Protein AF-0000000078388451 (afdb_homodimer)

Secondary structure (DSSP, 8-state):
-EEEEPPPPPGGG-HHHHHHHHHHHHHHHHHHHHHHHHHHHHHHHHHH-GGGGG-HHHHHHHHHHHHHHHHTTTHHHHHHHHHHSS--SHHHHHHHHHHHHHHHHHHHHHHHHHHHHHHHHHHH-TT-GGGGSHHHHHHHHHHHHHHHHHHHHHHHHH-EEEEEEEEEEEETTTTEEEEEEEEEEE---HHHHHHHHHHHHHIIIIIHHHHHHHHHHHHHHHHHHHHHHHHHHHHTSS------GGGG--HHHHHHHHHHHHHHHHHHHHHHHHHHHHH--TT-PPPPHHHHHHHHHHHHHHHHHHHHHHHHHHHHHHHHH-/-EEEEPPPPPGGG-HHHHHHHHHHHHHHHHHHHHHHHHHHHHHHHHHH-HHHHT-HHHHHHHHHHHHHHHHTTTHHHHHHHHHHSS--SHHHHHHHHHHHHHHHHHHHHHHHHHHHHHHHHHHH-TT-GGGGSHHHHHHHHHHHHHHHHHHHHHHHHH-EEEEEEEEEEEETTTTEEEEEEEEEEE---HHHHHHHHHHHHHIIIIIHHHHHHHHHHHHHHHHHHHHHHHHHHHHTSS------GGGG--HHHHHHHHHHHHHHHHHHHHHHHHHHHHH--TT-PPPPHHHHHHHHHHHHHHHHHHHHHHHHHHHHHHHHH-

InterPro domains:
  IPR000276 G protein-coupled receptor, rhodopsin-like [PF00001] (50-313)
  IPR000276 G protein-coupled receptor, rhodopsin-like [PR00237] (19-43)
  IPR000276 G protein-coupled receptor, rhodopsin-like [PR00237] (57-78)
  IPR000276 G protein-coupled receptor, rhodopsin-like [PR00237] (101-123)
  IPR000276 G protein-coupled receptor, rhodopsin-like [PR00237] (198-221)
  IPR000276 G protein-coupled receptor, rhodopsin-like [PR00237] (295-321)
  IPR000276 G protein-coupled receptor, rhodopsin-like [PS00237] (107-123)
  IPR017452 GPCR, rhodopsin-like, 7TM [PS50262] (34-313)

Foldseek 3Di:
DAAAADFDDFCVVPPLLVVLLVVLVVLLVLLQVLLVVLLVVLVVCVVVDVVSVWQLLSVLSNVLSVLLNLLSVLSVQVSVCSRRVFRDPWFVVLLSSLLSNQSLQFLSLQSLLLVLVLLLCCQVPVPPVVCRGPVVSVVSSVVSVVVSCVLCVLQNVQWTWDWDFDDFDQDVVVSYTHTHIGIHTDSRSPLPSLLVSLVCCCVNRPVVSLVSSCVSVVSSVVSVVVVVVVVVVVCPPPDPPCPDPVVPPQLSVVLSVLSCVLVVLVSVVVVVVSVCSVVVDVPPDDDDPVVVSVNSVSSCSSSVSSSCCSVSSVVNVVVVVD/DAAAADFDDFCVVPPLLVVLLVVLVVLLVLLQVLLVVLLVVLVVCVVVDVVSVWQLLSVLSNVLSVLLNLLSVLSVQVSVCSRRVFRDPWFVVLLSSLLSNVSLQFLSLQSLLLVLVLLLCCQVPVPPVVCNGPVV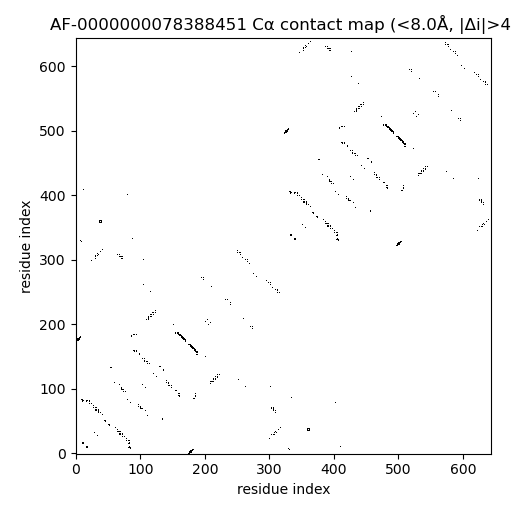SVVSSVVSVVVSCVLCVLQNVQWTWDKDFDDFDQDVVVSYTHTHIGIHTDSRSPLPSLLVSLVCCCVVRPVVSLVSSCVSVVSSVVSVVVVVVVVVVVCPPPDPPCPDPVVPPQLSVVLSVLSCVLVVLVSVVVVVVNVCSVVVDVPPPDDDPVVVSVNSVSSCSSSVSSSCCSVSSVVNVVVVVD

Radius of gyration: 29.86 Å; Cα contacts (8 Å, |Δi|>4): 762; chains: 2; bounding box: 73×93×64 Å

Nearest PDB structures (foldseek):
  7u2l-assembly1_D  TM=8.721E-01  e=6.294E-14  Mus musculus
  7ul5-assembly1_A  TM=8.470E-01  e=1.948E-13  Homo sapiens
  7xna-assembly1_A  TM=8.977E-01  e=6.134E-11  Homo sapiens
  9erx-assembly1_R  TM=7.087E-01  e=3.398E-08  Homo sapiens
  6kpc-assembly1_A  TM=6.295E-01  e=1.383E-05  Homo sapiens

pLDDT: mean 81.87, std 15.04, range [30.81, 96.62]

Structure (mmCIF, N/CA/C/O backbone):
data_AF-0000000078388451-model_v1
#
loop_
_entity.id
_entity.type
_entity.pdbx_description
1 polymer 'G_PROTEIN_RECEP_F1_2 domain-containing protein'
#
loop_
_atom_site.group_PDB
_atom_site.id
_atom_site.type_symbol
_atom_site.label_atom_id
_atom_site.label_alt_id
_atom_site.label_comp_id
_atom_site.label_asym_id
_atom_site.label_entity_id
_atom_site.label_seq_id
_atom_site.pdbx_PDB_ins_code
_atom_site.Cartn_x
_atom_site.Cartn_y
_atom_site.Cartn_z
_atom_site.occupancy
_atom_site.B_iso_or_equiv
_atom_site.auth_seq_id
_atom_site.auth_comp_id
_atom_site.auth_asym_id
_atom_site.auth_atom_id
_atom_site.pdbx_PDB_model_num
ATOM 1 N N . MET A 1 1 ? 3.057 -34.219 -32.938 1 30.81 1 MET A N 1
ATOM 2 C CA . MET A 1 1 ? 3.637 -34.25 -31.609 1 30.81 1 MET A CA 1
ATOM 3 C C . MET A 1 1 ? 2.918 -33.25 -30.688 1 30.81 1 MET A C 1
ATOM 5 O O . MET A 1 1 ? 2.783 -32.094 -31.016 1 30.81 1 MET A O 1
ATOM 9 N N . LYS A 1 2 ? 2.082 -33.781 -29.922 1 41.84 2 LYS A N 1
ATOM 10 C CA . LYS A 1 2 ? 1.29 -32.938 -29.047 1 41.84 2 LYS A CA 1
ATOM 11 C C . LYS A 1 2 ? 2.125 -32.406 -27.875 1 41.84 2 LYS A C 1
ATOM 13 O O . LYS A 1 2 ?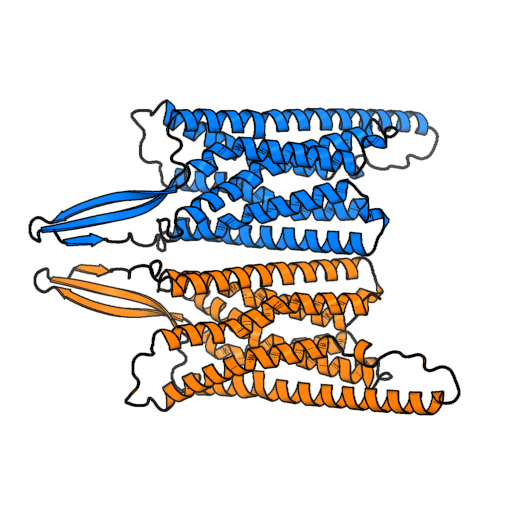 2.742 -33.188 -27.156 1 41.84 2 LYS A O 1
ATOM 18 N N . VAL A 1 3 ? 2.6 -31.266 -27.859 1 42.94 3 VAL A N 1
ATOM 19 C CA . VAL A 1 3 ? 3.393 -30.625 -26.828 1 42.94 3 VAL A CA 1
ATOM 20 C C . VAL A 1 3 ? 2.484 -30.203 -25.672 1 42.94 3 VAL A C 1
ATOM 22 O O . VAL A 1 3 ? 1.515 -29.469 -25.875 1 42.94 3 VAL A O 1
ATOM 25 N N . ASN A 1 4 ? 2.461 -31 -24.594 1 43.72 4 ASN A N 1
ATOM 26 C CA . ASN A 1 4 ? 1.721 -30.641 -23.391 1 43.72 4 ASN A CA 1
ATOM 27 C C . ASN A 1 4 ? 2.514 -29.688 -22.516 1 43.72 4 ASN A C 1
ATOM 29 O O . ASN A 1 4 ? 3.635 -30 -22.109 1 43.72 4 ASN A O 1
ATOM 33 N N . TYR A 1 5 ? 2.182 -28.484 -22.531 1 45.28 5 TYR A N 1
ATOM 34 C CA . TYR A 1 5 ? 2.807 -27.484 -21.672 1 45.28 5 TYR A CA 1
ATOM 35 C C . TYR A 1 5 ? 2.381 -27.688 -20.219 1 45.28 5 TYR A C 1
ATOM 37 O O . TYR A 1 5 ? 1.19 -27.812 -19.938 1 45.28 5 TYR A O 1
ATOM 45 N N . VAL A 1 6 ? 3.324 -28.281 -19.469 1 48.69 6 VAL A N 1
ATOM 46 C CA . VAL A 1 6 ? 3.008 -28.438 -18.062 1 48.69 6 VAL A CA 1
ATOM 47 C C . VAL A 1 6 ? 3.604 -27.281 -17.25 1 48.69 6 VAL A C 1
ATOM 49 O O . VAL A 1 6 ? 4.672 -26.766 -17.594 1 48.69 6 VAL A O 1
ATOM 52 N N . LEU A 1 7 ? 2.789 -26.516 -16.609 1 52.03 7 LEU A N 1
ATOM 53 C CA . LEU A 1 7 ? 3.275 -25.5 -15.695 1 52.03 7 LEU A CA 1
ATOM 54 C C . LEU A 1 7 ? 3.752 -26.109 -14.391 1 52.03 7 LEU A C 1
ATOM 56 O O . LEU A 1 7 ? 3.213 -27.125 -13.945 1 52.03 7 LEU A O 1
ATOM 60 N N . PRO A 1 8 ? 5.031 -25.641 -14.016 1 53.56 8 PRO A N 1
ATOM 61 C CA . PRO A 1 8 ? 5.531 -26.156 -12.734 1 53.56 8 PRO A CA 1
ATOM 62 C C . PRO A 1 8 ? 4.547 -25.953 -11.586 1 53.56 8 PRO A C 1
ATOM 64 O O . PRO A 1 8 ? 3.619 -25.141 -11.711 1 53.56 8 PRO A O 1
ATOM 67 N N . PHE A 1 9 ? 4.668 -26.812 -10.617 1 57.5 9 PHE A N 1
ATOM 68 C CA . PHE A 1 9 ? 3.932 -26.672 -9.367 1 57.5 9 PHE A CA 1
ATOM 69 C C . PHE A 1 9 ? 4.293 -25.359 -8.672 1 57.5 9 PHE A C 1
ATOM 71 O O . PHE A 1 9 ? 5.441 -24.906 -8.742 1 57.5 9 PHE A O 1
ATOM 78 N N . SER A 1 10 ? 3.262 -24.672 -8.305 1 61.62 10 SER A N 1
ATOM 79 C CA . SER A 1 10 ? 3.504 -23.469 -7.523 1 61.62 10 SER A CA 1
ATOM 80 C C . SER A 1 10 ? 4.355 -23.766 -6.297 1 61.62 10 SER A C 1
ATOM 82 O O . SER A 1 10 ? 4.383 -24.906 -5.812 1 61.62 10 SER A O 1
ATOM 84 N N . ASN A 1 11 ? 5.336 -22.953 -5.957 1 65.44 11 ASN A N 1
ATOM 85 C CA . ASN A 1 11 ? 6.219 -23.062 -4.805 1 65.44 11 ASN A CA 1
ATOM 86 C C . ASN A 1 11 ? 5.461 -22.859 -3.494 1 65.44 11 ASN A C 1
ATOM 88 O O . ASN A 1 11 ? 6.07 -22.594 -2.455 1 65.44 11 ASN A O 1
ATOM 92 N N . HIS A 1 12 ? 4.141 -23.062 -3.502 1 64.44 12 HIS A N 1
ATOM 93 C CA . HIS A 1 12 ? 3.344 -22.75 -2.322 1 64.44 12 HIS A CA 1
ATOM 94 C C . HIS A 1 12 ? 3.594 -23.75 -1.201 1 64.44 12 HIS A C 1
ATOM 96 O O . HIS A 1 12 ? 3.326 -23.469 -0.033 1 64.44 12 HIS A O 1
ATOM 102 N N . ASP A 1 13 ? 4.246 -24.781 -1.55 1 69.31 13 ASP A N 1
ATOM 103 C CA . ASP A 1 13 ? 4.488 -25.812 -0.54 1 69.31 13 ASP A CA 1
ATOM 104 C C . ASP A 1 13 ? 5.824 -25.578 0.163 1 69.31 13 ASP A C 1
ATOM 106 O O . ASP A 1 13 ? 6.125 -26.234 1.168 1 69.31 13 ASP A O 1
ATOM 110 N N . ASN A 1 14 ? 6.57 -24.672 -0.376 1 78.12 14 ASN A N 1
ATOM 111 C CA . ASN A 1 14 ? 7.844 -24.328 0.249 1 78.12 14 ASN A CA 1
ATOM 112 C C . ASN A 1 14 ? 7.668 -23.266 1.324 1 78.12 14 ASN A C 1
ATOM 114 O O . ASN A 1 14 ? 7.508 -22.078 1.012 1 78.12 14 ASN A O 1
ATOM 118 N N . GLY A 1 15 ? 7.719 -23.672 2.523 1 77.81 15 GLY A N 1
ATOM 119 C CA . GLY A 1 15 ? 7.504 -22.781 3.646 1 77.81 15 GLY A CA 1
ATOM 120 C C . GLY A 1 15 ? 8.492 -21.625 3.688 1 77.81 15 GLY A C 1
ATOM 121 O O . GLY A 1 15 ? 8.125 -20.5 4.047 1 77.81 15 GLY A O 1
ATOM 122 N N . GLY A 1 16 ? 9.734 -21.938 3.35 1 80.88 16 GLY A N 1
ATOM 123 C CA . GLY A 1 16 ? 10.75 -20.891 3.348 1 80.88 16 GLY A CA 1
ATOM 124 C C . GLY A 1 16 ? 10.477 -19.797 2.34 1 80.88 16 GLY A C 1
ATOM 125 O O . GLY A 1 16 ? 10.578 -18.609 2.664 1 80.88 16 GLY A O 1
ATOM 126 N N . LEU A 1 17 ? 10.055 -20.203 1.18 1 83.12 17 LEU A N 1
ATOM 127 C CA . LEU A 1 17 ? 9.766 -19.234 0.128 1 83.12 17 LEU A CA 1
ATOM 128 C C . LEU A 1 17 ? 8.531 -18.422 0.47 1 83.12 17 LEU A C 1
ATOM 130 O O . LEU A 1 17 ? 8.469 -17.219 0.179 1 83.12 17 LEU A O 1
ATOM 134 N N . MET A 1 18 ? 7.617 -19.016 1.158 1 84.5 18 MET A N 1
ATOM 135 C CA . MET A 1 18 ? 6.402 -18.297 1.549 1 84.5 18 MET A CA 1
ATOM 136 C C . MET A 1 18 ? 6.699 -17.281 2.652 1 84.5 18 MET A C 1
ATOM 138 O O . MET A 1 18 ? 6.09 -16.219 2.699 1 84.5 18 MET A O 1
ATOM 142 N N . ALA A 1 19 ? 7.613 -17.672 3.467 1 86.31 19 ALA A N 1
ATOM 143 C CA . ALA A 1 19 ? 8.008 -16.75 4.516 1 86.31 19 ALA A CA 1
ATOM 144 C C . ALA A 1 19 ? 8.68 -15.508 3.926 1 86.31 19 ALA A C 1
ATOM 146 O O . ALA A 1 19 ? 8.422 -14.383 4.359 1 86.31 19 ALA A O 1
ATOM 147 N N . ILE A 1 20 ? 9.492 -15.734 2.973 1 88.19 20 ILE A N 1
ATOM 148 C CA . ILE A 1 20 ? 10.172 -14.625 2.312 1 88.19 20 ILE A CA 1
ATOM 149 C C . ILE A 1 20 ? 9.156 -13.75 1.588 1 88.19 20 ILE A C 1
ATOM 151 O O . ILE A 1 20 ? 9.242 -12.523 1.633 1 88.19 20 ILE A O 1
ATOM 155 N N . ALA A 1 21 ? 8.203 -14.391 0.986 1 88.44 21 ALA A N 1
ATOM 156 C CA . ALA A 1 21 ? 7.137 -13.641 0.323 1 88.44 21 ALA A CA 1
ATOM 157 C C . ALA A 1 21 ? 6.367 -12.781 1.319 1 88.44 21 ALA A C 1
ATOM 159 O O . ALA A 1 21 ? 5.988 -11.648 1.008 1 88.44 21 ALA A O 1
ATOM 160 N N . GLY A 1 22 ? 6.188 -13.297 2.496 1 89.44 22 GLY A N 1
ATOM 161 C CA . GLY A 1 22 ? 5.531 -12.531 3.549 1 89.44 22 GLY A CA 1
ATOM 162 C C . GLY A 1 22 ? 6.32 -11.305 3.975 1 89.44 22 GLY A C 1
ATOM 163 O O . GLY A 1 22 ? 5.746 -10.242 4.191 1 89.44 22 GLY A O 1
ATOM 164 N N . ILE A 1 23 ? 7.59 -11.445 4.051 1 92.56 23 ILE A N 1
ATOM 165 C CA . ILE A 1 23 ? 8.453 -10.336 4.43 1 92.56 23 ILE A CA 1
ATOM 166 C C . ILE A 1 23 ? 8.422 -9.266 3.34 1 92.56 23 ILE A C 1
ATOM 168 O O . ILE A 1 23 ? 8.32 -8.07 3.635 1 92.56 23 ILE A O 1
ATOM 172 N N . TYR A 1 24 ? 8.445 -9.711 2.15 1 94.19 24 TYR A N 1
ATOM 173 C CA . TYR A 1 24 ? 8.383 -8.773 1.036 1 94.19 24 TYR A CA 1
ATOM 174 C C . TYR A 1 24 ? 7.043 -8.039 1.018 1 94.19 24 TYR A C 1
ATOM 176 O O . TYR A 1 24 ? 6.988 -6.848 0.713 1 94.19 24 TYR A O 1
ATOM 184 N N . ALA A 1 25 ? 6.027 -8.727 1.371 1 93.75 25 ALA A N 1
ATOM 185 C CA . ALA A 1 25 ? 4.711 -8.094 1.432 1 93.75 25 ALA A CA 1
ATOM 186 C C . ALA A 1 25 ? 4.656 -7.039 2.531 1 93.75 25 ALA A C 1
ATOM 188 O O . ALA A 1 25 ? 4.086 -5.961 2.338 1 93.75 25 ALA A O 1
ATOM 189 N N . MET A 1 26 ? 5.266 -7.344 3.592 1 94.56 26 MET A N 1
ATOM 190 C CA . MET A 1 26 ? 5.32 -6.391 4.695 1 94.56 26 MET A CA 1
ATOM 191 C C . MET A 1 26 ? 6.133 -5.156 4.312 1 94.56 26 MET A C 1
ATOM 193 O O . MET A 1 26 ? 5.738 -4.031 4.621 1 94.56 26 MET A O 1
ATOM 197 N N . LEU A 1 27 ? 7.215 -5.383 3.67 1 95.75 27 LEU A N 1
ATOM 198 C CA . LEU A 1 27 ? 8.039 -4.266 3.215 1 95.75 27 LEU A CA 1
ATOM 199 C C . LEU A 1 27 ? 7.277 -3.396 2.223 1 95.75 27 LEU A C 1
ATOM 201 O O . LEU A 1 27 ? 7.367 -2.168 2.271 1 95.75 27 LEU A O 1
ATOM 205 N N . PHE A 1 28 ? 6.57 -4.051 1.405 1 96.62 28 PHE A N 1
ATOM 206 C CA . PHE A 1 28 ? 5.766 -3.328 0.429 1 96.62 28 PHE A CA 1
ATOM 207 C C . PHE A 1 28 ? 4.75 -2.428 1.124 1 96.62 28 PHE A C 1
ATOM 209 O O . PHE A 1 28 ? 4.621 -1.251 0.783 1 96.62 28 PHE A O 1
ATOM 216 N N . MET A 1 29 ? 4.117 -2.938 2.086 1 95.62 29 MET A N 1
ATOM 217 C CA . MET A 1 29 ? 3.088 -2.203 2.814 1 95.62 29 MET A CA 1
ATOM 218 C C . MET A 1 29 ? 3.697 -1.049 3.604 1 95.62 29 MET A C 1
ATOM 220 O O . MET A 1 29 ? 3.234 0.089 3.504 1 95.62 29 MET A O 1
ATOM 224 N N . LEU A 1 30 ? 4.723 -1.356 4.281 1 95.12 30 LEU A N 1
ATOM 225 C CA . LEU A 1 30 ? 5.367 -0.34 5.105 1 95.12 30 LEU A CA 1
ATOM 226 C C . LEU A 1 30 ? 5.973 0.758 4.238 1 95.12 30 LEU A C 1
ATOM 228 O O . LEU A 1 30 ? 5.863 1.943 4.562 1 95.12 30 LEU A O 1
ATOM 232 N N . GLY A 1 31 ? 6.594 0.332 3.213 1 96.44 31 GLY A N 1
ATOM 233 C CA . GLY A 1 31 ? 7.266 1.288 2.348 1 96.44 31 GLY A CA 1
ATOM 234 C C . GLY A 1 31 ? 6.305 2.188 1.591 1 96.44 31 GLY A C 1
ATOM 235 O O . GLY A 1 31 ? 6.508 3.4 1.52 1 96.44 31 GLY A O 1
ATOM 236 N N . THR A 1 32 ? 5.293 1.643 1.004 1 96.38 32 THR A N 1
ATOM 237 C CA . THR A 1 32 ? 4.363 2.447 0.218 1 96.38 32 THR A CA 1
ATOM 238 C C . THR A 1 32 ? 3.516 3.332 1.126 1 96.38 32 THR A C 1
ATOM 240 O O . THR A 1 32 ? 3.408 4.539 0.9 1 96.38 32 THR A O 1
ATOM 243 N N . CYS A 1 33 ? 2.984 2.766 2.172 1 96 33 CYS A N 1
ATOM 244 C CA . CYS A 1 33 ? 2.139 3.535 3.078 1 96 33 CYS A CA 1
ATOM 245 C C . CYS A 1 33 ? 2.957 4.578 3.834 1 96 33 CYS A C 1
ATOM 247 O O . CYS A 1 33 ? 2.512 5.715 4.008 1 96 33 CYS A O 1
ATOM 249 N N . GLY A 1 34 ? 4.125 4.176 4.281 1 95.62 34 GLY A N 1
ATOM 250 C CA . GLY A 1 34 ? 4.977 5.109 5 1 95.62 34 GLY A CA 1
ATOM 251 C C . GLY A 1 34 ? 5.387 6.309 4.164 1 95.62 34 GLY A C 1
ATOM 252 O O . GLY A 1 34 ? 5.258 7.453 4.609 1 95.62 34 GLY A O 1
ATOM 253 N N . ASN A 1 35 ? 5.816 6.039 2.996 1 95.88 35 ASN A N 1
ATOM 254 C CA . ASN A 1 35 ? 6.242 7.129 2.129 1 95.88 35 ASN A CA 1
ATOM 255 C C . ASN A 1 35 ? 5.062 7.977 1.665 1 95.88 35 ASN A C 1
ATOM 257 O O . ASN A 1 35 ? 5.188 9.188 1.503 1 95.88 35 ASN A O 1
ATOM 261 N N . ALA A 1 36 ? 3.951 7.375 1.494 1 95.25 36 ALA A N 1
ATOM 262 C CA . ALA A 1 36 ? 2.748 8.141 1.174 1 95.25 36 ALA A CA 1
ATOM 263 C C . ALA A 1 36 ? 2.352 9.047 2.334 1 95.25 36 ALA A C 1
ATOM 265 O O . ALA A 1 36 ? 1.938 10.188 2.123 1 95.25 36 ALA A O 1
ATOM 266 N N . ALA A 1 37 ? 2.477 8.57 3.477 1 93.94 37 ALA A N 1
ATOM 267 C CA . ALA A 1 37 ? 2.129 9.328 4.672 1 93.94 37 ALA A CA 1
ATOM 268 C C . ALA A 1 37 ? 3.016 10.57 4.812 1 93.94 37 ALA A C 1
ATOM 270 O O . ALA A 1 37 ? 2.52 11.672 5.047 1 93.94 37 ALA A O 1
ATOM 271 N N . ILE A 1 38 ? 4.262 10.367 4.633 1 92.88 38 ILE A N 1
ATOM 272 C CA . ILE A 1 38 ? 5.18 11.492 4.789 1 92.88 38 ILE A CA 1
ATOM 273 C C . ILE A 1 38 ? 4.941 12.508 3.676 1 92.88 38 ILE A C 1
ATOM 275 O O . ILE A 1 38 ? 5.023 13.719 3.904 1 92.88 38 ILE A O 1
ATOM 279 N N . LEU A 1 39 ? 4.652 12.055 2.543 1 93.31 39 LEU A N 1
ATOM 280 C CA . LEU A 1 39 ? 4.355 12.953 1.434 1 93.31 39 LEU A CA 1
ATOM 281 C C . LEU A 1 39 ? 3.109 13.789 1.728 1 93.31 39 LEU A C 1
ATOM 283 O O . LEU A 1 39 ? 3.066 14.977 1.414 1 93.31 39 LEU A O 1
ATOM 287 N N . ALA A 1 40 ? 2.186 13.188 2.332 1 91.81 40 ALA A N 1
ATOM 288 C CA . ALA A 1 40 ? 0.959 13.898 2.682 1 91.81 40 ALA A CA 1
ATOM 289 C C . ALA A 1 40 ? 1.22 14.945 3.766 1 91.81 40 ALA A C 1
ATOM 291 O O . ALA A 1 40 ? 0.695 16.062 3.701 1 91.81 40 ALA A O 1
ATOM 292 N N . VAL A 1 41 ? 2.006 14.625 4.688 1 89.25 41 VAL A N 1
ATOM 293 C CA . VAL A 1 41 ? 2.33 15.547 5.773 1 89.25 41 VAL A CA 1
ATOM 294 C C . VAL A 1 41 ? 3.115 16.734 5.227 1 89.25 41 VAL A C 1
ATOM 296 O O . VAL A 1 41 ? 2.824 17.891 5.562 1 89.25 41 VAL A O 1
ATOM 299 N N . VAL A 1 42 ? 4.09 16.406 4.406 1 88.81 42 VAL A N 1
ATOM 300 C CA . VAL A 1 42 ? 4.895 17.484 3.818 1 88.81 42 VAL A CA 1
ATOM 301 C C . VAL A 1 42 ? 4.012 18.391 2.963 1 88.81 42 VAL A C 1
ATOM 303 O O . VAL A 1 42 ? 4.152 19.609 2.996 1 88.81 42 VAL A O 1
ATOM 306 N N . HIS A 1 43 ? 3.088 17.766 2.275 1 88.44 43 HIS A N 1
ATOM 307 C CA . HIS A 1 43 ? 2.16 18.547 1.465 1 88.44 43 HIS A CA 1
ATOM 308 C C . HIS A 1 43 ? 1.273 19.438 2.336 1 88.44 43 HIS A C 1
ATOM 310 O O . HIS A 1 43 ? 1.019 20.594 1.998 1 88.44 43 HIS A O 1
ATOM 316 N N . HIS A 1 44 ? 0.894 18.922 3.41 1 86.75 44 HIS A N 1
ATOM 317 C CA . HIS A 1 44 ? 0.066 19.688 4.336 1 86.75 44 HIS A CA 1
ATOM 318 C C . HIS A 1 44 ? 0.847 20.844 4.945 1 86.75 44 HIS A C 1
ATOM 320 O O . HIS A 1 44 ? 0.348 21.969 5.008 1 86.75 44 HIS A O 1
ATOM 326 N N . VAL A 1 45 ? 1.996 20.594 5.305 1 84.81 45 VAL A N 1
ATOM 327 C CA . VAL A 1 45 ? 2.836 21.609 5.93 1 84.81 45 VAL A CA 1
ATOM 328 C C . VAL A 1 45 ? 3.162 22.703 4.922 1 84.81 45 VAL A C 1
ATOM 330 O O . VAL A 1 45 ? 3.115 23.891 5.25 1 84.81 45 VAL A O 1
ATOM 333 N N . ARG A 1 46 ? 3.41 22.328 3.754 1 85.5 46 ARG A N 1
ATOM 334 C CA . ARG A 1 46 ? 3.727 23.297 2.709 1 85.5 46 ARG A CA 1
ATOM 335 C C . ARG A 1 46 ? 2.506 24.125 2.35 1 85.5 46 ARG A C 1
ATOM 337 O O . ARG A 1 46 ? 2.637 25.297 1.951 1 85.5 46 ARG A O 1
ATOM 344 N N . SER A 1 47 ? 1.351 23.562 2.508 1 84.69 47 SER A N 1
ATOM 345 C CA . SER A 1 47 ? 0.117 24.266 2.182 1 84.69 47 SER A CA 1
ATOM 346 C C . SER A 1 47 ? -0.277 25.234 3.295 1 84.69 47 SER A C 1
ATOM 348 O O . SER A 1 47 ? -0.932 26.25 3.043 1 84.69 47 SER A O 1
ATOM 350 N N . THR A 1 48 ? 0.14 25 4.484 1 81.88 48 THR A N 1
ATOM 351 C CA . THR A 1 48 ? -0.283 25.812 5.625 1 81.88 48 THR A CA 1
ATOM 352 C C . THR A 1 48 ? 0.779 26.844 5.98 1 81.88 48 THR A C 1
ATOM 354 O O . THR A 1 48 ? 0.46 27.906 6.504 1 81.88 48 THR A O 1
ATOM 357 N N . ASP A 1 49 ? 2.006 26.422 5.703 1 82.19 49 ASP A N 1
ATOM 358 C CA . ASP A 1 49 ? 3.104 27.312 6.062 1 82.19 49 ASP A CA 1
ATOM 359 C C . ASP A 1 49 ? 3.854 27.797 4.82 1 82.19 49 ASP A C 1
ATOM 361 O O . ASP A 1 49 ? 4.547 27 4.164 1 82.19 49 ASP A O 1
ATOM 365 N N . ALA A 1 50 ? 3.836 29.047 4.516 1 81 50 ALA A N 1
ATOM 366 C CA . ALA A 1 50 ? 4.477 29.656 3.352 1 81 50 ALA A CA 1
ATOM 367 C C . ALA A 1 50 ? 5.996 29.484 3.416 1 81 50 ALA A C 1
ATOM 369 O O . ALA A 1 50 ? 6.656 29.359 2.385 1 81 50 ALA A O 1
ATOM 370 N N . ARG A 1 51 ? 6.566 29.516 4.574 1 77.75 51 ARG A N 1
ATOM 371 C CA . ARG A 1 51 ? 8.008 29.375 4.75 1 77.75 51 ARG A CA 1
ATOM 372 C C . ARG A 1 51 ? 8.477 27.984 4.34 1 77.75 51 ARG A C 1
ATOM 374 O O . ARG A 1 51 ? 9.586 27.828 3.832 1 77.75 51 ARG A O 1
ATOM 381 N N . ALA A 1 52 ? 7.641 26.984 4.551 1 80 52 ALA A N 1
ATOM 382 C CA . ALA A 1 52 ? 7.965 25.594 4.25 1 80 52 ALA A CA 1
ATOM 383 C C . ALA A 1 52 ? 7.992 25.344 2.744 1 80 52 ALA A C 1
ATOM 385 O O . ALA A 1 52 ? 8.625 24.406 2.275 1 80 52 ALA A O 1
ATOM 386 N N . ARG A 1 53 ? 7.414 26.219 2.01 1 79.75 53 ARG A N 1
ATOM 387 C CA . ARG A 1 53 ? 7.324 26.047 0.563 1 79.75 53 ARG A CA 1
ATOM 388 C C . ARG A 1 53 ? 8.68 26.25 -0.098 1 79.75 53 ARG A C 1
ATOM 390 O O . ARG A 1 53 ? 8.977 25.656 -1.132 1 79.75 53 ARG A O 1
ATOM 397 N N . HIS A 1 54 ? 9.531 27.031 0.578 1 78 54 HIS A N 1
ATOM 398 C CA . HIS A 1 54 ? 10.812 27.359 -0.042 1 78 54 HIS A CA 1
ATOM 399 C C . HIS A 1 54 ? 11.969 26.672 0.674 1 78 54 HIS A C 1
ATOM 401 O O . HIS A 1 54 ? 13.133 26.984 0.417 1 78 54 HIS A O 1
ATOM 407 N N . ASN A 1 55 ? 11.602 25.719 1.49 1 82.5 55 ASN A N 1
ATOM 408 C 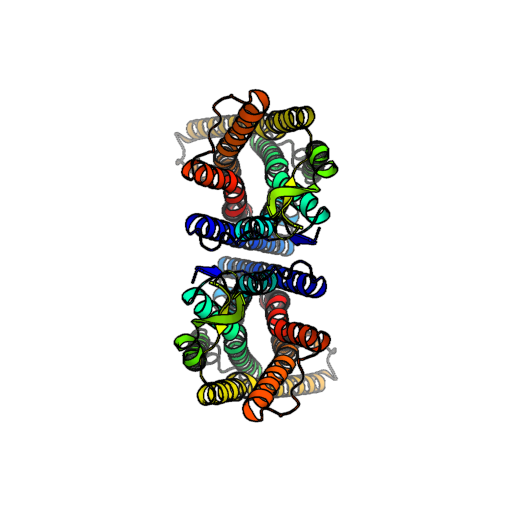CA . ASN A 1 55 ? 12.641 24.969 2.191 1 82.5 55 ASN A CA 1
ATOM 409 C C . ASN A 1 55 ? 13.219 23.875 1.316 1 82.5 55 ASN A C 1
ATOM 411 O O . ASN A 1 55 ? 12.516 22.938 0.939 1 82.5 55 ASN A O 1
ATOM 415 N N . THR A 1 56 ? 14.5 23.969 0.997 1 83.19 56 THR A N 1
ATOM 416 C CA . THR A 1 56 ? 15.18 23.031 0.115 1 83.19 56 THR A CA 1
ATOM 417 C C . THR A 1 56 ? 15.227 21.641 0.747 1 83.19 56 THR A C 1
ATOM 419 O O . THR A 1 56 ? 15.141 20.625 0.045 1 83.19 56 THR A O 1
ATOM 422 N N . THR A 1 57 ? 15.375 21.547 2.041 1 82.56 57 THR A N 1
ATOM 423 C CA . THR A 1 57 ? 15.406 20.266 2.74 1 82.56 57 THR A CA 1
ATOM 424 C C . THR A 1 57 ? 14.117 19.484 2.506 1 82.56 57 THR A C 1
ATOM 426 O O . THR A 1 57 ? 14.148 18.281 2.234 1 82.56 57 THR A O 1
ATOM 429 N N . LEU A 1 58 ? 13.023 20.188 2.555 1 85.62 58 LEU A N 1
ATOM 430 C CA . LEU A 1 58 ? 11.727 19.547 2.35 1 85.62 58 LEU A CA 1
ATOM 431 C C . LEU A 1 58 ? 11.578 19.078 0.903 1 85.62 58 LEU A C 1
ATOM 433 O O . LEU A 1 58 ? 10.938 18.062 0.638 1 85.62 58 LEU A O 1
ATOM 437 N N . SER A 1 59 ? 12.18 19.812 0.073 1 87.25 59 SER A N 1
ATOM 438 C CA . SER A 1 59 ? 12.133 19.391 -1.326 1 87.25 59 SER A CA 1
ATOM 439 C C . SER A 1 59 ? 12.906 18.094 -1.544 1 87.25 59 SER A C 1
ATOM 441 O O . SER A 1 59 ? 12.438 17.203 -2.268 1 87.25 59 SER A O 1
ATOM 443 N N . TYR A 1 60 ? 14.047 17.984 -0.958 1 88.56 60 TYR A N 1
ATOM 444 C CA . TYR A 1 60 ? 14.82 16.75 -1.058 1 88.56 60 TYR A CA 1
ATOM 445 C C . TYR A 1 60 ? 14.062 15.578 -0.445 1 88.56 60 TYR A C 1
ATOM 447 O O . TYR A 1 60 ? 14.031 14.484 -1.015 1 88.56 60 TYR A O 1
ATOM 455 N N . ILE A 1 61 ? 13.461 15.828 0.641 1 87.25 61 ILE A N 1
ATOM 456 C CA . ILE A 1 61 ? 12.703 14.789 1.329 1 87.25 61 ILE A CA 1
ATOM 457 C C . ILE A 1 61 ? 11.531 14.344 0.456 1 87.25 61 ILE A C 1
ATOM 459 O O . ILE A 1 61 ? 11.234 13.148 0.373 1 87.25 61 ILE A O 1
ATOM 463 N N . CYS A 1 62 ? 10.922 15.273 -0.145 1 91.19 62 CYS A N 1
ATOM 464 C CA . CYS A 1 62 ? 9.781 14.969 -1.012 1 91.19 62 CYS A CA 1
ATOM 465 C C . CYS A 1 62 ? 10.211 14.078 -2.174 1 91.19 62 CYS A C 1
ATOM 467 O O . CYS A 1 62 ? 9.586 13.047 -2.43 1 91.19 62 CYS A O 1
ATOM 469 N N . ILE A 1 63 ? 11.258 14.414 -2.781 1 93.12 63 ILE A N 1
ATOM 470 C CA . ILE A 1 63 ? 11.711 13.656 -3.943 1 93.12 63 ILE A CA 1
ATOM 471 C C . ILE A 1 63 ? 12.219 12.281 -3.5 1 93.12 63 ILE A C 1
ATOM 473 O O . ILE A 1 63 ? 11.977 11.281 -4.172 1 93.12 63 ILE A O 1
ATOM 477 N N . LEU A 1 64 ? 12.891 12.258 -2.412 1 92.5 64 LEU A N 1
ATOM 478 C CA . LEU A 1 64 ? 13.375 10.992 -1.878 1 92.5 64 LEU A CA 1
ATOM 479 C C . LEU A 1 64 ? 12.219 10.062 -1.537 1 92.5 64 LEU A C 1
ATOM 481 O O . LEU A 1 64 ? 12.273 8.859 -1.82 1 92.5 64 LEU A O 1
ATOM 485 N N . SER A 1 65 ? 11.219 10.625 -0.95 1 94.44 65 SER A N 1
ATOM 486 C CA . SER A 1 65 ? 10.047 9.836 -0.589 1 94.44 65 SER A CA 1
ATOM 487 C C . SER A 1 65 ? 9.344 9.289 -1.829 1 94.44 65 SER A C 1
ATOM 489 O O . SER A 1 65 ? 8.859 8.156 -1.83 1 94.44 65 SER A O 1
ATOM 491 N N . ILE A 1 66 ? 9.305 10.047 -2.84 1 95.94 66 ILE A N 1
ATOM 492 C CA . ILE A 1 66 ? 8.703 9.609 -4.094 1 95.94 66 ILE A CA 1
ATOM 493 C C . ILE A 1 66 ? 9.516 8.461 -4.684 1 95.94 66 ILE A C 1
ATOM 495 O O . ILE A 1 66 ? 8.953 7.449 -5.113 1 95.94 66 ILE A O 1
ATOM 499 N N . VAL A 1 67 ? 10.742 8.617 -4.684 1 95.94 67 VAL A N 1
ATOM 500 C CA . VAL A 1 67 ? 11.625 7.586 -5.234 1 95.94 67 VAL A CA 1
ATOM 501 C C . VAL A 1 67 ? 11.508 6.309 -4.406 1 95.94 67 VAL A C 1
ATOM 503 O O . VAL A 1 67 ? 11.43 5.211 -4.957 1 95.94 67 VAL A O 1
ATOM 506 N N . ASP A 1 68 ? 11.516 6.473 -3.113 1 96.06 68 ASP A N 1
ATOM 507 C CA . ASP A 1 68 ? 11.352 5.32 -2.234 1 96.06 68 ASP A CA 1
ATOM 508 C C . ASP A 1 68 ? 10.016 4.625 -2.479 1 96.06 68 ASP A C 1
ATOM 510 O O . ASP A 1 68 ? 9.938 3.395 -2.475 1 96.06 68 ASP A O 1
ATOM 514 N N . PHE A 1 69 ? 9 5.375 -2.709 1 96.56 69 PHE A N 1
ATOM 515 C CA . PHE A 1 69 ? 7.68 4.832 -3 1 96.56 69 PHE A CA 1
ATOM 516 C C . PHE A 1 69 ? 7.703 4.02 -4.289 1 96.56 69 PHE A C 1
ATOM 518 O O . PHE A 1 69 ? 7.25 2.871 -4.309 1 96.56 69 PHE A O 1
ATOM 525 N N . VAL A 1 70 ? 8.258 4.57 -5.285 1 96.12 70 VAL A N 1
ATOM 526 C CA . VAL A 1 70 ? 8.305 3.934 -6.598 1 96.12 70 VAL A CA 1
ATOM 527 C C . VAL A 1 70 ? 9.164 2.676 -6.531 1 96.12 70 VAL A C 1
ATOM 529 O O . VAL A 1 70 ? 8.867 1.673 -7.18 1 96.12 70 VAL A O 1
ATOM 532 N N . SER A 1 71 ? 10.148 2.723 -5.723 1 96.25 71 SER A N 1
ATOM 533 C CA . SER A 1 71 ? 11.07 1.599 -5.602 1 96.25 71 SER A CA 1
ATOM 534 C C . SER A 1 71 ? 10.398 0.398 -4.945 1 96.25 71 SER A C 1
ATOM 536 O O . SER A 1 71 ? 10.906 -0.721 -5.012 1 96.25 71 SER A O 1
ATOM 538 N N . MET A 1 72 ? 9.234 0.576 -4.328 1 96.62 72 MET A N 1
ATOM 539 C CA . MET A 1 72 ? 8.523 -0.511 -3.666 1 96.62 72 MET A CA 1
ATOM 540 C C . MET A 1 72 ? 7.559 -1.196 -4.629 1 96.62 72 MET A C 1
ATOM 542 O O . MET A 1 72 ? 7.09 -2.303 -4.363 1 96.62 72 MET A O 1
ATOM 546 N N . LEU A 1 73 ? 7.309 -0.692 -5.766 1 95.06 73 LEU A N 1
ATOM 547 C CA . LEU A 1 73 ? 6.234 -1.113 -6.66 1 95.06 73 LEU A CA 1
ATOM 548 C C . LEU A 1 73 ? 6.566 -2.451 -7.312 1 95.06 73 LEU A C 1
ATOM 550 O O . LEU A 1 73 ? 5.664 -3.207 -7.68 1 95.06 73 LEU A O 1
ATOM 554 N N . PRO A 1 74 ? 7.82 -2.787 -7.438 1 95.56 74 PRO A N 1
ATOM 555 C CA . PRO A 1 74 ? 8.125 -4.09 -8.039 1 95.56 74 PRO A CA 1
ATOM 556 C C . PRO A 1 74 ? 7.879 -5.254 -7.074 1 95.56 74 PRO A C 1
ATOM 558 O O . PRO A 1 74 ? 7.836 -6.41 -7.5 1 95.56 74 PRO A O 1
ATOM 561 N N . LEU A 1 75 ? 7.691 -5.023 -5.859 1 95.38 75 LEU A N 1
ATOM 562 C CA . LEU A 1 75 ? 7.664 -6.078 -4.852 1 95.38 75 LEU A CA 1
ATOM 563 C C . LEU A 1 75 ? 6.484 -7.02 -5.086 1 95.38 75 LEU A C 1
ATOM 565 O O . LEU A 1 75 ? 6.629 -8.234 -4.977 1 95.38 75 LEU A O 1
ATOM 569 N N . PRO A 1 76 ? 5.324 -6.512 -5.484 1 93.12 76 PRO A N 1
ATOM 570 C CA . PRO A 1 76 ? 4.23 -7.445 -5.758 1 93.12 76 PRO A CA 1
ATOM 571 C C . PRO A 1 76 ? 4.543 -8.406 -6.906 1 93.12 76 PRO A C 1
ATOM 573 O O . PRO A 1 76 ? 4.203 -9.586 -6.836 1 93.12 76 PRO A O 1
ATOM 576 N N . MET A 1 77 ? 5.176 -7.922 -7.879 1 91.75 77 MET A N 1
ATOM 577 C CA . MET A 1 77 ? 5.551 -8.781 -9 1 91.75 77 MET A CA 1
ATOM 578 C C . MET A 1 77 ? 6.621 -9.781 -8.578 1 91.75 77 MET A C 1
ATOM 580 O O . MET A 1 77 ? 6.621 -10.93 -9.039 1 91.75 77 MET A O 1
ATOM 584 N N . THR A 1 78 ? 7.488 -9.336 -7.734 1 92.19 78 THR A N 1
ATOM 585 C CA . THR A 1 78 ? 8.5 -10.234 -7.195 1 92.19 78 THR A CA 1
ATOM 586 C C . THR A 1 78 ? 7.855 -11.367 -6.398 1 92.19 78 THR A C 1
ATOM 588 O O . THR A 1 78 ? 8.234 -12.531 -6.535 1 92.19 78 THR A O 1
ATOM 591 N N . ILE A 1 79 ? 6.891 -11.039 -5.648 1 90.38 79 ILE A N 1
ATOM 592 C CA . ILE A 1 79 ? 6.199 -12.016 -4.812 1 90.38 79 ILE A CA 1
ATOM 593 C C . ILE A 1 79 ? 5.477 -13.031 -5.695 1 90.38 79 ILE A C 1
ATOM 595 O O . ILE A 1 79 ? 5.602 -14.242 -5.492 1 90.38 79 ILE A O 1
ATOM 599 N N . ILE A 1 80 ? 4.793 -12.57 -6.715 1 87.12 80 ILE A N 1
ATOM 600 C CA . ILE A 1 80 ? 4.035 -13.453 -7.594 1 87.12 80 ILE A CA 1
ATOM 601 C C . ILE A 1 80 ? 4.996 -14.352 -8.375 1 87.12 80 ILE A C 1
ATOM 603 O O . ILE A 1 80 ? 4.746 -15.547 -8.531 1 87.12 80 ILE A O 1
ATOM 607 N N . ASP A 1 81 ? 6.035 -13.758 -8.82 1 85.88 81 ASP A N 1
ATOM 608 C CA . ASP A 1 81 ? 7.047 -14.523 -9.531 1 85.88 81 ASP A CA 1
ATOM 609 C C . ASP A 1 81 ? 7.621 -15.633 -8.648 1 85.88 81 ASP A C 1
ATOM 611 O O . ASP A 1 81 ? 7.844 -16.75 -9.109 1 85.88 81 ASP A O 1
ATOM 615 N N . GLN A 1 82 ? 7.816 -15.344 -7.453 1 83.81 82 GLN A N 1
ATOM 616 C CA . GLN A 1 82 ? 8.375 -16.297 -6.508 1 83.81 82 GLN A CA 1
ATOM 617 C C . GLN A 1 82 ? 7.359 -17.391 -6.18 1 83.81 82 GLN A C 1
ATOM 619 O O . GLN A 1 82 ? 7.723 -18.578 -6.062 1 83.81 82 GLN A O 1
ATOM 624 N N . VAL A 1 83 ? 6.152 -17.078 -6.066 1 81.25 83 VAL A N 1
ATOM 625 C CA . VAL A 1 83 ? 5.113 -18.031 -5.688 1 81.25 83 VAL A CA 1
ATOM 626 C C . VAL A 1 83 ? 4.777 -18.922 -6.871 1 81.25 83 VAL A C 1
ATOM 628 O O . VAL A 1 83 ? 4.633 -20.141 -6.715 1 81.25 83 VAL A O 1
ATOM 631 N N . LEU A 1 84 ? 4.684 -18.359 -8.062 1 80.12 84 LEU A N 1
ATOM 632 C CA . LEU A 1 84 ? 4.348 -19.141 -9.25 1 80.12 84 LEU A CA 1
ATOM 633 C C . LEU A 1 84 ? 5.566 -19.891 -9.773 1 80.12 84 LEU A C 1
ATOM 635 O O . LEU A 1 84 ? 5.441 -21 -10.289 1 80.12 84 LEU A O 1
ATOM 639 N N . GLY A 1 85 ? 6.727 -19.25 -9.625 1 78.94 85 GLY A N 1
ATOM 640 C CA . GLY A 1 85 ? 7.957 -19.828 -10.141 1 78.94 85 GLY A CA 1
ATOM 641 C C . GLY A 1 85 ? 8.258 -19.406 -11.57 1 78.94 85 GLY A C 1
ATOM 642 O O . GLY A 1 85 ? 9.211 -19.891 -12.18 1 78.94 85 GLY A O 1
ATOM 643 N N . PHE A 1 86 ? 7.332 -18.656 -12.148 1 82.25 86 PHE A N 1
ATOM 644 C CA . PHE A 1 86 ? 7.559 -18.141 -13.492 1 82.25 86 PHE A CA 1
ATOM 645 C C . PHE A 1 86 ? 6.996 -16.734 -13.633 1 82.25 86 PHE A C 1
ATOM 647 O O . PHE A 1 86 ? 6.172 -16.297 -12.828 1 82.25 86 PHE A O 1
ATOM 654 N N . TRP A 1 87 ? 7.484 -16.094 -14.672 1 85.62 87 TRP A N 1
ATOM 655 C CA . TRP A 1 87 ? 7.078 -14.719 -14.961 1 85.62 87 TRP A CA 1
ATOM 656 C C . TRP A 1 87 ? 5.836 -14.695 -15.844 1 85.62 87 TRP A C 1
ATOM 658 O O . TRP A 1 87 ? 5.875 -15.156 -16.984 1 85.62 87 TRP A O 1
ATOM 668 N N . MET A 1 88 ? 4.777 -14.102 -15.344 1 82.19 88 MET A N 1
ATOM 669 C CA . MET A 1 88 ? 3.523 -14.141 -16.094 1 82.19 88 MET A CA 1
ATOM 670 C C . MET A 1 88 ? 3.191 -12.773 -16.672 1 82.19 88 MET A C 1
ATOM 672 O O . MET A 1 88 ? 2.174 -12.617 -17.359 1 82.19 88 MET A O 1
ATOM 676 N N . PHE A 1 89 ? 3.967 -11.641 -16.5 1 85.5 89 PHE A N 1
ATOM 677 C CA . PHE A 1 89 ? 3.555 -10.273 -16.766 1 85.5 89 PHE A CA 1
ATOM 678 C C . PHE A 1 89 ? 3.998 -9.828 -18.156 1 85.5 89 PHE A C 1
ATOM 680 O O . PHE A 1 89 ? 3.543 -8.805 -18.656 1 85.5 89 PHE A O 1
ATOM 687 N N . GLY A 1 90 ? 4.855 -10.461 -18.781 1 86.81 90 GLY A N 1
ATOM 688 C CA . GLY A 1 90 ? 5.266 -10.086 -20.125 1 86.81 90 GLY A CA 1
ATOM 689 C C . GLY A 1 90 ? 6.496 -9.188 -20.141 1 86.81 90 GLY A C 1
ATOM 690 O O . GLY A 1 90 ? 7.129 -8.977 -19.109 1 86.81 90 GLY A O 1
ATOM 691 N N . THR A 1 91 ? 6.777 -8.617 -21.297 1 90.44 91 THR A N 1
ATOM 692 C CA . THR A 1 91 ? 8.023 -7.895 -21.516 1 90.44 91 THR A CA 1
ATOM 693 C C . THR A 1 91 ? 7.906 -6.457 -21.016 1 90.44 91 THR A C 1
ATOM 695 O O . THR A 1 91 ? 8.836 -5.926 -20.406 1 90.44 91 THR A O 1
ATOM 698 N N . PHE A 1 92 ? 6.824 -5.836 -21.297 1 90.19 92 PHE A N 1
ATOM 699 C CA . PHE A 1 92 ? 6.652 -4.457 -20.844 1 90.19 92 PHE A CA 1
ATOM 700 C C . PHE A 1 92 ? 6.762 -4.355 -19.328 1 90.19 92 PHE A C 1
ATOM 702 O O . PHE A 1 92 ? 7.461 -3.488 -18.812 1 90.19 92 PHE A O 1
ATOM 709 N N . ALA A 1 93 ? 6.09 -5.27 -18.641 1 91.19 93 ALA A N 1
ATOM 710 C CA . ALA A 1 93 ? 6.133 -5.277 -17.172 1 91.19 93 ALA A CA 1
ATOM 711 C C . ALA A 1 93 ? 7.531 -5.621 -16.672 1 91.19 93 ALA A C 1
ATOM 713 O O . ALA A 1 93 ? 7.957 -5.133 -15.625 1 91.19 93 ALA A O 1
ATOM 714 N N . CYS A 1 94 ? 8.203 -6.41 -17.469 1 93.31 94 CYS A N 1
ATOM 715 C CA . CYS A 1 94 ? 9.562 -6.762 -17.094 1 93.31 94 CYS A CA 1
ATOM 716 C C . CYS A 1 94 ? 10.477 -5.539 -17.125 1 93.31 94 CYS A C 1
ATOM 718 O O . CYS A 1 94 ? 11.273 -5.332 -16.219 1 93.31 94 CYS A O 1
ATOM 720 N N . LYS A 1 95 ? 10.32 -4.711 -18.125 1 94.12 95 LYS A N 1
ATOM 721 C CA . LYS A 1 95 ? 11.117 -3.496 -18.25 1 94.12 95 LYS A CA 1
ATOM 722 C C . LYS A 1 95 ? 10.797 -2.512 -17.125 1 94.12 95 LYS A C 1
ATOM 724 O O . LYS A 1 95 ? 11.695 -1.902 -16.547 1 94.12 95 LYS A O 1
ATOM 729 N N . LEU A 1 96 ? 9.562 -2.377 -16.812 1 93 96 LEU A N 1
ATOM 730 C CA . LEU A 1 96 ? 9.141 -1.498 -15.719 1 93 96 LEU A CA 1
ATOM 731 C C . LEU A 1 96 ? 9.641 -2.02 -14.375 1 93 96 LEU A C 1
ATOM 733 O O . LEU A 1 96 ? 10.07 -1.238 -13.523 1 93 96 LEU A O 1
ATOM 737 N N . PHE A 1 97 ? 9.578 -3.293 -14.312 1 94.69 97 PHE A N 1
ATOM 738 C CA . PHE A 1 97 ? 10.055 -3.977 -13.117 1 94.69 97 PHE A CA 1
ATOM 739 C C . PHE A 1 97 ? 11.523 -3.656 -12.852 1 94.69 97 PHE A C 1
ATOM 741 O O . PHE A 1 97 ? 11.883 -3.24 -11.75 1 94.69 97 PHE A O 1
ATOM 748 N N . ARG A 1 98 ? 12.289 -3.719 -13.797 1 94.5 98 ARG A N 1
ATOM 749 C CA . ARG A 1 98 ? 13.719 -3.455 -13.68 1 94.5 98 ARG A CA 1
ATOM 750 C C . ARG A 1 98 ? 13.984 -1.971 -13.445 1 94.5 98 ARG A C 1
ATOM 752 O O . ARG A 1 98 ? 14.859 -1.605 -12.664 1 94.5 98 ARG A O 1
ATOM 759 N N . LEU A 1 99 ? 13.266 -1.195 -14.078 1 94.5 99 LEU A N 1
ATOM 760 C CA . LEU A 1 99 ? 13.414 0.248 -13.93 1 94.5 99 LEU A CA 1
ATOM 761 C C . LEU A 1 99 ? 13.164 0.675 -12.484 1 94.5 99 LEU A C 1
ATOM 763 O O . LEU A 1 99 ? 14.008 1.343 -11.883 1 94.5 99 LEU A O 1
ATOM 767 N N . PHE A 1 100 ? 12.062 0.229 -11.953 1 95.19 100 PHE A N 1
ATOM 768 C CA . PHE A 1 100 ? 11.68 0.642 -10.609 1 95.19 100 PHE A CA 1
ATOM 769 C C . PHE A 1 100 ? 12.617 0.036 -9.57 1 95.19 100 PHE A C 1
ATOM 771 O O . PHE A 1 100 ? 12.914 0.665 -8.547 1 95.19 100 PHE A O 1
ATOM 778 N N . GLU A 1 101 ? 13.047 -1.064 -9.844 1 93.69 101 GLU A N 1
ATOM 779 C CA . GLU A 1 101 ? 13.961 -1.72 -8.922 1 93.69 101 GLU A CA 1
ATOM 780 C C . GLU A 1 101 ? 15.297 -0.976 -8.852 1 93.69 101 GLU A C 1
ATOM 782 O O . GLU A 1 101 ? 15.836 -0.768 -7.762 1 93.69 101 GLU A O 1
ATOM 787 N N . HIS A 1 102 ? 15.766 -0.505 -9.953 1 94 102 HIS A N 1
ATOM 788 C CA . HIS A 1 102 ? 17.094 0.092 -10 1 94 102 HIS A CA 1
ATOM 789 C C . HIS A 1 102 ? 17.047 1.574 -9.648 1 94 102 HIS A C 1
ATOM 791 O O . HIS A 1 102 ? 17.984 2.109 -9.062 1 94 102 HIS A O 1
ATOM 797 N N . ILE A 1 103 ? 16.016 2.18 -10 1 93.06 103 ILE A N 1
ATOM 798 C CA . ILE A 1 103 ? 15.945 3.613 -9.75 1 93.06 103 ILE A CA 1
ATOM 799 C C . ILE A 1 103 ? 16.031 3.883 -8.25 1 93.06 103 ILE A C 1
ATOM 801 O O . ILE A 1 103 ? 16.625 4.871 -7.82 1 93.06 103 ILE A O 1
ATOM 805 N N . GLY A 1 104 ? 15.453 3.055 -7.457 1 91.5 104 GLY A N 1
ATOM 806 C CA . GLY A 1 104 ? 15.5 3.205 -6.012 1 91.5 104 GLY A CA 1
ATOM 807 C C . GLY A 1 104 ? 16.906 3.143 -5.449 1 91.5 104 GLY A C 1
ATOM 808 O O . GLY A 1 104 ? 17.234 3.871 -4.516 1 91.5 104 GLY A O 1
ATOM 809 N N . LYS A 1 105 ? 17.703 2.424 -6.027 1 92.12 105 LYS A N 1
ATOM 810 C CA . LYS A 1 105 ? 19.062 2.215 -5.539 1 92.12 105 LYS A CA 1
ATOM 811 C C . LYS A 1 105 ? 20.016 3.287 -6.074 1 92.12 105 LYS A C 1
ATOM 813 O O . LYS A 1 105 ? 20.891 3.758 -5.355 1 92.12 105 LYS A O 1
ATOM 818 N N . ILE A 1 106 ? 19.766 3.729 -7.273 1 94.81 106 ILE A N 1
ATOM 819 C CA . ILE A 1 106 ? 20.703 4.621 -7.949 1 94.81 106 ILE A CA 1
ATOM 820 C C . ILE A 1 106 ? 20.328 6.074 -7.688 1 94.81 106 ILE A C 1
ATOM 822 O O . ILE A 1 106 ? 21.094 6.824 -7.078 1 94.81 106 ILE A O 1
ATOM 826 N N . PHE A 1 107 ? 19.125 6.395 -8.047 1 95.88 107 PHE A N 1
ATOM 827 C CA . PHE A 1 107 ? 18.703 7.785 -7.934 1 95.88 107 PHE A CA 1
ATOM 828 C C . PHE A 1 107 ? 18.656 8.219 -6.477 1 95.88 107 PHE A C 1
ATOM 830 O O . PHE A 1 107 ? 19.016 9.344 -6.145 1 95.88 107 PHE A O 1
ATOM 837 N N . SER A 1 108 ? 18.188 7.363 -5.586 1 93.31 108 SER A N 1
ATOM 838 C CA . SER A 1 108 ? 18.156 7.703 -4.168 1 93.31 108 SER A CA 1
ATOM 839 C C . SER A 1 108 ? 19.547 8.039 -3.648 1 93.31 108 SER A C 1
ATOM 841 O O . SER A 1 108 ? 19.719 8.984 -2.875 1 93.31 108 SER A O 1
ATOM 843 N N . THR A 1 109 ? 20.531 7.352 -4.059 1 94.19 109 THR A N 1
ATOM 844 C CA . THR A 1 109 ? 21.906 7.602 -3.648 1 94.19 109 THR A CA 1
ATOM 845 C C . THR A 1 109 ? 22.375 8.961 -4.152 1 94.19 109 THR A C 1
ATOM 847 O O . THR A 1 109 ? 23 9.719 -3.41 1 94.19 109 THR A O 1
ATOM 850 N N . PHE A 1 110 ? 22.016 9.281 -5.32 1 96 110 PHE A N 1
ATOM 851 C CA . PHE A 1 110 ? 22.391 10.57 -5.895 1 96 110 PHE A CA 1
ATOM 852 C C . PHE A 1 110 ? 21.703 11.711 -5.16 1 96 110 PHE A C 1
ATOM 854 O O . PHE A 1 110 ? 22.312 12.766 -4.934 1 96 110 PHE A O 1
ATOM 861 N N . ILE A 1 111 ? 20.5 11.516 -4.809 1 93.62 111 ILE A N 1
ATOM 862 C CA . ILE A 1 111 ? 19.781 12.547 -4.074 1 93.62 111 ILE A CA 1
ATOM 863 C C . ILE A 1 111 ? 20.438 12.781 -2.717 1 93.62 111 ILE A C 1
ATOM 865 O O . ILE A 1 111 ? 20.578 13.922 -2.27 1 93.62 111 ILE A O 1
ATOM 869 N N . LEU A 1 112 ? 20.875 11.727 -2.117 1 91.38 112 LEU A N 1
ATOM 870 C CA . LEU A 1 112 ? 21.531 11.852 -0.817 1 91.38 112 LEU A CA 1
ATOM 871 C C . LEU A 1 112 ? 22.859 12.594 -0.943 1 91.38 112 LEU A C 1
ATOM 873 O O . LEU A 1 112 ? 23.25 13.328 -0.033 1 91.38 112 LEU A O 1
ATOM 877 N N . VAL A 1 113 ? 23.484 12.398 -2.027 1 93.44 113 VAL A N 1
ATOM 878 C CA . VAL A 1 113 ? 24.703 13.164 -2.285 1 93.44 113 VAL A CA 1
ATOM 879 C C . VAL A 1 113 ? 24.359 14.648 -2.393 1 93.44 113 VAL A C 1
ATOM 881 O O . VAL A 1 113 ? 25.016 15.492 -1.768 1 93.44 113 VAL A O 1
ATOM 884 N N . CYS A 1 114 ? 23.375 14.961 -3.168 1 91.69 114 CYS A N 1
ATOM 885 C CA . CYS A 1 114 ? 22.938 16.344 -3.301 1 91.69 114 CYS A CA 1
ATOM 886 C C . CYS A 1 114 ? 22.562 16.938 -1.946 1 91.69 114 CYS A C 1
ATOM 888 O O . CYS A 1 114 ? 22.891 18.078 -1.646 1 91.69 114 CYS A O 1
ATOM 890 N N . PHE A 1 115 ? 21.938 16.125 -1.232 1 88.25 115 PHE A N 1
ATOM 891 C CA . PHE A 1 115 ? 21.531 16.531 0.103 1 88.25 115 PHE A CA 1
ATOM 892 C C . PHE A 1 115 ? 22.734 16.812 0.983 1 88.25 115 PHE A C 1
ATOM 894 O O . PHE A 1 115 ? 22.75 17.797 1.731 1 88.25 115 PHE A O 1
ATOM 901 N N . SER A 1 116 ? 23.719 16.047 0.924 1 88.75 116 SER A N 1
ATOM 902 C CA . SER A 1 116 ? 24.922 16.234 1.715 1 88.75 116 SER A CA 1
ATOM 903 C C . SER A 1 116 ? 25.672 17.5 1.299 1 88.75 116 SER A C 1
ATOM 905 O O . SER A 1 116 ? 26.219 18.219 2.143 1 88.75 116 SER A O 1
ATOM 907 N N . ILE A 1 117 ? 25.656 17.766 0.03 1 88.81 117 ILE A N 1
ATOM 908 C CA . ILE A 1 117 ? 26.281 18.984 -0.464 1 88.81 117 ILE A CA 1
ATOM 909 C C . ILE A 1 117 ? 25.516 20.203 0.073 1 88.81 117 ILE A C 1
ATOM 911 O O . ILE A 1 117 ? 26.141 21.172 0.548 1 88.81 117 ILE A O 1
ATOM 915 N N . ASP A 1 118 ? 24.281 20.125 0.021 1 84.5 118 ASP A N 1
ATOM 916 C CA . ASP A 1 118 ? 23.438 21.203 0.5 1 84.5 118 ASP A CA 1
ATOM 917 C C . ASP A 1 118 ? 23.672 21.469 1.984 1 84.5 118 ASP A C 1
ATOM 919 O O . ASP A 1 118 ? 23.797 22.625 2.4 1 84.5 118 ASP A O 1
ATOM 923 N N . ARG A 1 119 ? 23.75 20.484 2.738 1 82.25 119 ARG A N 1
ATOM 924 C CA . ARG A 1 119 ? 23.969 20.641 4.172 1 82.25 119 ARG A CA 1
ATOM 925 C C . ARG A 1 119 ? 25.375 21.172 4.461 1 82.25 119 ARG A C 1
ATOM 927 O O . ARG A 1 119 ? 25.547 22 5.359 1 82.25 119 ARG A O 1
ATOM 934 N N . TYR A 1 120 ? 26.219 20.672 3.73 1 85.06 120 TYR A N 1
ATOM 935 C CA . TYR A 1 120 ? 27.594 21.156 3.881 1 85.06 120 TYR A CA 1
ATOM 936 C C . TYR A 1 120 ? 27.688 22.641 3.598 1 85.06 120 TYR A C 1
ATOM 938 O O . TYR A 1 120 ? 28.328 23.391 4.355 1 85.06 120 TYR A O 1
ATOM 946 N N . CYS A 1 121 ? 27.062 23.047 2.568 1 83.81 121 CYS A N 1
ATOM 947 C CA . CYS A 1 121 ? 27.078 24.469 2.207 1 83.81 121 CYS A CA 1
ATOM 948 C C . CYS A 1 121 ? 26.312 25.297 3.232 1 83.81 121 CYS A C 1
ATOM 950 O O . CYS A 1 121 ? 26.703 26.438 3.521 1 83.81 121 CYS A O 1
ATOM 952 N N . ALA A 1 122 ? 25.297 24.797 3.76 1 79.44 122 ALA A N 1
ATOM 953 C CA . ALA A 1 122 ? 24.516 25.5 4.766 1 79.44 122 ALA A CA 1
ATOM 954 C C . ALA A 1 122 ? 25.312 25.688 6.055 1 79.44 122 ALA A C 1
ATOM 956 O O . ALA A 1 122 ? 25.188 26.719 6.719 1 79.44 122 ALA A O 1
ATOM 957 N N . VAL A 1 123 ? 26.141 24.797 6.367 1 79.62 123 VAL A N 1
ATOM 958 C CA . VAL A 1 123 ? 26.891 24.844 7.621 1 79.62 123 VAL A CA 1
ATOM 959 C C . VAL A 1 123 ? 28.203 25.578 7.418 1 79.62 123 VAL A C 1
ATOM 961 O O . VAL A 1 123 ? 28.578 26.422 8.242 1 79.62 123 VAL A O 1
ATOM 964 N N . CYS A 1 124 ? 28.828 25.312 6.355 1 81.19 124 CYS A N 1
ATOM 965 C CA . CYS A 1 124 ? 30.172 25.828 6.156 1 81.19 124 CYS A CA 1
ATOM 966 C C . CYS A 1 124 ? 30.141 27.172 5.414 1 81.19 124 CYS A C 1
ATOM 968 O O . CYS A 1 124 ? 31.047 27.984 5.559 1 81.19 124 CYS A O 1
ATOM 970 N N . HIS A 1 125 ? 29.219 27.297 4.633 1 80.31 125 HIS A N 1
ATOM 971 C CA . HIS A 1 125 ? 29.141 28.531 3.869 1 80.31 125 HIS A CA 1
ATOM 972 C C . HIS A 1 125 ? 27.781 29.188 4.02 1 80.31 125 HIS A C 1
ATOM 974 O O . HIS A 1 125 ? 27.062 29.391 3.031 1 80.31 125 HIS A O 1
ATOM 980 N N . PRO A 1 126 ? 27.5 29.641 5.203 1 71.31 126 PRO A N 1
ATOM 981 C CA . PRO A 1 126 ? 26.172 30.203 5.469 1 71.31 126 PRO A CA 1
ATOM 982 C C . PRO A 1 126 ? 25.906 31.484 4.676 1 71.31 126 PRO A C 1
ATOM 984 O O . PRO A 1 126 ? 24.734 31.828 4.422 1 71.31 126 PRO A O 1
ATOM 987 N N . LEU A 1 127 ? 26.828 32.125 4.289 1 68.5 127 LEU A N 1
ATOM 988 C CA . LEU A 1 127 ? 26.672 33.406 3.609 1 68.5 127 LEU A CA 1
ATOM 989 C C . LEU A 1 127 ? 26.391 33.188 2.125 1 68.5 127 LEU A C 1
ATOM 991 O O . LEU A 1 127 ? 25.938 34.125 1.443 1 68.5 127 LEU A O 1
ATOM 995 N N . GLN A 1 128 ? 26.625 32.156 1.637 1 65.5 128 GLN A N 1
ATOM 996 C CA . GLN A 1 128 ? 26.391 31.891 0.225 1 65.5 128 GLN A CA 1
ATOM 997 C C . GLN A 1 128 ? 24.969 31.344 0.006 1 65.5 128 GLN A C 1
ATOM 999 O O . GLN A 1 128 ? 24.797 30.172 -0.292 1 65.5 128 GLN A O 1
ATOM 1004 N N . VAL A 1 129 ? 24 32.219 0.199 1 61.72 129 VAL A N 1
ATOM 1005 C CA . VAL A 1 129 ? 22.562 31.922 0.146 1 61.72 129 VAL A CA 1
ATOM 1006 C C . VAL A 1 129 ? 22.203 31.359 -1.229 1 61.72 129 VAL A C 1
ATOM 1008 O O . VAL A 1 129 ? 21.297 30.547 -1.354 1 61.72 129 VAL A O 1
ATOM 1011 N N . ARG A 1 130 ? 23.016 31.766 -2.172 1 60.19 130 ARG A N 1
ATOM 1012 C CA . ARG A 1 130 ? 22.719 31.375 -3.545 1 60.19 130 ARG A CA 1
ATOM 1013 C C . ARG A 1 130 ? 22.906 29.859 -3.738 1 60.19 130 ARG A C 1
ATOM 1015 O O . ARG A 1 130 ? 22.281 29.266 -4.621 1 60.19 130 ARG A O 1
ATOM 1022 N N . LEU A 1 131 ? 23.641 29.359 -2.926 1 59.75 131 LEU A N 1
ATOM 1023 C CA . LEU A 1 131 ? 23.906 27.938 -3.064 1 59.75 131 LEU A CA 1
ATOM 1024 C C . LEU A 1 131 ? 22.766 27.109 -2.471 1 59.75 131 LEU A C 1
ATOM 1026 O O . LEU A 1 131 ? 22.594 25.938 -2.822 1 59.75 131 LEU A O 1
ATOM 1030 N N . ARG A 1 132 ? 22.016 27.875 -1.74 1 61.91 132 ARG A N 1
ATOM 1031 C CA . ARG A 1 132 ? 20.922 27.188 -1.066 1 61.91 132 ARG A CA 1
ATOM 1032 C C . ARG A 1 132 ? 19.562 27.641 -1.605 1 61.91 132 ARG A C 1
ATOM 1034 O O . ARG A 1 132 ? 18.656 27.969 -0.833 1 61.91 132 ARG A O 1
ATOM 1041 N N . ASN A 1 133 ? 19.641 27.828 -2.893 1 76.94 133 ASN A N 1
ATOM 1042 C CA . ASN A 1 133 ? 18.391 28.25 -3.518 1 76.94 133 ASN A CA 1
ATOM 1043 C C . ASN A 1 133 ? 17.656 27.078 -4.164 1 76.94 133 ASN A C 1
ATOM 1045 O O . ASN A 1 133 ? 18.266 26.078 -4.504 1 76.94 133 ASN A O 1
ATOM 1049 N N . SER A 1 134 ? 16.422 27.156 -4.18 1 82 134 SER A N 1
ATOM 1050 C CA . SER A 1 134 ? 15.539 26.156 -4.766 1 82 134 SER A CA 1
ATOM 1051 C C . SER A 1 134 ? 15.93 25.859 -6.211 1 82 134 SER A C 1
ATOM 1053 O O . SER A 1 134 ? 15.773 24.719 -6.68 1 82 134 SER A O 1
ATOM 1055 N N . THR A 1 135 ? 16.531 26.781 -6.828 1 85.62 135 THR A N 1
ATOM 1056 C CA . THR A 1 135 ? 16.938 26.609 -8.219 1 85.62 135 THR A CA 1
ATOM 1057 C C . THR A 1 135 ? 18.141 25.688 -8.32 1 85.62 135 THR A C 1
ATOM 1059 O O . THR A 1 135 ? 18.188 24.797 -9.18 1 85.62 135 THR A O 1
ATOM 1062 N N . THR A 1 136 ? 19.094 25.922 -7.465 1 86.12 136 THR A N 1
ATOM 1063 C CA . THR A 1 136 ? 20.281 25.078 -7.453 1 86.12 136 THR A CA 1
ATOM 1064 C C . THR A 1 136 ? 19.906 23.641 -7.094 1 86.12 136 THR A C 1
ATOM 1066 O O . THR A 1 136 ? 20.422 22.688 -7.691 1 86.12 136 THR A O 1
ATOM 1069 N N . ALA A 1 137 ? 19.109 23.5 -6.133 1 87.5 137 ALA A N 1
ATOM 1070 C CA . ALA A 1 137 ? 18.641 22.172 -5.75 1 87.5 137 ALA A CA 1
ATOM 1071 C C . ALA A 1 137 ? 17.953 21.484 -6.922 1 87.5 137 ALA A C 1
ATOM 1073 O O . ALA A 1 137 ? 18.188 20.297 -7.172 1 87.5 137 ALA A O 1
ATOM 1074 N N . CYS A 1 138 ? 17.141 22.156 -7.68 1 90.38 138 CYS A N 1
ATOM 1075 C CA . CYS A 1 138 ? 16.422 21.625 -8.828 1 90.38 138 CYS A CA 1
ATOM 1076 C C . CYS A 1 138 ? 17.406 21.203 -9.922 1 90.38 138 CYS A C 1
ATOM 1078 O O . CYS A 1 138 ? 17.234 20.141 -10.539 1 90.38 138 CYS A O 1
ATOM 1080 N N . VAL A 1 139 ? 18.344 22.016 -10.078 1 91.31 139 VAL A N 1
ATOM 1081 C CA . VAL A 1 139 ? 19.328 21.703 -11.117 1 91.31 139 VAL A CA 1
ATOM 1082 C C . VAL A 1 139 ? 20.109 20.453 -10.734 1 91.31 139 VAL A C 1
ATOM 1084 O O . VAL A 1 139 ? 20.328 19.578 -11.57 1 91.31 139 VAL A O 1
ATOM 1087 N N . MET A 1 140 ? 20.547 20.359 -9.492 1 92 140 MET A N 1
ATOM 1088 C CA . MET A 1 140 ? 21.281 19.188 -9.031 1 92 140 MET A CA 1
ATOM 1089 C C . MET A 1 140 ? 20.422 17.922 -9.156 1 92 140 MET A C 1
ATOM 1091 O O . MET A 1 140 ? 20.906 16.891 -9.633 1 92 140 MET A O 1
ATOM 1095 N N . LEU A 1 141 ? 19.234 18.047 -8.82 1 93.56 141 LEU A N 1
ATOM 1096 C CA . LEU A 1 141 ? 18.328 16.891 -8.883 1 93.56 141 LEU A CA 1
ATOM 1097 C C . LEU A 1 141 ? 18.062 16.484 -10.328 1 93.56 141 LEU A C 1
ATOM 1099 O O . LEU A 1 141 ? 18.062 15.289 -10.641 1 93.56 141 LEU A O 1
ATOM 1103 N N . CYS A 1 142 ? 17.922 17.438 -11.18 1 94.69 142 CYS A N 1
ATOM 1104 C CA . CYS A 1 142 ? 17.672 17.141 -12.594 1 94.69 142 CYS A CA 1
ATOM 1105 C C . CYS A 1 142 ? 18.891 16.516 -13.25 1 94.69 142 CYS A C 1
ATOM 1107 O O . CYS A 1 142 ? 18.75 15.578 -14.039 1 94.69 142 CYS A O 1
ATOM 1109 N N . THR A 1 143 ? 19.953 16.984 -12.875 1 94.81 143 THR A N 1
ATOM 1110 C CA . THR A 1 143 ? 21.188 16.453 -13.43 1 94.81 143 THR A CA 1
ATOM 1111 C C . THR A 1 143 ? 21.406 15.008 -12.977 1 94.81 143 THR A C 1
ATOM 1113 O O . THR A 1 143 ? 21.75 14.141 -13.781 1 94.81 143 THR A O 1
ATOM 1116 N N . THR A 1 144 ? 21.234 14.797 -11.734 1 94.88 144 THR A N 1
ATOM 1117 C CA . THR A 1 144 ? 21.438 13.445 -11.211 1 94.88 144 THR A CA 1
ATOM 1118 C C . THR A 1 144 ? 20.375 12.5 -11.758 1 94.88 144 THR A C 1
ATOM 1120 O O . THR A 1 144 ? 20.641 11.312 -11.961 1 94.88 144 THR A O 1
ATOM 1123 N N . PHE A 1 145 ? 19.172 13.008 -12.016 1 95.56 145 PHE A N 1
ATOM 1124 C CA . PHE A 1 145 ? 18.125 12.195 -12.648 1 95.56 145 PHE A CA 1
ATOM 1125 C C . PHE A 1 145 ? 18.531 11.805 -14.062 1 95.56 145 PHE A C 1
ATOM 1127 O O . PHE A 1 145 ? 18.375 10.648 -14.461 1 95.56 145 PHE A O 1
ATOM 1134 N N . ALA A 1 146 ? 19.078 12.742 -14.734 1 96.06 146 ALA A N 1
ATOM 1135 C CA . ALA A 1 146 ? 19.547 12.469 -16.094 1 96.06 146 ALA A CA 1
ATOM 1136 C C . ALA A 1 146 ? 20.672 11.422 -16.078 1 96.06 146 ALA A C 1
ATOM 1138 O O . ALA A 1 146 ? 20.672 10.508 -16.906 1 96.06 146 ALA A O 1
ATOM 1139 N N . LEU A 1 147 ? 21.531 11.562 -15.18 1 95.56 147 LEU A N 1
ATOM 1140 C CA . LEU A 1 147 ? 22.625 10.594 -15.039 1 95.56 147 LEU A CA 1
ATOM 1141 C C . LEU A 1 147 ? 22.062 9.211 -14.734 1 95.56 147 LEU A C 1
ATOM 1143 O O . LEU A 1 147 ? 22.547 8.211 -15.281 1 95.56 147 LEU A O 1
ATOM 1147 N N . THR A 1 148 ? 21.094 9.117 -13.891 1 96.25 148 THR A N 1
ATOM 1148 C CA . THR A 1 148 ? 20.453 7.852 -13.547 1 96.25 148 THR A CA 1
ATOM 1149 C C . THR A 1 148 ? 19.828 7.215 -14.789 1 96.25 148 THR A C 1
ATOM 1151 O O . THR A 1 148 ? 19.969 6.008 -15.008 1 96.25 148 THR A O 1
ATOM 1154 N N . CYS A 1 149 ? 19.25 8.023 -15.633 1 95 149 CYS A N 1
ATOM 1155 C CA . CYS A 1 149 ? 18.625 7.527 -16.844 1 95 149 CYS A CA 1
ATOM 1156 C C . CYS A 1 149 ? 19.656 6.961 -17.812 1 95 149 CYS A C 1
ATOM 1158 O O . CYS A 1 149 ? 19.438 5.922 -18.438 1 95 149 CYS A O 1
ATOM 1160 N N . VAL A 1 150 ? 20.688 7.578 -17.875 1 94.88 150 VAL A N 1
ATOM 1161 C CA . VAL A 1 150 ? 21.766 7.125 -18.75 1 94.88 150 VAL A CA 1
ATOM 1162 C C . VAL A 1 150 ? 22.312 5.789 -18.25 1 94.88 150 VAL A C 1
ATOM 1164 O O . VAL A 1 150 ? 22.516 4.859 -19.031 1 94.88 150 VAL A O 1
ATOM 1167 N N . LEU A 1 151 ? 22.5 5.676 -17.016 1 94.62 151 LEU A N 1
ATOM 1168 C CA . LEU A 1 151 ? 23.047 4.461 -16.422 1 94.62 151 LEU A CA 1
ATOM 1169 C C . LEU A 1 151 ? 22.078 3.293 -16.594 1 94.62 151 LEU A C 1
ATOM 1171 O O . LEU A 1 151 ? 22.5 2.145 -16.734 1 94.62 151 LEU A O 1
ATOM 1175 N N . LEU A 1 152 ? 20.797 3.588 -16.578 1 95 152 LEU A N 1
ATOM 1176 C CA . LEU A 1 152 ? 19.797 2.535 -16.609 1 95 152 LEU A CA 1
ATOM 1177 C C . LEU A 1 152 ? 19.406 2.18 -18.031 1 95 152 LEU A C 1
ATOM 1179 O O . LEU A 1 152 ? 18.719 1.18 -18.266 1 95 152 LEU A O 1
ATOM 1183 N N . CYS A 1 153 ? 19.859 2.801 -19.016 1 93.44 153 CYS A N 1
ATOM 1184 C CA . CYS A 1 153 ? 19.469 2.654 -20.406 1 93.44 153 CYS A CA 1
ATOM 1185 C C . CYS A 1 153 ? 19.734 1.236 -20.906 1 93.44 153 CYS A C 1
ATOM 1187 O O . CYS A 1 153 ? 18.859 0.613 -21.516 1 93.44 153 CYS A O 1
ATOM 1189 N N . PRO A 1 154 ? 20.844 0.637 -20.656 1 92.38 154 PRO A N 1
ATOM 1190 C CA . PRO A 1 154 ? 21.109 -0.707 -21.188 1 92.38 154 PRO A CA 1
ATOM 1191 C C . PRO A 1 154 ? 20.109 -1.74 -20.672 1 92.38 154 PRO A C 1
ATOM 1193 O O . PRO A 1 154 ? 19.641 -2.588 -21.438 1 92.38 154 PRO A O 1
ATOM 1196 N N . ILE A 1 155 ? 19.797 -1.673 -19.453 1 90.94 155 ILE A N 1
ATOM 1197 C CA . ILE A 1 155 ? 18.891 -2.666 -18.875 1 90.94 155 ILE A CA 1
ATOM 1198 C C . ILE A 1 155 ? 17.484 -2.449 -19.406 1 90.94 155 ILE A C 1
ATOM 1200 O O . ILE A 1 155 ? 16.75 -3.41 -19.625 1 90.94 155 ILE A O 1
ATOM 1204 N N . LEU A 1 156 ? 17.109 -1.195 -19.688 1 91.88 156 LEU A N 1
ATOM 1205 C CA . LEU A 1 156 ? 15.766 -0.888 -20.188 1 91.88 156 LEU A CA 1
ATOM 1206 C C . LEU A 1 156 ? 15.609 -1.345 -21.641 1 91.88 156 LEU A C 1
ATOM 1208 O O . LEU A 1 156 ? 14.523 -1.732 -22.047 1 91.88 156 LEU A O 1
ATOM 1212 N N . ILE A 1 157 ? 16.641 -1.396 -22.312 1 92.25 157 ILE A N 1
ATOM 1213 C CA . ILE A 1 157 ? 16.578 -1.76 -23.734 1 92.25 157 ILE A CA 1
ATOM 1214 C C . ILE A 1 157 ? 16.578 -3.281 -23.875 1 92.25 157 ILE A C 1
ATOM 1216 O O . ILE A 1 157 ? 15.82 -3.832 -24.672 1 92.25 157 ILE A O 1
ATOM 1220 N N . PHE A 1 158 ? 17.234 -3.996 -23.031 1 92.69 158 PHE A N 1
ATOM 1221 C CA . PHE A 1 158 ? 17.5 -5.398 -23.312 1 92.69 158 PHE A CA 1
ATOM 1222 C C . PHE A 1 158 ? 16.656 -6.305 -22.422 1 92.69 158 PHE A C 1
ATOM 1224 O O . PHE A 1 158 ? 16.469 -7.488 -22.734 1 92.69 158 PHE A O 1
ATOM 1231 N N . ALA A 1 159 ? 16.156 -5.789 -21.344 1 92.62 159 ALA A N 1
ATOM 1232 C CA . ALA A 1 159 ? 15.352 -6.625 -20.469 1 92.62 159 ALA A CA 1
ATOM 1233 C C . ALA A 1 159 ? 14.102 -7.137 -21.188 1 92.62 159 ALA A C 1
ATOM 1235 O O . ALA A 1 159 ? 13.461 -6.391 -21.922 1 92.62 159 ALA A O 1
ATOM 1236 N N . GLN A 1 160 ? 13.797 -8.422 -21.062 1 92.38 160 GLN A N 1
ATOM 1237 C CA . GLN A 1 160 ? 12.633 -9.023 -21.703 1 92.38 160 GLN A CA 1
ATOM 1238 C C . GLN A 1 160 ? 12.219 -10.32 -21.016 1 92.38 160 GLN A C 1
ATOM 1240 O O . GLN A 1 160 ? 13.008 -10.898 -20.266 1 92.38 160 GLN A O 1
ATOM 1245 N N . SER A 1 161 ? 11.008 -10.625 -21.281 1 89.69 161 SER A N 1
ATOM 1246 C CA . SER A 1 161 ? 10.516 -11.93 -20.844 1 89.69 161 SER A CA 1
ATOM 1247 C C . SER A 1 161 ? 10.922 -13.031 -21.812 1 89.69 161 SER A C 1
ATOM 1249 O O . SER A 1 161 ? 10.562 -12.992 -22.984 1 89.69 161 SER A O 1
ATOM 1251 N N . LYS A 1 162 ? 11.758 -13.875 -21.312 1 85.81 162 LYS A N 1
ATOM 1252 C CA . LYS A 1 162 ? 12.258 -14.953 -22.156 1 85.81 162 LYS A CA 1
ATOM 1253 C C . LYS A 1 162 ? 11.727 -16.312 -21.703 1 85.81 162 LYS A C 1
ATOM 1255 O O . LYS A 1 162 ? 11.586 -16.547 -20.5 1 85.81 162 LYS A O 1
ATOM 1260 N N . GLU A 1 163 ? 11.461 -17.078 -22.688 1 81.38 163 GLU A N 1
ATOM 1261 C CA . GLU A 1 163 ? 10.992 -18.438 -22.438 1 81.38 163 GLU A CA 1
ATOM 1262 C C . GLU A 1 163 ? 12.164 -19.375 -22.172 1 81.38 163 GLU A C 1
ATOM 1264 O O . GLU A 1 163 ? 13.117 -19.422 -22.953 1 81.38 163 GLU A O 1
ATOM 1269 N N . ILE A 1 164 ? 12.172 -19.875 -20.969 1 75.06 164 ILE A N 1
ATOM 1270 C CA . ILE A 1 164 ? 13.203 -20.844 -20.641 1 75.06 164 ILE A CA 1
ATOM 1271 C C . ILE A 1 164 ? 12.602 -22.25 -20.609 1 75.06 164 ILE A C 1
ATOM 1273 O O . ILE A 1 164 ? 11.555 -22.469 -20 1 75.06 164 ILE A O 1
ATOM 1277 N N . VAL A 1 165 ? 13.148 -23.125 -21.344 1 63.75 165 VAL A N 1
ATOM 1278 C CA . VAL A 1 165 ? 12.695 -24.516 -21.406 1 63.75 165 VAL A CA 1
ATOM 1279 C C . VAL A 1 165 ? 13.336 -25.328 -20.281 1 63.75 165 VAL A C 1
ATOM 1281 O O . VAL A 1 165 ? 14.562 -25.438 -20.219 1 63.75 165 VAL A O 1
ATOM 1284 N N . VAL A 1 166 ? 12.648 -25.625 -19.234 1 61.53 166 VAL A N 1
ATOM 1285 C CA . VAL A 1 166 ? 13.219 -26.328 -18.094 1 61.53 166 VAL A CA 1
ATOM 1286 C C . VAL A 1 166 ? 13.258 -27.828 -18.359 1 61.53 166 VAL A C 1
ATOM 1288 O O . VAL A 1 166 ? 14.258 -28.484 -18.062 1 61.53 166 VAL A O 1
ATOM 1291 N N . HIS A 1 167 ? 12.125 -28.531 -18.578 1 57.5 167 HIS A N 1
ATOM 1292 C CA . HIS A 1 167 ? 12.117 -29.969 -18.797 1 57.5 167 HIS A CA 1
ATOM 1293 C C . HIS A 1 167 ? 11.383 -30.344 -20.078 1 57.5 167 HIS A C 1
ATOM 1295 O O . HIS A 1 167 ? 10.312 -29.797 -20.359 1 57.5 167 HIS A O 1
ATOM 1301 N N . GLU A 1 168 ? 12.156 -30.891 -21.062 1 55.59 168 GLU A N 1
ATOM 1302 C CA . GLU A 1 168 ? 11.555 -31.469 -22.266 1 55.59 168 GLU A CA 1
ATOM 1303 C C . GLU A 1 168 ? 11.5 -33 -22.172 1 55.59 168 GLU A C 1
ATOM 1305 O O . GLU A 1 168 ? 12.516 -33.656 -21.922 1 55.59 168 GLU A O 1
ATOM 1310 N N . ARG A 1 169 ? 10.328 -33.5 -21.703 1 53.53 169 ARG A N 1
ATOM 1311 C CA . ARG A 1 169 ? 10.227 -34.969 -21.719 1 53.53 169 ARG A CA 1
ATOM 1312 C C . ARG A 1 169 ? 9.484 -35.469 -22.953 1 53.53 169 ARG A C 1
ATOM 1314 O O . ARG A 1 169 ? 8.352 -35.031 -23.203 1 53.53 169 ARG A O 1
ATOM 1321 N N . TYR A 1 170 ? 10.211 -36.094 -23.859 1 54.34 170 TYR A N 1
ATOM 1322 C CA . TYR A 1 170 ? 9.641 -36.75 -25.031 1 54.34 170 TYR A CA 1
ATOM 1323 C C . TYR A 1 170 ? 9.156 -38.156 -24.703 1 54.34 170 TYR A C 1
ATOM 1325 O O . TYR A 1 170 ? 9.93 -38.969 -24.219 1 54.34 170 TYR A O 1
ATOM 1333 N N . ASN A 1 171 ? 7.82 -38.281 -24.438 1 48.91 171 ASN A N 1
ATOM 1334 C CA . ASN A 1 171 ? 7.277 -39.625 -24.297 1 48.91 171 ASN A CA 1
ATOM 1335 C C . ASN A 1 171 ? 7.098 -40.281 -25.656 1 48.91 171 ASN A C 1
ATOM 1337 O O . ASN A 1 171 ? 6.25 -39.875 -26.453 1 48.91 171 ASN A O 1
ATOM 1341 N N . ARG A 1 172 ? 7.961 -41.156 -26.125 1 56.72 172 ARG A N 1
ATOM 1342 C CA . ARG A 1 172 ? 7.965 -41.906 -27.391 1 56.72 172 ARG A CA 1
ATOM 1343 C C . ARG A 1 172 ? 6.676 -42.688 -27.562 1 56.72 172 ARG A C 1
ATOM 1345 O O . ARG A 1 172 ? 6.191 -42.875 -28.688 1 56.72 172 ARG A O 1
ATOM 1352 N N . ALA A 1 173 ? 6.242 -43.125 -26.516 1 52.03 173 ALA A N 1
ATOM 1353 C CA . ALA A 1 173 ? 5.082 -44.031 -26.625 1 52.03 173 ALA A CA 1
ATOM 1354 C C . ALA A 1 173 ? 3.84 -43.25 -27.047 1 52.03 173 ALA A C 1
ATOM 1356 O O . ALA A 1 173 ? 3.043 -43.75 -27.859 1 52.03 173 ALA A O 1
ATOM 1357 N N . THR A 1 174 ? 3.797 -42.094 -26.547 1 53.56 174 THR A N 1
ATOM 1358 C CA . THR A 1 174 ? 2.604 -41.312 -26.875 1 53.56 174 THR A CA 1
ATOM 1359 C C . THR A 1 174 ? 2.941 -40.188 -27.859 1 53.56 174 THR A C 1
ATOM 1361 O O . THR A 1 174 ? 2.047 -39.469 -28.328 1 53.56 174 THR A O 1
ATOM 1364 N N . ASN A 1 175 ? 4.125 -40.156 -28.344 1 53.16 175 ASN A N 1
ATOM 1365 C CA . ASN A 1 175 ? 4.59 -39.125 -29.25 1 53.16 175 ASN A CA 1
ATOM 1366 C C . ASN A 1 175 ? 4.273 -37.719 -28.734 1 53.16 175 ASN A C 1
ATOM 1368 O O . ASN A 1 175 ? 3.803 -36.875 -29.484 1 53.16 175 ASN A O 1
ATOM 1372 N N . GLU A 1 176 ? 4.176 -37.688 -27.359 1 55.22 176 GLU A N 1
ATOM 1373 C CA . GLU A 1 176 ? 3.852 -36.406 -26.75 1 55.22 176 GLU A CA 1
ATOM 1374 C C . GLU A 1 176 ? 5.086 -35.75 -26.109 1 55.22 176 GLU A C 1
ATOM 1376 O O . GLU A 1 176 ? 5.895 -36.438 -25.484 1 55.22 176 GLU A O 1
ATOM 1381 N N . LEU A 1 177 ? 5.559 -34.625 -26.609 1 53.53 177 LEU A N 1
ATOM 1382 C CA . LEU A 1 177 ? 6.633 -33.844 -26.031 1 53.53 177 LEU A CA 1
ATOM 1383 C C . LEU A 1 177 ? 6.109 -32.969 -24.906 1 53.53 177 LEU A C 1
ATOM 1385 O O . LEU A 1 177 ? 5.227 -32.125 -25.125 1 53.53 177 LEU A O 1
ATOM 1389 N N . THR A 1 178 ? 6.312 -33.406 -23.656 1 53.88 178 THR A N 1
ATOM 1390 C CA . THR A 1 178 ? 5.938 -32.562 -22.531 1 53.88 178 THR A CA 1
ATOM 1391 C C . THR A 1 178 ? 7.039 -31.562 -22.219 1 53.88 178 THR A C 1
ATOM 1393 O O . THR A 1 178 ? 8.164 -31.938 -21.891 1 53.88 178 THR A O 1
ATOM 1396 N N . ARG A 1 179 ? 6.938 -30.312 -22.812 1 54.84 179 ARG A N 1
ATOM 1397 C CA . ARG A 1 179 ? 7.895 -29.234 -22.578 1 54.84 179 ARG A CA 1
ATOM 1398 C C . ARG A 1 179 ? 7.418 -28.328 -21.453 1 54.84 179 ARG A C 1
ATOM 1400 O O . ARG A 1 179 ? 6.277 -27.859 -21.469 1 54.84 179 ARG A O 1
ATOM 1407 N N . LEU A 1 180 ? 8.156 -28.328 -20.375 1 61.69 180 LEU A N 1
ATOM 1408 C CA . LEU A 1 180 ? 7.898 -27.375 -19.297 1 61.69 180 LEU A CA 1
ATOM 1409 C C . LEU A 1 180 ? 8.586 -26.031 -19.594 1 61.69 180 LEU A C 1
ATOM 1411 O O . LEU A 1 180 ? 9.82 -25.969 -19.609 1 61.69 180 LEU A O 1
ATOM 1415 N N . HIS A 1 181 ? 7.828 -25.062 -20.297 1 62.84 181 HIS A N 1
ATOM 1416 C CA . HIS A 1 181 ? 8.328 -23.719 -20.609 1 62.84 181 HIS A CA 1
ATOM 1417 C C . HIS A 1 181 ? 7.898 -22.719 -19.547 1 62.84 181 HIS A C 1
ATOM 1419 O O . HIS A 1 181 ? 6.75 -22.734 -19.094 1 62.84 181 HIS A O 1
ATOM 1425 N N . LEU A 1 182 ? 8.938 -22.156 -19.016 1 75 182 LEU A N 1
ATOM 1426 C CA . LEU A 1 182 ? 8.648 -21.094 -18.047 1 75 182 LEU A CA 1
ATOM 1427 C C . LEU A 1 182 ? 9.203 -19.766 -18.516 1 75 182 LEU A C 1
ATOM 1429 O O . LEU A 1 182 ? 10.25 -19.703 -19.172 1 75 182 LEU A O 1
ATOM 1433 N N . TYR A 1 183 ? 8.383 -18.75 -18.453 1 80.81 183 TYR A N 1
ATOM 1434 C CA . TYR A 1 183 ? 8.852 -17.406 -18.75 1 80.81 183 TYR A CA 1
ATOM 1435 C C . TYR A 1 183 ? 9.562 -16.797 -17.547 1 80.81 183 TYR A C 1
ATOM 1437 O O . TYR A 1 183 ? 9.148 -17.016 -16.391 1 80.81 183 TYR A O 1
ATOM 1445 N N . LYS A 1 184 ? 10.703 -16.203 -17.844 1 85.62 184 LYS A N 1
ATOM 1446 C CA . LYS A 1 184 ? 11.438 -15.469 -16.812 1 85.62 184 LYS A CA 1
ATOM 1447 C C . LYS A 1 184 ? 11.828 -14.078 -17.297 1 85.62 184 LYS A C 1
ATOM 1449 O O . LYS A 1 184 ? 12.055 -13.867 -18.484 1 85.62 184 LYS A O 1
ATOM 1454 N N . CYS A 1 185 ? 11.742 -13.172 -16.391 1 89.5 185 CYS A N 1
ATOM 1455 C CA . CYS A 1 185 ? 12.25 -11.836 -16.688 1 89.5 185 CYS A CA 1
ATOM 1456 C C . CYS A 1 185 ? 13.773 -11.797 -16.594 1 89.5 185 CYS A C 1
ATOM 1458 O O . CYS A 1 185 ? 14.336 -11.93 -15.5 1 89.5 185 CYS A O 1
ATOM 1460 N N . VAL A 1 186 ? 14.43 -11.648 -17.734 1 88.12 186 VAL A N 1
ATOM 1461 C CA . VAL A 1 186 ? 15.891 -11.695 -17.781 1 88.12 186 VAL A CA 1
ATOM 1462 C C . VAL A 1 186 ? 16.422 -10.383 -18.344 1 88.12 186 VAL A C 1
ATOM 1464 O O . VAL A 1 186 ? 15.758 -9.719 -19.141 1 88.12 186 VAL A O 1
ATOM 1467 N N . ASP A 1 187 ? 17.547 -10 -17.922 1 87.12 187 ASP A N 1
ATOM 1468 C CA . ASP A 1 187 ? 18.188 -8.781 -18.391 1 87.12 187 ASP A CA 1
ATOM 1469 C C . ASP A 1 187 ? 18.672 -8.922 -19.828 1 87.12 187 ASP A C 1
ATOM 1471 O O . ASP A 1 187 ? 18.641 -7.965 -20.609 1 87.12 187 ASP A O 1
ATOM 1475 N N . ASP A 1 188 ? 18.969 -10.016 -20.297 1 84.56 188 ASP A N 1
ATOM 1476 C CA . ASP A 1 188 ? 19.375 -10.375 -21.656 1 84.56 188 ASP A CA 1
ATOM 1477 C C . ASP A 1 188 ? 20.469 -9.445 -22.156 1 84.56 188 ASP A C 1
ATOM 1479 O O . ASP A 1 188 ? 20.453 -9.039 -23.328 1 84.56 188 ASP A O 1
ATOM 1483 N N . LEU A 1 189 ? 21.344 -8.758 -21.375 1 85.81 189 LEU A N 1
ATOM 1484 C CA . LEU A 1 189 ? 22.422 -7.84 -21.734 1 85.81 189 LEU A CA 1
ATOM 1485 C C . LEU A 1 189 ? 23.594 -8.602 -22.359 1 85.81 189 LEU A C 1
ATOM 1487 O O . LEU A 1 189 ? 24.391 -8.023 -23.109 1 85.81 189 LEU A O 1
ATOM 1491 N N . GLY A 1 190 ? 23.641 -9.867 -22.359 1 81.75 190 GLY A N 1
ATOM 1492 C CA . GLY A 1 190 ? 24.828 -10.609 -22.734 1 81.75 190 GLY A CA 1
ATOM 1493 C C . GLY A 1 190 ? 25.953 -10.5 -21.703 1 81.75 190 GLY A C 1
ATOM 1494 O O . GLY A 1 190 ? 25.859 -9.703 -20.766 1 81.75 190 GLY A O 1
ATOM 1495 N N . ASN A 1 191 ? 27.047 -11.094 -21.906 1 83.19 191 ASN A N 1
ATOM 1496 C CA . ASN A 1 191 ? 28.094 -11.18 -20.906 1 83.19 191 ASN A CA 1
ATOM 1497 C C . ASN A 1 191 ? 28.891 -9.891 -20.828 1 83.19 191 ASN A C 1
ATOM 1499 O O . ASN A 1 191 ? 29.078 -9.328 -19.734 1 83.19 191 ASN A O 1
ATOM 1503 N N . GLU A 1 192 ? 29.266 -9.375 -21.922 1 87.12 192 GLU A N 1
ATOM 1504 C CA . GLU A 1 192 ? 30.109 -8.188 -21.922 1 87.12 192 GLU A CA 1
ATOM 1505 C C . GLU A 1 192 ? 29.344 -6.969 -21.406 1 87.12 192 GLU A C 1
ATOM 1507 O O . GLU A 1 192 ? 29.859 -6.219 -20.578 1 87.12 192 GLU A O 1
ATOM 1512 N N . LEU A 1 193 ? 28.25 -6.797 -21.922 1 88.94 193 LEU A N 1
ATOM 1513 C CA . LEU A 1 193 ? 27.453 -5.637 -21.531 1 88.94 193 LEU A CA 1
ATOM 1514 C C . LEU A 1 193 ? 27.031 -5.75 -20.062 1 88.94 193 LEU A C 1
ATOM 1516 O O . LEU A 1 193 ? 26.891 -4.738 -19.375 1 88.94 193 LEU A O 1
ATOM 1520 N N . PHE A 1 194 ? 26.828 -6.957 -19.656 1 89.19 194 PHE A N 1
ATOM 1521 C CA . PHE A 1 194 ? 26.469 -7.188 -18.266 1 89.19 194 PHE A CA 1
ATOM 1522 C C . PHE A 1 194 ? 27.594 -6.762 -17.328 1 89.19 194 PHE A C 1
ATOM 1524 O O . PHE A 1 194 ? 27.344 -6.102 -16.312 1 89.19 194 PHE A O 1
ATOM 1531 N N . ILE A 1 195 ? 28.781 -7.074 -17.703 1 90.88 195 ILE A N 1
ATOM 1532 C CA . ILE A 1 195 ? 29.953 -6.727 -16.891 1 90.88 195 ILE A CA 1
ATOM 1533 C C . ILE A 1 195 ? 30.125 -5.207 -16.875 1 90.88 195 ILE A C 1
ATOM 1535 O O . ILE A 1 195 ? 30.297 -4.613 -15.805 1 90.88 195 ILE A O 1
ATOM 1539 N N . LEU A 1 196 ? 30.047 -4.652 -17.984 1 91.06 196 LEU A N 1
ATOM 1540 C CA . LEU A 1 196 ? 30.203 -3.207 -18.094 1 91.06 196 LEU A CA 1
ATOM 1541 C C . LEU A 1 196 ? 29.125 -2.477 -17.312 1 91.06 196 LEU A C 1
ATOM 1543 O O . LEU A 1 196 ? 29.422 -1.527 -16.578 1 91.06 196 LEU A O 1
ATOM 1547 N N . PHE A 1 197 ? 27.984 -2.932 -17.484 1 92.56 197 PHE A N 1
ATOM 1548 C CA . PHE A 1 197 ? 26.844 -2.322 -16.797 1 92.56 197 PHE A CA 1
ATOM 1549 C C . PHE A 1 197 ? 27 -2.432 -15.289 1 92.56 197 PHE A C 1
ATOM 1551 O O . PHE A 1 197 ? 26.859 -1.44 -14.57 1 92.56 197 PHE A O 1
ATOM 1558 N N . THR A 1 198 ? 27.312 -3.553 -14.781 1 92.81 198 THR A N 1
ATOM 1559 C CA . THR A 1 198 ? 27.422 -3.797 -13.344 1 92.81 198 THR A CA 1
ATOM 1560 C C . THR A 1 198 ? 28.578 -2.996 -12.75 1 92.81 198 THR A C 1
ATOM 1562 O O . THR A 1 198 ? 28.422 -2.354 -11.711 1 92.81 198 THR A O 1
ATOM 1565 N N . LEU A 1 199 ? 29.656 -2.941 -13.422 1 93.88 199 LEU A N 1
ATOM 1566 C CA . LEU A 1 199 ? 30.828 -2.236 -12.906 1 93.88 199 LEU A CA 1
ATOM 1567 C C . LEU A 1 199 ? 30.609 -0.728 -12.93 1 93.88 199 LEU A C 1
ATOM 1569 O O . LEU A 1 199 ? 30.984 -0.025 -11.992 1 93.88 199 LEU A O 1
ATOM 1573 N N . THR A 1 200 ? 30.047 -0.296 -13.992 1 94.19 200 THR A N 1
ATOM 1574 C CA . THR A 1 200 ? 29.781 1.135 -14.078 1 94.19 200 THR A CA 1
ATOM 1575 C C . THR A 1 200 ? 28.781 1.566 -13.016 1 94.19 200 THR A C 1
ATOM 1577 O O . THR A 1 200 ? 28.953 2.607 -12.375 1 94.19 200 THR A O 1
ATOM 1580 N N . CYS A 1 201 ? 27.766 0.79 -12.789 1 93.88 201 CYS A N 1
ATOM 1581 C CA . CYS A 1 201 ? 26.812 1.102 -11.742 1 93.88 201 CYS A CA 1
ATOM 1582 C C . CYS A 1 201 ? 27.453 1.029 -10.367 1 93.88 201 CYS A C 1
ATOM 1584 O O . CYS A 1 201 ? 27.188 1.875 -9.508 1 93.88 201 CYS A O 1
ATOM 1586 N N . PHE A 1 202 ? 28.266 0.072 -10.195 1 95.69 202 PHE A N 1
ATOM 1587 C CA . PHE A 1 202 ? 28.938 -0.07 -8.914 1 95.69 202 PHE A CA 1
ATOM 1588 C C . PHE A 1 202 ? 29.828 1.135 -8.625 1 95.69 202 PHE A C 1
ATOM 1590 O O . PHE A 1 202 ? 29.797 1.699 -7.535 1 95.69 202 PHE A O 1
ATOM 1597 N N . ILE A 1 203 ? 30.516 1.578 -9.57 1 95.62 203 ILE A N 1
ATOM 1598 C CA . ILE A 1 203 ? 31.484 2.648 -9.383 1 95.62 203 ILE A CA 1
ATOM 1599 C C . ILE A 1 203 ? 30.766 3.994 -9.312 1 95.62 203 ILE A C 1
ATOM 1601 O O . ILE A 1 203 ? 30.984 4.773 -8.383 1 95.62 203 ILE A O 1
ATOM 1605 N N . PHE A 1 204 ? 29.844 4.23 -10.172 1 94.94 204 PHE A N 1
ATOM 1606 C CA . PHE A 1 204 ? 29.281 5.57 -10.312 1 94.94 204 PHE A CA 1
ATOM 1607 C C . PHE A 1 204 ? 28.016 5.723 -9.484 1 94.94 204 PHE A C 1
ATOM 1609 O O . PHE A 1 204 ? 27.641 6.84 -9.117 1 94.94 204 PHE A O 1
ATOM 1616 N N . ALA A 1 205 ? 27.391 4.629 -9.227 1 93.69 205 ALA A N 1
ATOM 1617 C CA . ALA A 1 205 ? 26.109 4.754 -8.531 1 93.69 205 ALA A CA 1
ATOM 1618 C C . ALA A 1 205 ? 26.25 4.344 -7.062 1 93.69 205 ALA A C 1
ATOM 1620 O O . ALA A 1 205 ? 25.328 4.551 -6.27 1 93.69 205 ALA A O 1
ATOM 1621 N N . TYR A 1 206 ? 27.359 3.838 -6.672 1 95.38 206 TYR A N 1
ATOM 1622 C CA . TYR A 1 206 ? 27.5 3.434 -5.277 1 95.38 206 TYR A CA 1
ATOM 1623 C C . TYR A 1 206 ? 28.828 3.938 -4.695 1 95.38 206 TYR A C 1
ATOM 1625 O O . TYR A 1 206 ? 28.828 4.781 -3.795 1 95.38 206 TYR A O 1
ATOM 1633 N N . LEU A 1 207 ? 29.938 3.568 -5.262 1 95.62 207 LEU A N 1
ATOM 1634 C CA . LEU A 1 207 ? 31.234 3.865 -4.676 1 95.62 207 LEU A CA 1
ATOM 1635 C C . LEU A 1 207 ? 31.516 5.367 -4.691 1 95.62 207 LEU A C 1
ATOM 1637 O O . LEU A 1 207 ? 31.844 5.953 -3.656 1 95.62 207 LEU A O 1
ATOM 1641 N N . ALA A 1 208 ? 31.391 5.957 -5.805 1 96.25 208 ALA A N 1
ATOM 1642 C CA . ALA A 1 208 ? 31.656 7.387 -5.922 1 96.25 208 ALA A CA 1
ATOM 1643 C C . ALA A 1 208 ? 30.719 8.203 -5.047 1 96.25 208 ALA A C 1
ATOM 1645 O O . ALA A 1 208 ? 31.156 9.031 -4.25 1 96.25 208 ALA A O 1
ATOM 1646 N N . PRO A 1 209 ? 29.469 7.957 -5.098 1 95.31 209 PRO A N 1
ATOM 1647 C CA . PRO A 1 209 ? 28.562 8.695 -4.227 1 95.31 209 PRO A CA 1
ATOM 1648 C C . PRO A 1 209 ? 28.859 8.492 -2.744 1 95.31 209 PRO A C 1
ATOM 1650 O O . PRO A 1 209 ? 28.781 9.438 -1.958 1 95.31 209 PRO A O 1
ATOM 1653 N N . LEU A 1 210 ? 29.172 7.324 -2.404 1 94.25 210 LEU A N 1
ATOM 1654 C CA . LEU A 1 210 ? 29.484 7.035 -1.009 1 94.25 210 LEU A CA 1
ATOM 1655 C C . LEU A 1 210 ? 30.703 7.828 -0.55 1 94.25 210 LEU A C 1
ATOM 1657 O O . LEU A 1 210 ? 30.688 8.414 0.534 1 94.25 210 LEU A O 1
ATOM 1661 N N . LEU A 1 211 ? 31.656 7.883 -1.342 1 95.19 211 LEU A N 1
ATOM 1662 C CA . LEU A 1 211 ? 32.875 8.633 -1.02 1 95.19 211 LEU A CA 1
ATOM 1663 C C . LEU A 1 211 ? 32.594 10.125 -0.934 1 95.19 211 LEU A C 1
ATOM 1665 O O . LEU A 1 211 ? 33.094 10.812 -0.054 1 95.19 211 LEU A O 1
ATOM 1669 N N . LEU A 1 212 ? 31.781 10.594 -1.8 1 94.88 212 LEU A N 1
ATOM 1670 C CA . LEU A 1 212 ? 31.391 12 -1.768 1 94.88 212 LEU A CA 1
ATOM 1671 C C . LEU A 1 212 ? 30.625 12.328 -0.492 1 94.88 212 LEU A C 1
ATOM 1673 O O . LEU A 1 212 ? 30.891 13.344 0.154 1 94.88 212 LEU A O 1
ATOM 1677 N N . MET A 1 213 ? 29.719 11.484 -0.149 1 93.69 213 MET A N 1
ATOM 1678 C CA . MET A 1 213 ? 28.953 11.703 1.076 1 93.69 213 MET A CA 1
ATOM 1679 C C . MET A 1 213 ? 29.875 11.711 2.295 1 93.69 213 MET A C 1
ATOM 1681 O O . MET A 1 213 ? 29.734 12.562 3.174 1 93.69 213 MET A O 1
ATOM 1685 N N . ILE A 1 214 ? 30.781 10.805 2.285 1 90.88 214 ILE A N 1
ATOM 1686 C CA . ILE A 1 214 ? 31.734 10.742 3.389 1 90.88 214 ILE A CA 1
ATOM 1687 C C . ILE A 1 214 ? 32.531 12.039 3.441 1 90.88 214 ILE A C 1
ATOM 1689 O O . ILE A 1 214 ? 32.75 12.602 4.516 1 90.88 214 ILE A O 1
ATOM 1693 N N . TYR A 1 215 ? 32.938 12.484 2.338 1 93.06 215 TYR A N 1
ATOM 1694 C CA . TYR A 1 215 ? 33.719 13.703 2.246 1 93.06 215 TYR A CA 1
ATOM 1695 C C . TYR A 1 215 ? 32.938 14.906 2.764 1 93.06 215 TYR A C 1
ATOM 1697 O O . TYR A 1 215 ? 33.438 15.656 3.611 1 93.06 215 TYR A O 1
ATOM 1705 N N . PHE A 1 216 ? 31.797 15.164 2.355 1 90.62 216 PHE A N 1
ATOM 1706 C CA . PHE A 1 216 ? 31.016 16.344 2.732 1 90.62 216 PHE A CA 1
ATOM 1707 C C . PHE A 1 216 ? 30.578 16.25 4.191 1 90.62 216 PHE A C 1
ATOM 1709 O O . PHE A 1 216 ? 30.609 17.25 4.914 1 90.62 216 PHE A O 1
ATOM 1716 N N . TYR A 1 217 ? 30.219 15.109 4.602 1 87.19 217 TYR A N 1
ATOM 1717 C CA . TYR A 1 217 ? 29.781 14.969 5.984 1 87.19 217 TYR A CA 1
ATOM 1718 C C . TYR A 1 217 ? 30.969 15.109 6.941 1 87.19 217 TYR A C 1
ATOM 1720 O O . TYR A 1 217 ? 30.812 15.625 8.047 1 87.19 217 TYR A O 1
ATOM 1728 N N . TYR A 1 218 ? 32.031 14.578 6.496 1 87.81 218 TYR A N 1
ATOM 1729 C CA . TYR A 1 218 ? 33.219 14.766 7.297 1 87.81 218 TYR A CA 1
ATOM 1730 C C . TYR A 1 218 ? 33.562 16.25 7.43 1 87.81 218 TYR A C 1
ATOM 1732 O O . TYR A 1 218 ? 33.875 16.719 8.523 1 87.81 218 TYR A O 1
ATOM 1740 N N . GLY A 1 219 ? 33.562 16.938 6.402 1 87.38 219 GLY A N 1
ATOM 1741 C CA . GLY A 1 219 ? 33.812 18.375 6.441 1 87.38 219 GLY A CA 1
ATOM 1742 C C . GLY A 1 219 ? 32.812 19.109 7.32 1 87.38 219 GLY A C 1
ATOM 1743 O O . GLY A 1 219 ? 33.219 20.016 8.07 1 87.38 219 GLY A O 1
ATOM 1744 N N . MET A 1 220 ? 31.672 18.766 7.16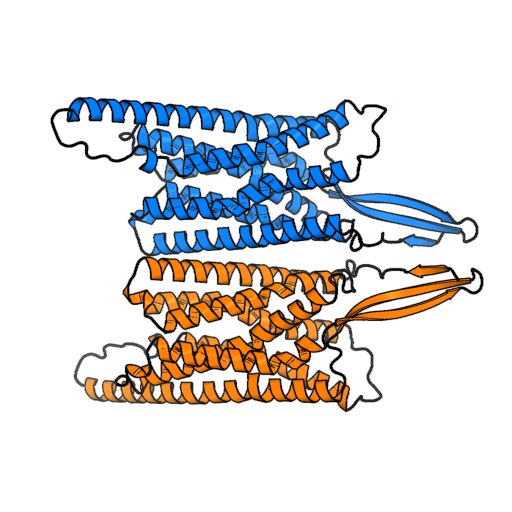8 1 85.62 220 MET A N 1
ATOM 1745 C CA . MET A 1 220 ? 30.625 19.391 7.98 1 85.62 220 MET A CA 1
ATOM 1746 C C . MET A 1 220 ? 30.875 19.141 9.469 1 85.62 220 MET A C 1
ATOM 1748 O O . MET A 1 220 ? 30.75 20.047 10.281 1 85.62 220 MET A O 1
ATOM 1752 N N . LEU A 1 221 ? 31.188 17.938 9.789 1 82.94 221 LEU A N 1
ATOM 1753 C CA . LEU A 1 221 ? 31.422 17.547 11.18 1 82.94 221 LEU A CA 1
ATOM 1754 C C . LEU A 1 221 ? 32.625 18.281 11.75 1 82.94 221 LEU A C 1
ATOM 1756 O O . LEU A 1 221 ? 32.594 18.734 12.898 1 82.94 221 LEU A O 1
ATOM 1760 N N . MET A 1 222 ? 33.594 18.484 11 1 87.12 222 MET A N 1
ATOM 1761 C CA . MET A 1 222 ? 34.812 19.188 11.445 1 87.12 222 MET A CA 1
ATOM 1762 C C . MET A 1 222 ? 34.5 20.656 11.711 1 87.12 222 MET A C 1
ATOM 1764 O O . MET A 1 222 ? 35 21.234 12.68 1 87.12 222 MET A O 1
ATOM 1768 N N . ARG A 1 223 ? 33.719 21.203 10.891 1 85.81 223 ARG A N 1
ATOM 1769 C CA . ARG A 1 223 ? 33.344 22.594 11.078 1 85.81 223 ARG A CA 1
ATOM 1770 C C . ARG A 1 223 ? 32.5 22.766 12.344 1 85.81 223 ARG A C 1
ATOM 1772 O O . ARG A 1 223 ? 32.688 23.734 13.094 1 85.81 223 ARG A O 1
ATOM 1779 N N . LEU A 1 224 ? 31.594 21.891 12.57 1 81.44 224 LEU A N 1
ATOM 1780 C CA . LEU A 1 224 ? 30.75 21.953 13.758 1 81.44 224 LEU A CA 1
ATOM 1781 C C . LEU A 1 224 ? 31.578 21.781 15.023 1 81.44 224 LEU A C 1
ATOM 1783 O O . LEU A 1 224 ? 31.328 22.453 16.031 1 81.44 224 LEU A O 1
ATOM 1787 N N . LEU A 1 225 ? 32.531 20.906 14.953 1 83.44 225 LEU A N 1
ATOM 1788 C CA . LEU A 1 225 ? 33.406 20.688 16.109 1 83.44 225 LEU A CA 1
ATOM 1789 C C . LEU A 1 225 ? 34.281 21.906 16.375 1 83.44 225 LEU A C 1
ATOM 1791 O O . LEU A 1 225 ? 34.5 22.281 17.531 1 83.44 225 LEU A O 1
ATOM 1795 N N . LYS A 1 226 ? 34.719 22.516 15.352 1 84.25 226 LYS A N 1
ATOM 1796 C CA . LYS A 1 226 ? 35.531 23.734 15.492 1 84.25 226 LYS A CA 1
ATOM 1797 C C . LYS A 1 226 ? 34.688 24.859 16.109 1 84.25 226 LYS A C 1
ATOM 1799 O O . LYS A 1 226 ? 35.188 25.594 16.953 1 84.25 226 LYS A O 1
ATOM 1804 N N . GLN A 1 227 ? 33.531 24.984 15.648 1 81.12 227 GLN A N 1
ATOM 1805 C CA . GLN A 1 227 ? 32.625 26.016 16.188 1 81.12 227 GLN A CA 1
ATOM 1806 C C . GLN A 1 227 ? 32.312 25.766 17.656 1 81.12 227 GLN A C 1
ATOM 1808 O O . GLN A 1 227 ? 32.281 26.703 18.453 1 81.12 227 GLN A O 1
ATOM 1813 N N . SER A 1 228 ? 32.031 24.531 17.984 1 77.62 228 SER A N 1
ATOM 1814 C CA . SER A 1 228 ? 31.734 24.188 19.375 1 77.62 228 SER A CA 1
ATOM 1815 C C . SER A 1 228 ? 32.938 24.453 20.281 1 77.62 228 SER A C 1
ATOM 1817 O O . SER A 1 228 ? 32.781 24.938 21.406 1 77.62 228 SER A O 1
ATOM 1819 N N . ARG A 1 229 ? 34.062 24.156 19.844 1 77.44 229 ARG A N 1
ATOM 1820 C CA . ARG A 1 229 ? 35.281 24.406 20.609 1 77.44 229 ARG A CA 1
ATOM 1821 C C . ARG A 1 229 ? 35.531 25.906 20.781 1 77.44 229 ARG A C 1
ATOM 1823 O O . ARG A 1 229 ? 35.938 26.359 21.859 1 77.44 229 ARG A O 1
ATOM 1830 N N . ALA A 1 230 ? 35.188 26.625 19.812 1 76.94 230 ALA A N 1
ATOM 1831 C CA . ALA A 1 230 ? 35.375 28.078 19.875 1 76.94 230 ALA A CA 1
ATOM 1832 C C . ALA A 1 230 ? 34.406 28.703 20.875 1 76.94 230 ALA A C 1
ATOM 1834 O O . ALA A 1 230 ? 34.781 29.594 21.641 1 76.94 230 ALA A O 1
ATOM 1835 N N . THR A 1 231 ? 33.188 28.188 20.797 1 72.75 231 THR A N 1
ATOM 1836 C CA . THR A 1 231 ? 32.188 28.688 21.734 1 72.75 231 THR A CA 1
ATOM 1837 C C . THR A 1 231 ? 32.531 28.312 23.156 1 72.75 231 THR A C 1
ATOM 1839 O O . THR A 1 231 ? 32.375 29.109 24.094 1 72.75 231 THR A O 1
ATOM 1842 N N . ARG A 1 232 ? 32.906 27.094 23.359 1 65.25 232 ARG A N 1
ATOM 1843 C CA . ARG A 1 232 ? 33.312 26.641 24.688 1 65.25 232 ARG A CA 1
ATOM 1844 C C . ARG A 1 232 ? 34.5 27.453 25.203 1 65.25 232 ARG A C 1
ATOM 1846 O O . ARG A 1 232 ? 34.562 27.766 26.391 1 65.25 232 ARG A O 1
ATOM 1853 N N . ARG A 1 233 ? 35.312 27.844 24.484 1 64.94 233 ARG A N 1
ATOM 1854 C CA . ARG A 1 233 ? 36.5 28.641 24.875 1 64.94 233 ARG A CA 1
ATOM 1855 C C . ARG A 1 233 ? 36.094 30.062 25.25 1 64.94 233 ARG A C 1
ATOM 1857 O O . ARG A 1 233 ? 36.656 30.656 26.156 1 64.94 233 ARG A O 1
ATOM 1864 N N . SER A 1 234 ? 35.062 30.438 24.5 1 61.31 234 SER A N 1
ATOM 1865 C CA . SER A 1 234 ? 34.594 31.781 24.812 1 61.31 234 SER A CA 1
ATOM 1866 C C . SER A 1 234 ? 33.719 31.781 26.078 1 61.31 234 SER A C 1
ATOM 1868 O O . SER A 1 234 ? 33.781 32.75 26.859 1 61.31 234 SER A O 1
ATOM 1870 N N . LEU A 1 235 ? 32.875 30.75 26.297 1 55.41 235 LEU A N 1
ATOM 1871 C CA . LEU A 1 235 ? 31.984 30.656 27.438 1 55.41 235 LEU A CA 1
ATOM 1872 C C . LEU A 1 235 ? 32.719 30.203 28.688 1 55.41 235 LEU A C 1
ATOM 1874 O O . LEU A 1 235 ? 32.156 30.109 29.766 1 55.41 235 LEU A O 1
ATOM 1878 N N . VAL A 1 236 ? 33.812 29.719 28.891 1 51.66 236 VAL A N 1
ATOM 1879 C CA . VAL A 1 236 ? 34.438 29.484 30.188 1 51.66 236 VAL A CA 1
ATOM 1880 C C . VAL A 1 236 ? 34.094 30.625 31.141 1 51.66 236 VAL A C 1
ATOM 1882 O O . VAL A 1 236 ? 34.094 30.438 32.375 1 51.66 236 VAL A O 1
ATOM 1885 N N . GLY A 1 237 ? 33.906 31.906 30.953 1 44.56 237 GLY A N 1
ATOM 1886 C CA . GLY A 1 237 ? 33.25 32.688 32 1 44.56 237 GLY A CA 1
ATOM 1887 C C . GLY A 1 237 ? 31.766 32.5 32.062 1 44.56 237 GLY A C 1
ATOM 1888 O O . GLY A 1 237 ? 31.141 32.719 33.125 1 44.56 237 GLY A O 1
ATOM 1889 N N . ALA A 1 238 ? 30.922 32.781 31.016 1 44.88 238 ALA A N 1
ATOM 1890 C CA . ALA A 1 238 ? 29.469 32.812 31.109 1 44.88 238 ALA A CA 1
ATOM 1891 C C . ALA A 1 238 ? 28.891 31.391 31.031 1 44.88 238 ALA A C 1
ATOM 1893 O O . ALA A 1 238 ? 29.547 30.484 30.5 1 44.88 238 ALA A O 1
ATOM 1894 N N . ARG A 1 239 ? 27.703 31.031 31.578 1 44.19 239 ARG A N 1
ATOM 1895 C CA . ARG A 1 239 ? 26.891 29.844 31.828 1 44.19 239 ARG A CA 1
ATOM 1896 C C . ARG A 1 239 ? 26.781 28.984 30.562 1 44.19 239 ARG A C 1
ATOM 1898 O O . ARG A 1 239 ? 26.562 29.5 29.469 1 44.19 239 ARG A O 1
ATOM 1905 N N . ARG A 1 240 ? 27.344 27.797 30.422 1 43.59 240 ARG A N 1
ATOM 1906 C CA . ARG A 1 240 ? 27.359 26.672 29.484 1 43.59 240 ARG A CA 1
ATOM 1907 C C . ARG A 1 240 ? 26 26.5 28.828 1 43.59 240 ARG A C 1
ATOM 1909 O O . ARG A 1 240 ? 25.047 26.047 29.453 1 43.59 240 ARG A O 1
ATOM 1916 N N . SER A 1 241 ? 25.422 27.344 28.125 1 41.84 241 SER A N 1
ATOM 1917 C CA . SER A 1 241 ? 24.234 26.875 27.422 1 41.84 241 SER A CA 1
ATOM 1918 C C . SER A 1 241 ? 24.5 25.578 26.672 1 41.84 241 SER A C 1
ATOM 1920 O O . SER A 1 241 ? 25.422 25.5 25.844 1 41.84 241 SER A O 1
ATOM 1922 N N . LYS A 1 242 ? 24.516 24.406 27.234 1 41.16 242 LYS A N 1
ATOM 1923 C CA . LYS A 1 242 ? 24.578 23 26.828 1 41.16 242 LYS A CA 1
ATOM 1924 C C . LYS A 1 242 ? 23.875 22.781 25.484 1 41.16 242 LYS A C 1
ATOM 1926 O O . LYS A 1 242 ? 22.734 22.344 25.453 1 41.16 242 LYS A O 1
ATOM 1931 N N . GLY A 1 243 ? 23.781 23.531 24.531 1 44.38 243 GLY A N 1
ATOM 1932 C CA . GLY A 1 243 ? 23.172 22.953 23.344 1 44.38 243 GLY A CA 1
ATOM 1933 C C . GLY A 1 243 ? 23.922 21.75 22.797 1 44.38 243 GLY A C 1
ATOM 1934 O O . GLY A 1 243 ? 25.078 21.875 22.406 1 44.38 243 GLY A O 1
ATOM 1935 N N . THR A 1 244 ? 23.781 20.5 23.281 1 42.84 244 THR A N 1
ATOM 1936 C CA . THR A 1 244 ? 24.391 19.203 23.031 1 42.84 244 THR A CA 1
ATOM 1937 C C . THR A 1 244 ? 24.578 18.953 21.547 1 42.84 244 THR A C 1
ATOM 1939 O O . THR A 1 244 ? 23.703 19.297 20.734 1 42.84 244 THR A O 1
ATOM 1942 N N . ILE A 1 245 ? 25.766 18.812 21.031 1 47.84 245 ILE A N 1
ATOM 1943 C CA . ILE A 1 245 ? 26.156 18.328 19.719 1 47.84 245 ILE A CA 1
ATOM 1944 C C . ILE A 1 245 ? 25.125 17.312 19.203 1 47.84 245 ILE A C 1
ATOM 1946 O O . ILE A 1 245 ? 24.906 17.203 18 1 47.84 245 ILE A O 1
ATOM 1950 N N . ASP A 1 246 ? 24.656 16.516 20.094 1 50.47 246 ASP A N 1
ATOM 1951 C CA . ASP A 1 246 ? 23.719 15.438 19.781 1 50.47 246 ASP A CA 1
ATOM 1952 C C . ASP A 1 246 ? 22.469 15.977 19.094 1 50.47 246 ASP A C 1
ATOM 1954 O O . ASP A 1 246 ? 21.875 15.297 18.25 1 50.47 246 ASP A O 1
ATOM 1958 N N . ASP A 1 247 ? 22.141 17.172 19.484 1 51.41 247 ASP A N 1
ATOM 1959 C CA . ASP A 1 247 ? 20.891 17.734 18.984 1 51.41 247 ASP A CA 1
ATOM 1960 C C . ASP A 1 247 ? 21 18.141 17.516 1 51.41 247 ASP A C 1
ATOM 1962 O O . ASP A 1 247 ? 20 18.453 16.875 1 51.41 247 ASP A O 1
ATOM 1966 N N . LYS A 1 248 ? 22.406 18.031 17.047 1 51.62 248 LYS A N 1
ATOM 1967 C CA . LYS A 1 248 ? 22.625 18.594 15.727 1 51.62 248 LYS A CA 1
ATOM 1968 C C . LYS A 1 248 ? 23 17.516 14.719 1 51.62 248 LYS A C 1
ATOM 1970 O O . LYS A 1 248 ? 23.422 17.828 13.602 1 51.62 248 LYS A O 1
ATOM 1975 N N . ILE A 1 249 ? 23.016 16.312 15.258 1 56.59 249 ILE A N 1
ATOM 1976 C CA . ILE A 1 249 ? 23.359 15.367 14.203 1 56.59 249 ILE A CA 1
ATOM 1977 C C . ILE A 1 249 ? 22.266 15.328 13.148 1 56.59 249 ILE A C 1
ATOM 1979 O O . ILE A 1 249 ? 21.125 14.961 13.445 1 56.59 249 ILE A O 1
ATOM 1983 N N . PRO A 1 250 ? 22.625 15.875 11.969 1 63.53 250 PRO A N 1
ATOM 1984 C CA . PRO A 1 250 ? 21.578 16.031 10.945 1 63.53 250 PRO A CA 1
ATOM 1985 C C . PRO A 1 250 ? 21 14.695 10.484 1 63.53 250 PRO A C 1
ATOM 1987 O O . PRO A 1 250 ? 21.734 13.719 10.32 1 63.53 250 PRO A O 1
ATOM 1990 N N . ILE A 1 251 ? 19.734 14.398 10.703 1 71 251 ILE A N 1
ATOM 1991 C CA . ILE A 1 251 ? 18.922 13.289 10.18 1 71 251 ILE A CA 1
ATOM 1992 C C . ILE A 1 251 ? 19.469 12.859 8.82 1 71 251 ILE A C 1
ATOM 1994 O O . ILE A 1 251 ? 19.453 11.68 8.484 1 71 251 ILE A O 1
ATOM 1998 N N . ALA A 1 252 ? 20.141 13.734 8.164 1 72 252 ALA A N 1
ATOM 1999 C CA . ALA A 1 252 ? 20.703 13.422 6.859 1 72 252 ALA A CA 1
ATOM 2000 C C . ALA A 1 252 ? 21.891 12.469 6.984 1 72 252 ALA A C 1
ATOM 2002 O O . ALA A 1 252 ? 22.094 11.609 6.125 1 72 252 ALA A O 1
ATOM 2003 N N . HIS A 1 253 ? 22.5 12.547 8.109 1 78.62 253 HIS A N 1
ATOM 2004 C CA . HIS A 1 253 ? 23.609 11.648 8.375 1 78.62 253 HIS A CA 1
ATOM 2005 C C . HIS A 1 253 ? 23.125 10.227 8.633 1 78.62 253 HIS A C 1
ATOM 2007 O O . HIS A 1 253 ? 23.75 9.266 8.172 1 78.62 253 HIS A O 1
ATOM 2013 N N . ILE A 1 254 ? 22.125 10.18 9.273 1 82.06 254 ILE A N 1
ATOM 2014 C CA . ILE A 1 254 ? 21.578 8.867 9.602 1 82.06 254 ILE A CA 1
ATOM 2015 C C . ILE A 1 254 ? 21.078 8.188 8.328 1 82.06 254 ILE A C 1
ATOM 2017 O O . ILE A 1 254 ? 21.281 6.98 8.141 1 82.06 254 ILE A O 1
ATOM 2021 N N . ALA A 1 255 ? 20.531 8.945 7.492 1 84 255 ALA A N 1
ATOM 2022 C CA . ALA A 1 255 ? 20.031 8.398 6.234 1 84 255 ALA A CA 1
ATOM 2023 C C . ALA A 1 255 ? 21.172 7.859 5.375 1 84 255 ALA A C 1
ATOM 2025 O O . ALA A 1 255 ? 21.047 6.797 4.766 1 84 255 ALA A O 1
ATOM 2026 N N . ALA A 1 256 ? 22.266 8.555 5.371 1 86 256 ALA A N 1
ATOM 2027 C CA . ALA A 1 256 ? 23.438 8.117 4.613 1 86 256 ALA A CA 1
ATOM 2028 C C . ALA A 1 256 ? 24.031 6.844 5.215 1 86 256 ALA A C 1
ATOM 2030 O O . ALA A 1 256 ? 24.453 5.945 4.48 1 86 256 ALA A O 1
ATOM 2031 N N . TYR A 1 257 ? 23.969 6.809 6.457 1 88.06 257 TYR A N 1
ATOM 2032 C CA . TYR A 1 257 ? 24.5 5.641 7.145 1 88.06 257 TYR A CA 1
ATOM 2033 C C . TYR A 1 257 ? 23.641 4.414 6.891 1 88.06 257 TYR A C 1
ATOM 2035 O O . TYR A 1 257 ? 24.156 3.326 6.625 1 88.06 257 TYR A O 1
ATOM 2043 N N . THR A 1 258 ? 22.422 4.586 6.996 1 89.81 258 THR A N 1
ATOM 2044 C CA . THR A 1 258 ? 21.516 3.467 6.758 1 89.81 258 THR A CA 1
ATOM 2045 C C . THR A 1 258 ? 21.625 2.98 5.316 1 89.81 258 THR A C 1
ATOM 2047 O O . THR A 1 258 ? 21.594 1.774 5.059 1 89.81 258 THR A O 1
ATOM 2050 N N . LEU A 1 259 ? 21.781 3.879 4.453 1 90.81 259 LEU A N 1
ATOM 2051 C CA . LEU A 1 259 ? 21.953 3.521 3.049 1 90.81 259 LEU A CA 1
ATOM 2052 C C . LEU A 1 259 ? 23.219 2.689 2.85 1 90.81 259 LEU A C 1
ATOM 2054 O O . LEU A 1 259 ? 23.188 1.661 2.17 1 90.81 259 LEU A O 1
ATOM 2058 N N . ALA A 1 260 ? 24.281 3.094 3.471 1 91.75 260 ALA A N 1
ATOM 2059 C CA . ALA A 1 260 ? 25.547 2.387 3.334 1 91.75 260 ALA A CA 1
ATOM 2060 C C . ALA A 1 260 ? 25.453 0.975 3.906 1 91.75 260 ALA A C 1
ATOM 2062 O O . ALA A 1 260 ? 25.938 0.02 3.301 1 91.75 260 ALA A O 1
ATOM 2063 N N . ILE A 1 261 ? 24.781 0.875 4.941 1 93.75 261 ILE A N 1
ATOM 2064 C CA . ILE A 1 261 ? 24.656 -0.41 5.625 1 93.75 261 ILE A CA 1
ATOM 2065 C C . ILE A 1 261 ? 23.812 -1.361 4.793 1 93.75 261 ILE A C 1
ATOM 2067 O O . ILE A 1 261 ? 24.094 -2.559 4.719 1 93.75 261 ILE A O 1
ATOM 2071 N N . CYS A 1 262 ? 22.844 -0.879 4.152 1 94 262 CYS A N 1
ATOM 2072 C CA . CYS A 1 262 ? 21.922 -1.71 3.398 1 94 262 CYS A CA 1
ATOM 2073 C C . CYS A 1 262 ? 22.438 -1.976 1.991 1 94 262 CYS A C 1
ATOM 2075 O O . CYS A 1 262 ? 22.281 -3.082 1.469 1 94 262 CYS A O 1
ATOM 2077 N N . LEU A 1 263 ? 23.109 -1.08 1.387 1 94.62 263 LEU A N 1
ATOM 2078 C CA . LEU A 1 263 ? 23.484 -1.208 -0.015 1 94.62 263 LEU A CA 1
ATOM 2079 C C . LEU A 1 263 ? 24.812 -1.935 -0.151 1 94.62 263 LEU A C 1
ATOM 2081 O O . LEU A 1 263 ? 25.109 -2.527 -1.193 1 94.62 263 LEU A O 1
ATOM 2085 N N . THR A 1 264 ? 25.625 -1.938 0.869 1 95.44 264 THR A N 1
ATOM 2086 C CA . THR A 1 264 ? 26.953 -2.564 0.76 1 95.44 264 THR A CA 1
ATOM 2087 C C . THR A 1 264 ? 26.812 -4.074 0.571 1 95.44 264 THR A C 1
ATOM 2089 O O . THR A 1 264 ? 27.344 -4.633 -0.384 1 95.44 264 THR A O 1
ATOM 2092 N N . PRO A 1 265 ? 26.125 -4.684 1.482 1 95.31 265 PRO A N 1
ATOM 2093 C CA . PRO A 1 265 ? 25.969 -6.121 1.252 1 95.31 265 PRO A CA 1
ATOM 2094 C C . PRO A 1 265 ? 25.312 -6.438 -0.089 1 95.31 265 PRO A C 1
ATOM 2096 O O . PRO A 1 265 ? 25.625 -7.453 -0.715 1 95.31 265 PRO A O 1
ATOM 2099 N N . TYR A 1 266 ? 24.438 -5.703 -0.487 1 95 266 TYR A N 1
ATOM 2100 C CA . TYR A 1 266 ? 23.781 -5.898 -1.778 1 95 266 TYR A CA 1
ATOM 2101 C C . TYR A 1 266 ? 24.797 -5.824 -2.916 1 95 266 TYR A C 1
ATOM 2103 O O . TYR A 1 266 ? 24.859 -6.715 -3.766 1 95 266 TYR A O 1
ATOM 2111 N N . TRP A 1 267 ? 25.641 -4.824 -2.943 1 94.88 267 TRP A N 1
ATOM 2112 C CA . TRP A 1 267 ? 26.609 -4.656 -4.02 1 94.88 267 TRP A CA 1
ATOM 2113 C C . TRP A 1 267 ? 27.672 -5.746 -3.969 1 94.88 267 TRP A C 1
ATOM 2115 O O . TRP A 1 267 ? 28.172 -6.184 -5.008 1 94.88 267 TRP A O 1
ATOM 2125 N N . VAL A 1 268 ? 27.969 -6.148 -2.779 1 94.56 268 VAL A N 1
ATOM 2126 C CA . VAL A 1 268 ? 28.906 -7.258 -2.65 1 94.56 268 VAL A CA 1
ATOM 2127 C C . VAL A 1 268 ? 28.328 -8.508 -3.303 1 94.56 268 VAL A C 1
ATOM 2129 O O . VAL A 1 268 ? 29.031 -9.242 -3.994 1 94.56 268 VAL A O 1
ATOM 2132 N N . SER A 1 269 ? 27.094 -8.711 -3.092 1 93.19 269 SER A N 1
ATOM 2133 C CA . SER A 1 269 ? 26.438 -9.867 -3.691 1 93.19 269 SER A CA 1
ATOM 2134 C C . SER A 1 269 ? 26.406 -9.75 -5.211 1 93.19 269 SER A C 1
ATOM 2136 O O . SER A 1 269 ? 26.562 -10.75 -5.922 1 93.19 269 SER A O 1
ATOM 2138 N N . VAL A 1 270 ? 26.188 -8.633 -5.691 1 92.31 270 VAL A N 1
ATOM 2139 C CA . VAL A 1 270 ? 26.141 -8.414 -7.133 1 92.31 270 VAL A CA 1
ATOM 2140 C C . VAL A 1 270 ? 27.516 -8.633 -7.738 1 92.31 270 VAL A C 1
ATOM 2142 O O . VAL A 1 270 ? 27.656 -9.266 -8.789 1 92.31 270 VAL A O 1
ATOM 2145 N N . LEU A 1 271 ? 28.516 -8.164 -7.062 1 92.75 271 LEU A N 1
ATOM 2146 C CA . LEU A 1 271 ? 29.875 -8.359 -7.527 1 92.75 271 LEU A CA 1
ATOM 2147 C C . LEU A 1 271 ? 30.266 -9.836 -7.48 1 92.75 271 LEU A C 1
ATOM 2149 O O . LEU A 1 271 ? 31.016 -10.312 -8.336 1 92.75 271 LEU A O 1
ATOM 2153 N N . TYR A 1 272 ? 29.734 -10.469 -6.484 1 90.06 272 TYR A N 1
ATOM 2154 C CA . TYR A 1 272 ? 29.969 -11.906 -6.402 1 90.06 272 TYR A CA 1
ATOM 2155 C C . TYR A 1 272 ? 29.344 -12.633 -7.582 1 90.06 272 TYR A C 1
ATOM 2157 O O . TYR A 1 272 ? 29.953 -13.523 -8.172 1 90.06 272 TYR A O 1
ATOM 2165 N N . SER A 1 273 ? 28.172 -12.281 -7.922 1 85.94 273 SER A N 1
ATOM 2166 C CA . SER A 1 273 ? 27.5 -12.867 -9.086 1 85.94 273 SER A CA 1
ATOM 2167 C C . SER A 1 273 ? 28.281 -12.578 -10.367 1 85.94 273 SER A C 1
ATOM 2169 O O . SER A 1 273 ? 28.344 -13.43 -11.25 1 85.94 273 SER A O 1
ATOM 2171 N N . LEU A 1 274 ? 28.812 -11.406 -10.398 1 87.94 274 LEU A N 1
ATOM 2172 C CA . LEU A 1 274 ? 29.656 -11.055 -11.539 1 87.94 274 LEU A CA 1
ATOM 2173 C C . LEU A 1 274 ? 30.906 -11.922 -11.578 1 87.94 274 LEU A C 1
ATOM 2175 O O . LEU A 1 274 ? 31.297 -12.398 -12.648 1 87.94 274 LEU A O 1
ATOM 2179 N N . TYR A 1 275 ? 31.406 -12.133 -10.461 1 87.81 275 TYR A N 1
ATOM 2180 C CA . TYR A 1 275 ? 32.594 -12.984 -10.352 1 87.81 275 TYR A CA 1
ATOM 2181 C C . TYR A 1 275 ? 32.281 -14.398 -10.836 1 87.81 275 TYR A C 1
ATOM 2183 O O . TYR A 1 275 ? 33.062 -14.992 -11.578 1 87.81 275 TYR A O 1
ATOM 2191 N N . LEU A 1 276 ? 31.141 -14.906 -10.477 1 83.31 276 LEU A N 1
ATOM 2192 C CA . LEU A 1 276 ? 30.75 -16.266 -10.875 1 83.31 276 LEU A CA 1
ATOM 2193 C C . LEU A 1 276 ? 30.484 -16.328 -12.375 1 83.31 276 LEU A C 1
ATOM 2195 O O . LEU A 1 276 ? 30.766 -17.344 -13.008 1 83.31 276 LEU A O 1
ATOM 2199 N N . GLU A 1 277 ? 29.984 -15.297 -12.852 1 80.25 277 GLU A N 1
ATOM 2200 C CA . GLU A 1 277 ? 29.672 -15.266 -14.273 1 80.25 277 GLU A CA 1
ATOM 2201 C C . GLU A 1 277 ? 30.938 -15.156 -15.117 1 80.25 277 GLU A C 1
ATOM 2203 O O . GLU A 1 277 ? 31.047 -15.789 -16.172 1 80.25 277 GLU A O 1
ATOM 2208 N N . VAL A 1 278 ? 31.859 -14.422 -14.68 1 83.75 278 VAL A N 1
ATOM 2209 C CA . VAL A 1 278 ? 33.094 -14.148 -15.445 1 83.75 278 VAL A CA 1
ATOM 2210 C C . VAL A 1 278 ? 34.031 -15.328 -15.312 1 83.75 278 VAL A C 1
ATOM 2212 O O . VAL A 1 278 ? 34.594 -15.789 -16.312 1 83.75 278 VAL A O 1
ATOM 2215 N N . PHE A 1 279 ? 34.156 -15.867 -14.164 1 82.44 279 PHE A N 1
ATOM 2216 C CA . PHE A 1 279 ? 35.219 -16.859 -13.945 1 82.44 279 PHE A CA 1
ATOM 2217 C C . PHE A 1 279 ? 34.656 -18.266 -14.031 1 82.44 279 PHE A C 1
ATOM 2219 O O . PHE A 1 279 ? 35.375 -19.234 -14.242 1 82.44 279 PHE A O 1
ATOM 2226 N N . GLN A 1 280 ? 33.25 -18.406 -14.055 1 77.62 280 GLN A N 1
ATOM 2227 C CA . GLN A 1 280 ? 32.562 -19.703 -14.172 1 77.62 280 GLN A CA 1
ATOM 2228 C C . GLN A 1 280 ? 33.406 -20.812 -13.555 1 77.62 280 GLN A C 1
ATOM 2230 O O . GLN A 1 280 ? 33.906 -21.703 -14.266 1 77.62 280 GLN A O 1
ATOM 2235 N N . PRO A 1 281 ? 33.5 -20.766 -12.305 1 74 281 PRO A N 1
ATOM 2236 C CA . PRO A 1 281 ? 34.312 -21.844 -11.711 1 74 281 PRO A CA 1
ATOM 2237 C C . PRO A 1 281 ? 33.719 -23.234 -11.992 1 74 281 PRO A C 1
ATOM 2239 O O . PRO A 1 281 ? 32.5 -23.391 -12.039 1 74 281 PRO A O 1
ATOM 2242 N N . PRO A 1 282 ? 34.469 -24.141 -12.508 1 66.38 282 PRO A N 1
ATOM 2243 C CA . PRO A 1 282 ? 34 -25.484 -12.922 1 66.38 282 PRO A CA 1
ATOM 2244 C C . PRO A 1 282 ? 33.188 -26.188 -11.844 1 66.38 282 PRO A C 1
ATOM 2246 O O . PRO A 1 282 ? 32.281 -26.969 -12.164 1 66.38 282 PRO A O 1
ATOM 2249 N N . ASP A 1 283 ? 33.438 -26.016 -10.531 1 61.06 283 ASP A N 1
ATOM 2250 C CA . ASP A 1 283 ? 32.75 -26.75 -9.469 1 61.06 283 ASP A CA 1
ATOM 2251 C C . ASP A 1 283 ? 31.531 -26 -8.969 1 61.06 283 ASP A C 1
ATOM 2253 O O . ASP A 1 283 ? 31.188 -26.078 -7.789 1 61.06 283 ASP A O 1
ATOM 2257 N N . LEU A 1 284 ? 31 -25.328 -9.891 1 62.5 284 LEU A N 1
ATOM 2258 C CA . LEU A 1 284 ? 29.859 -24.578 -9.406 1 62.5 284 LEU A CA 1
ATOM 2259 C C . LEU A 1 284 ? 28.703 -25.516 -9.07 1 62.5 284 LEU A C 1
ATOM 2261 O O . LEU A 1 284 ? 28.188 -26.219 -9.938 1 62.5 284 LEU A O 1
ATOM 2265 N N . GLN A 1 285 ? 28.656 -25.969 -7.844 1 61.53 285 GLN A N 1
ATOM 2266 C CA . GLN A 1 285 ? 27.531 -26.766 -7.344 1 61.53 285 GLN A CA 1
ATOM 2267 C C . GLN A 1 285 ? 26.297 -25.891 -7.152 1 61.53 285 GLN A C 1
ATOM 2269 O O . GLN A 1 285 ? 26.406 -24.672 -6.984 1 61.53 285 GLN A O 1
ATOM 2274 N N . MET A 1 286 ? 25.172 -26.516 -7.465 1 65.62 286 MET A N 1
ATOM 2275 C CA . MET A 1 286 ? 23.906 -25.875 -7.191 1 65.62 286 MET A CA 1
ATOM 2276 C C . MET A 1 286 ? 23.875 -25.281 -5.785 1 65.62 286 MET A C 1
ATOM 2278 O O . MET A 1 286 ? 24.297 -25.922 -4.828 1 65.62 286 MET A O 1
ATOM 2282 N N . PRO A 1 287 ? 23.734 -24.031 -5.832 1 70.38 287 PRO A N 1
ATOM 2283 C CA . PRO A 1 287 ? 23.719 -23.391 -4.512 1 70.38 287 PRO A CA 1
ATOM 2284 C C . PRO A 1 287 ? 22.766 -24.078 -3.535 1 70.38 287 PRO A C 1
ATOM 2286 O O . PRO A 1 287 ? 21.719 -24.578 -3.943 1 70.38 287 PRO A O 1
ATOM 2289 N N . ASP A 1 288 ? 23.266 -24.312 -2.359 1 78.81 288 ASP A N 1
ATOM 2290 C CA . ASP A 1 288 ? 22.469 -24.828 -1.259 1 78.81 288 ASP A CA 1
ATOM 2291 C C . ASP A 1 288 ? 21.25 -23.922 -0.994 1 78.81 288 ASP A C 1
ATOM 2293 O O . ASP A 1 288 ? 21.25 -22.75 -1.377 1 78.81 288 ASP A O 1
ATOM 2297 N N . SER A 1 289 ? 20.188 -24.562 -0.576 1 79.69 289 SER A N 1
ATOM 2298 C CA . SER A 1 289 ? 18.969 -23.844 -0.249 1 79.69 289 SER A CA 1
ATOM 2299 C C . SER A 1 289 ? 19.234 -22.703 0.723 1 79.69 289 SER A C 1
ATOM 2301 O O . SER A 1 289 ? 18.625 -21.641 0.615 1 79.69 289 SER A O 1
ATOM 2303 N N . SER A 1 290 ? 20.219 -22.891 1.556 1 82 290 SER A N 1
ATOM 2304 C CA . SER A 1 290 ? 20.547 -21.859 2.531 1 82 290 SER A CA 1
ATOM 2305 C C . SER A 1 290 ? 21.141 -20.641 1.854 1 82 290 SER A C 1
ATOM 2307 O O . SER A 1 290 ? 20.875 -19.5 2.26 1 82 290 SER A O 1
ATOM 2309 N N . PHE A 1 291 ? 21.938 -20.891 0.89 1 83.88 291 PHE A N 1
ATOM 2310 C CA . PHE A 1 291 ? 22.547 -19.781 0.155 1 83.88 291 PHE A CA 1
ATOM 2311 C C . PHE A 1 291 ? 21.5 -18.984 -0.612 1 83.88 291 PHE A C 1
ATOM 2313 O O . PHE A 1 291 ? 21.562 -17.766 -0.657 1 83.88 291 PHE A O 1
ATOM 2320 N N . ILE A 1 292 ? 20.594 -19.672 -1.05 1 82.19 292 ILE A N 1
ATOM 2321 C CA . ILE A 1 292 ? 19.531 -19.031 -1.813 1 82.19 292 ILE A CA 1
ATOM 2322 C C . ILE A 1 292 ? 18.719 -18.125 -0.897 1 82.19 292 ILE A C 1
ATOM 2324 O O . ILE A 1 292 ? 18.438 -16.969 -1.247 1 82.19 292 ILE A O 1
ATOM 2328 N N . TYR A 1 293 ? 18.391 -18.641 0.237 1 83.25 293 TYR A N 1
ATOM 2329 C CA . TYR A 1 293 ? 17.641 -17.844 1.195 1 83.25 293 TYR A CA 1
ATOM 2330 C C . TYR A 1 293 ? 18.453 -16.641 1.661 1 83.25 293 TYR A C 1
ATOM 2332 O O . TYR A 1 293 ? 17.906 -15.547 1.838 1 83.25 293 TYR A O 1
ATOM 2340 N N . PHE A 1 294 ? 19.734 -16.906 1.814 1 87.5 294 PHE A N 1
ATOM 2341 C CA . PHE A 1 294 ? 20.609 -15.812 2.211 1 87.5 294 PHE A CA 1
ATOM 2342 C C . PHE A 1 294 ? 20.641 -14.727 1.147 1 87.5 294 PHE A C 1
ATOM 2344 O O . PHE A 1 294 ? 20.578 -13.531 1.468 1 87.5 294 PHE A O 1
ATOM 2351 N N . MET A 1 295 ? 20.656 -15.102 -0.014 1 88.31 295 MET A N 1
ATOM 2352 C CA . MET A 1 295 ? 20.703 -14.141 -1.113 1 88.31 295 MET A CA 1
ATOM 2353 C C . MET A 1 295 ? 19.391 -13.367 -1.208 1 88.31 295 MET A C 1
ATOM 2355 O O . MET A 1 295 ? 19.391 -12.172 -1.512 1 88.31 295 MET A O 1
ATOM 2359 N N . TYR A 1 296 ? 18.297 -14.016 -0.9 1 87.56 296 TYR A N 1
ATOM 2360 C CA . TYR A 1 296 ? 17.016 -13.312 -0.863 1 87.56 296 TYR A CA 1
ATOM 2361 C C . TYR A 1 296 ? 17.016 -12.234 0.212 1 87.56 296 TYR A C 1
ATOM 2363 O O . TYR A 1 296 ? 16.484 -11.141 0.002 1 87.56 296 TYR A O 1
ATOM 2371 N N . GLY A 1 297 ? 17.688 -12.523 1.311 1 89.56 297 GLY A N 1
ATOM 2372 C CA . GLY A 1 297 ? 17.797 -11.562 2.393 1 89.56 297 GLY A CA 1
ATOM 2373 C C . GLY A 1 297 ? 18.641 -10.359 2.031 1 89.56 297 GLY A C 1
ATOM 2374 O O . GLY A 1 297 ? 18.266 -9.219 2.318 1 89.56 297 GLY A O 1
ATOM 2375 N N . VAL A 1 298 ? 19.703 -10.641 1.355 1 92.62 298 VAL A N 1
ATOM 2376 C CA . VAL A 1 298 ? 20.609 -9.578 0.966 1 92.62 298 VAL A CA 1
ATOM 2377 C C . VAL A 1 298 ? 19.953 -8.672 -0.064 1 92.62 298 VAL A C 1
ATOM 2379 O O . VAL A 1 298 ? 20.094 -7.449 -0.013 1 92.62 298 VAL A O 1
ATOM 2382 N N . HIS A 1 299 ? 19.141 -9.219 -0.895 1 91.88 299 HIS A N 1
ATOM 2383 C CA . HIS A 1 299 ? 18.5 -8.453 -1.949 1 91.88 299 HIS A CA 1
ATOM 2384 C C . HIS A 1 299 ? 17.266 -7.711 -1.419 1 91.88 299 HIS A C 1
ATOM 2386 O O . HIS A 1 299 ? 16.719 -6.852 -2.105 1 91.88 299 HIS A O 1
ATOM 2392 N N . ALA A 1 300 ? 16.922 -8.008 -0.181 1 93.62 300 ALA A N 1
ATOM 2393 C CA . ALA A 1 300 ? 15.82 -7.293 0.465 1 93.62 300 ALA A CA 1
ATOM 2394 C C . ALA A 1 300 ? 16.312 -6.031 1.167 1 93.62 300 ALA A C 1
ATOM 2396 O O . ALA A 1 300 ? 15.523 -5.16 1.526 1 93.62 300 ALA A O 1
ATOM 2397 N N . LEU A 1 301 ? 17.578 -5.934 1.316 1 94.5 301 LEU A N 1
ATOM 2398 C CA . LEU A 1 301 ? 18.141 -4.859 2.121 1 94.5 301 LEU A CA 1
ATOM 2399 C C . LEU A 1 301 ? 17.859 -3.498 1.488 1 94.5 301 LEU A C 1
ATOM 2401 O O . LEU A 1 301 ? 17.469 -2.557 2.178 1 94.5 301 LEU A O 1
ATOM 2405 N N . PRO A 1 302 ? 18.047 -3.373 0.201 1 94.38 302 PRO A N 1
ATOM 2406 C CA . PRO A 1 302 ? 17.688 -2.084 -0.399 1 94.38 302 PRO A CA 1
ATOM 2407 C C . PRO A 1 302 ? 16.219 -1.721 -0.192 1 94.38 302 PRO A C 1
ATOM 2409 O O . PRO A 1 302 ? 15.891 -0.546 -0.01 1 94.38 302 PRO A O 1
ATOM 2412 N N . TYR A 1 303 ? 15.375 -2.682 -0.193 1 95.62 303 TYR A N 1
ATOM 2413 C CA . TYR A 1 303 ? 13.961 -2.432 0.055 1 95.62 303 TYR A CA 1
ATOM 2414 C C . TYR A 1 303 ? 13.719 -2.041 1.508 1 95.62 303 TYR A C 1
ATOM 2416 O O . TYR A 1 303 ? 12.859 -1.211 1.801 1 95.62 303 TYR A O 1
ATOM 2424 N N . ILE A 1 304 ? 14.492 -2.598 2.352 1 94.81 304 ILE A N 1
ATOM 2425 C CA . ILE A 1 304 ? 14.391 -2.25 3.766 1 94.81 304 ILE A CA 1
ATOM 2426 C C . ILE A 1 304 ? 14.805 -0.794 3.969 1 94.81 304 ILE A C 1
ATOM 2428 O O . ILE A 1 304 ? 14.156 -0.056 4.711 1 94.81 304 ILE A O 1
ATOM 2432 N N . ASN A 1 305 ? 15.781 -0.464 3.285 1 93.88 305 ASN A N 1
ATOM 2433 C CA . ASN A 1 305 ? 16.219 0.925 3.352 1 93.88 305 ASN A CA 1
ATOM 2434 C C . ASN A 1 305 ? 15.133 1.884 2.891 1 93.88 305 ASN A C 1
ATOM 2436 O O . ASN A 1 305 ? 14.789 2.832 3.6 1 93.88 305 ASN A O 1
ATOM 2440 N N . SER A 1 306 ? 14.539 1.607 1.786 1 93.62 306 SER A N 1
ATOM 2441 C CA . SER A 1 306 ? 13.508 2.469 1.218 1 93.62 306 SER A CA 1
ATOM 2442 C C . SER A 1 306 ? 12.242 2.455 2.07 1 93.62 306 SER A C 1
ATOM 2444 O O . SER A 1 306 ? 11.539 3.461 2.158 1 93.62 306 SER A O 1
ATOM 2446 N N . ALA A 1 307 ? 12 1.372 2.715 1 93.56 307 ALA A N 1
ATOM 2447 C CA . ALA A 1 307 ? 10.789 1.214 3.51 1 93.56 307 ALA A CA 1
ATOM 2448 C C . ALA A 1 307 ? 10.938 1.874 4.879 1 93.56 307 ALA A C 1
ATOM 2450 O O . ALA A 1 307 ? 9.945 2.227 5.516 1 93.56 307 ALA A O 1
ATOM 2451 N N . SER A 1 308 ? 12.141 2.121 5.309 1 91.5 308 SER A N 1
ATOM 2452 C CA . SER A 1 308 ? 12.336 2.662 6.648 1 91.5 308 SER A CA 1
ATOM 2453 C C . SER A 1 308 ? 12.625 4.156 6.605 1 91.5 308 SER A C 1
ATOM 2455 O O . SER A 1 308 ? 12.547 4.84 7.629 1 91.5 308 SER A O 1
ATOM 2457 N N . ASN A 1 309 ? 12.867 4.637 5.488 1 89.81 309 ASN A N 1
ATOM 2458 C CA . ASN A 1 309 ? 13.32 6.016 5.355 1 89.81 309 ASN A CA 1
ATOM 2459 C C . ASN A 1 309 ? 12.227 7.004 5.754 1 89.81 309 ASN A C 1
ATOM 2461 O O . ASN A 1 309 ? 12.516 8.125 6.172 1 89.81 309 ASN A O 1
ATOM 2465 N N . PHE A 1 310 ? 11.016 6.57 5.617 1 89.38 310 PHE A N 1
ATOM 2466 C CA . PHE A 1 310 ? 9.945 7.508 5.949 1 89.38 310 PHE A CA 1
ATOM 2467 C C . PHE A 1 310 ? 10.016 7.898 7.422 1 89.38 310 PHE A C 1
ATOM 2469 O O . PHE A 1 310 ? 9.609 9.008 7.789 1 89.38 310 PHE A O 1
ATOM 2476 N N . ILE A 1 311 ? 10.531 7.105 8.227 1 87.12 311 ILE A N 1
ATOM 2477 C CA . ILE A 1 311 ? 10.703 7.41 9.648 1 87.12 311 ILE A CA 1
ATOM 2478 C C . ILE A 1 311 ? 11.711 8.547 9.812 1 87.12 311 ILE A C 1
ATOM 2480 O O . ILE A 1 311 ? 11.461 9.5 10.555 1 87.12 311 ILE A O 1
ATOM 2484 N N . LEU A 1 312 ? 12.766 8.43 9.102 1 82.88 312 LEU A N 1
ATOM 2485 C CA . LEU A 1 312 ? 13.805 9.453 9.164 1 82.88 312 LEU A CA 1
ATOM 2486 C C . LEU A 1 312 ? 13.297 10.781 8.609 1 82.88 312 LEU A C 1
ATOM 2488 O O . LEU A 1 312 ? 13.586 11.844 9.172 1 82.88 312 LEU A O 1
ATOM 2492 N N . TYR A 1 313 ? 12.508 10.68 7.617 1 82.94 313 TYR A N 1
ATOM 2493 C CA . TYR A 1 313 ? 11.953 11.891 7.008 1 82.94 313 TYR A CA 1
ATOM 2494 C C . TYR A 1 313 ? 10.969 12.57 7.945 1 82.94 313 TYR A C 1
ATOM 2496 O O . TYR A 1 313 ? 10.906 13.797 8.008 1 82.94 313 TYR A O 1
ATOM 2504 N N . GLY A 1 314 ? 10.242 11.781 8.695 1 79.69 314 GLY A N 1
ATOM 2505 C CA . GLY A 1 314 ? 9.344 12.336 9.688 1 79.69 314 GLY A CA 1
ATOM 2506 C C . GLY A 1 314 ? 10.055 13.078 10.805 1 79.69 314 GLY A C 1
ATOM 2507 O O . GLY A 1 314 ? 9.625 14.156 11.211 1 79.69 314 GLY A O 1
ATOM 2508 N N . LEU A 1 315 ? 11.125 12.539 11.156 1 76.81 315 LEU A N 1
ATOM 2509 C CA . LEU A 1 315 ? 11.922 13.172 12.195 1 76.81 315 LEU A CA 1
ATOM 2510 C C . LEU A 1 315 ? 12.547 14.469 11.695 1 76.81 315 LEU A C 1
ATOM 2512 O O . LEU A 1 315 ? 12.625 15.453 12.43 1 76.81 315 LEU A O 1
ATOM 2516 N N . LEU A 1 316 ? 12.922 14.422 10.5 1 69.81 316 LEU A N 1
ATOM 2517 C CA . LEU A 1 316 ? 13.516 15.602 9.883 1 69.81 316 LEU A CA 1
ATOM 2518 C C . LEU A 1 316 ? 12.492 16.719 9.75 1 69.81 316 LEU A C 1
ATOM 2520 O O . LEU A 1 316 ? 12.805 17.891 10 1 69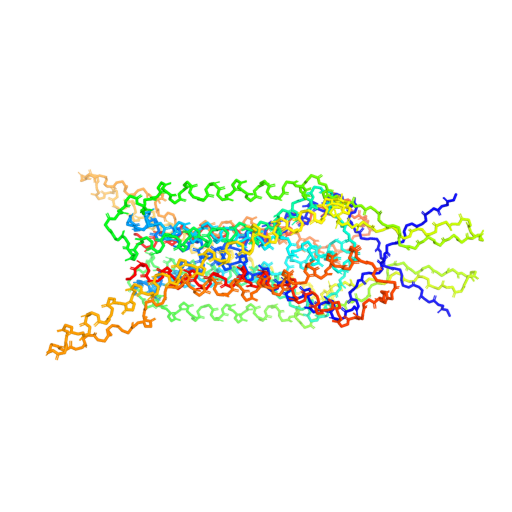.81 316 LEU A O 1
ATOM 2524 N N . ASN A 1 317 ? 11.359 16.328 9.398 1 68.62 317 ASN A N 1
ATOM 2525 C CA . ASN A 1 317 ? 10.273 17.297 9.273 1 68.62 317 ASN A CA 1
ATOM 2526 C C . ASN A 1 317 ? 9.984 17.984 10.602 1 68.62 317 ASN A C 1
ATOM 2528 O O . ASN A 1 317 ? 9.75 19.203 10.641 1 68.62 317 ASN A O 1
ATOM 2532 N N . ARG A 1 318 ? 10.086 17.281 11.609 1 69.44 318 ARG A N 1
ATOM 2533 C CA . ARG A 1 318 ? 9.852 17.844 12.938 1 69.44 318 ARG A CA 1
ATOM 2534 C C . ARG A 1 318 ? 10.938 18.844 13.305 1 69.44 318 ARG A C 1
ATOM 2536 O O . ARG A 1 318 ? 10.656 19.875 13.922 1 69.44 318 ARG A O 1
ATOM 2543 N N . GLN A 1 319 ? 12.109 18.609 12.836 1 65.94 319 GLN A N 1
ATOM 2544 C CA . GLN A 1 319 ? 13.25 19.469 13.141 1 65.94 319 GLN A CA 1
ATOM 2545 C C . GLN A 1 319 ? 13.18 20.781 12.367 1 65.94 319 GLN A C 1
ATOM 2547 O O . GLN A 1 319 ? 13.594 21.828 12.867 1 65.94 319 GLN A O 1
ATOM 2552 N N . VAL A 1 320 ? 12.562 20.672 11.227 1 61.47 320 VAL A N 1
ATOM 2553 C CA . VAL A 1 320 ? 12.547 21.859 10.359 1 61.47 320 VAL A CA 1
ATOM 2554 C C . VAL A 1 320 ? 11.375 22.75 10.727 1 61.47 320 VAL A C 1
ATOM 2556 O O . VAL A 1 320 ? 11.445 23.969 10.57 1 61.47 320 VAL A O 1
ATOM 2559 N N . CYS A 1 321 ? 10.32 22.156 11.195 1 56.5 321 CYS A N 1
ATOM 2560 C CA . CYS A 1 321 ? 9.148 22.953 11.531 1 56.5 321 CYS A CA 1
ATOM 2561 C C . CYS A 1 321 ? 9.297 23.578 12.914 1 56.5 321 CYS A C 1
ATOM 2563 O O . CYS A 1 321 ? 8.656 24.578 13.211 1 56.5 321 CYS A O 1
ATOM 2565 N N . TYR A 1 322 ? 10.156 23.016 13.852 1 50.25 322 TYR A N 1
ATOM 2566 C CA . TYR A 1 322 ? 10.367 23.641 15.156 1 50.25 322 TYR A CA 1
ATOM 2567 C C . TYR A 1 322 ? 11.742 24.297 15.227 1 50.25 322 TYR A C 1
ATOM 2569 O O . TYR A 1 322 ? 12.711 23.781 14.664 1 50.25 322 TYR A O 1
ATOM 2577 N N . MET B 1 1 ? -2.154 -47 -6.844 1 30.92 1 MET B N 1
ATOM 2578 C CA . MET B 1 1 ? -2.748 -45.969 -7.68 1 30.92 1 MET B CA 1
ATOM 2579 C C . MET B 1 1 ? -2.053 -44.625 -7.461 1 30.92 1 MET B C 1
ATOM 2581 O O . MET B 1 1 ? -1.925 -44.188 -6.324 1 30.92 1 MET B O 1
ATOM 2585 N N . LYS B 1 2 ? -1.224 -44.375 -8.344 1 42.03 2 LYS B N 1
ATOM 2586 C CA . LYS B 1 2 ? -0.448 -43.125 -8.195 1 42.03 2 LYS B CA 1
ATOM 2587 C C . LYS B 1 2 ? -1.295 -41.906 -8.516 1 42.03 2 LYS B C 1
ATOM 2589 O O . LYS B 1 2 ? -1.902 -41.844 -9.586 1 42.03 2 LYS B O 1
ATOM 2594 N N . VAL B 1 3 ? -1.792 -41.188 -7.625 1 42.38 3 VAL B N 1
ATOM 2595 C CA . VAL B 1 3 ? -2.6 -39.969 -7.762 1 42.38 3 VAL B CA 1
ATOM 2596 C C . VAL B 1 3 ? -1.703 -38.812 -8.125 1 42.38 3 VAL B C 1
ATOM 2598 O O . VAL B 1 3 ? -0.751 -38.5 -7.398 1 42.38 3 VAL B O 1
ATOM 2601 N N . ASN B 1 4 ? -1.673 -38.469 -9.414 1 43.41 4 ASN B N 1
ATOM 2602 C CA . ASN B 1 4 ? -0.941 -37.281 -9.859 1 43.41 4 ASN B CA 1
ATOM 2603 C C . ASN B 1 4 ? -1.749 -36 -9.641 1 43.41 4 ASN B C 1
ATOM 2605 O O . ASN B 1 4 ? -2.879 -35.875 -10.117 1 43.41 4 ASN B O 1
ATOM 2609 N N . TYR B 1 5 ? -1.437 -35.281 -8.68 1 45.41 5 TYR B N 1
ATOM 2610 C CA . TYR B 1 5 ? -2.078 -34 -8.422 1 45.41 5 TYR B CA 1
ATOM 2611 C C . TYR B 1 5 ? -1.659 -32.938 -9.461 1 45.41 5 TYR B C 1
ATOM 2613 O O . TYR B 1 5 ? -0.469 -32.781 -9.742 1 45.41 5 TYR B O 1
ATOM 2621 N N . VAL B 1 6 ? -2.586 -32.719 -10.406 1 48.5 6 VAL B N 1
ATOM 2622 C CA . VAL B 1 6 ? -2.277 -31.719 -11.398 1 48.5 6 VAL B CA 1
ATOM 2623 C C . VAL B 1 6 ? -2.891 -30.375 -10.984 1 48.5 6 VAL B C 1
ATOM 2625 O O . VAL B 1 6 ? -3.969 -30.344 -10.383 1 48.5 6 VAL B O 1
ATOM 2628 N N . LEU B 1 7 ? -2.096 -29.391 -10.766 1 51.94 7 LEU B N 1
ATOM 2629 C CA . LEU B 1 7 ? -2.598 -28.047 -10.531 1 51.94 7 LEU B CA 1
ATOM 2630 C C . LEU B 1 7 ? -3.076 -27.406 -11.828 1 51.94 7 LEU B C 1
ATOM 2632 O O . LEU B 1 7 ? -2.535 -27.688 -12.898 1 51.94 7 LEU B O 1
ATOM 2636 N N . PRO B 1 8 ? -4.352 -26.812 -11.688 1 53 8 PRO B N 1
ATOM 2637 C CA . PRO B 1 8 ? -4.848 -26.141 -12.891 1 53 8 PRO B CA 1
ATOM 2638 C C . PRO B 1 8 ? -3.867 -25.094 -13.43 1 53 8 PRO B C 1
ATOM 2640 O O . PRO B 1 8 ? -2.949 -24.688 -12.711 1 53 8 PRO B O 1
ATOM 2643 N N . PHE B 1 9 ? -3.973 -24.859 -14.711 1 57 9 PHE B N 1
ATOM 2644 C CA . PHE B 1 9 ? -3.232 -23.781 -15.367 1 57 9 PHE B CA 1
ATOM 2645 C C . PHE B 1 9 ? -3.604 -22.438 -14.773 1 57 9 PHE B C 1
ATOM 2647 O O . PHE B 1 9 ? -4.754 -22.219 -14.383 1 57 9 PHE B O 1
ATOM 2654 N N . SER B 1 10 ? -2.566 -21.719 -14.484 1 61 10 SER B N 1
ATOM 2655 C CA . SER B 1 10 ? -2.816 -20.344 -14.023 1 61 10 SER B CA 1
ATOM 2656 C C . SER B 1 10 ? -3.672 -19.578 -15.023 1 61 10 SER B C 1
ATOM 2658 O O . SER B 1 10 ? -3.688 -19.906 -16.219 1 61 10 SER B O 1
ATOM 2660 N N . ASN B 1 11 ? -4.672 -18.812 -14.594 1 65.06 11 ASN B N 1
ATOM 2661 C CA . ASN B 1 11 ? -5.562 -17.984 -15.398 1 65.06 11 ASN B CA 1
ATOM 2662 C C . ASN B 1 11 ? -4.816 -16.812 -16.031 1 65.06 11 ASN B C 1
ATOM 2664 O O . ASN B 1 11 ? -5.434 -15.844 -16.484 1 65.06 11 ASN B O 1
ATOM 2668 N N . HIS B 1 12 ? -3.484 -16.938 -16.188 1 64 12 HIS B N 1
ATOM 2669 C CA . HIS B 1 12 ? -2.699 -15.805 -16.656 1 64 12 HIS B CA 1
ATOM 2670 C C . HIS B 1 12 ? -2.936 -15.547 -18.141 1 64 12 HIS B C 1
ATOM 2672 O O . HIS B 1 12 ? -2.674 -14.445 -18.641 1 64 12 HIS B O 1
ATOM 2678 N N . ASP B 1 13 ? -3.576 -16.469 -18.75 1 69.19 13 ASP B N 1
ATOM 2679 C CA . ASP B 1 13 ? -3.811 -16.312 -20.172 1 69.19 13 ASP B CA 1
ATOM 2680 C C . ASP B 1 13 ? -5.148 -15.625 -20.438 1 69.19 13 ASP B C 1
ATOM 2682 O O . ASP B 1 13 ? -5.438 -15.234 -21.578 1 69.19 13 ASP B O 1
ATOM 2686 N N . ASN B 1 14 ? -5.902 -15.5 -19.406 1 77.94 14 ASN B N 1
ATOM 2687 C CA . ASN B 1 14 ? -7.176 -14.805 -19.531 1 77.94 14 ASN B CA 1
ATOM 2688 C C . ASN B 1 14 ? -7.012 -13.297 -19.359 1 77.94 14 ASN B C 1
ATOM 2690 O O . ASN B 1 14 ? -6.867 -12.812 -18.234 1 77.94 14 ASN B O 1
ATOM 2694 N N . GLY B 1 15 ? -7.062 -12.609 -20.438 1 77.75 15 GLY B N 1
ATOM 2695 C CA . GLY B 1 15 ? -6.855 -11.164 -20.422 1 77.75 15 GLY B CA 1
ATOM 2696 C C . GLY B 1 15 ? -7.855 -10.43 -19.547 1 77.75 15 GLY B C 1
ATOM 2697 O O . GLY B 1 15 ? -7.508 -9.461 -18.875 1 77.75 15 GLY B O 1
ATOM 2698 N N . GLY B 1 16 ? -9.094 -10.906 -19.578 1 80.94 16 GLY B N 1
ATOM 2699 C CA . GLY B 1 16 ? -10.125 -10.273 -18.766 1 80.94 16 GLY B CA 1
ATOM 2700 C C . GLY B 1 16 ? -9.867 -10.383 -17.281 1 80.94 16 GLY B C 1
ATOM 2701 O O . GLY B 1 16 ? -9.984 -9.406 -16.547 1 80.94 16 GLY B O 1
ATOM 2702 N N . LEU B 1 17 ? -9.438 -11.539 -16.891 1 83.06 17 LEU B N 1
ATOM 2703 C CA . LEU B 1 17 ? -9.156 -11.773 -15.477 1 83.06 17 LEU B CA 1
ATOM 2704 C C . LEU B 1 17 ? -7.926 -10.984 -15.031 1 83.06 17 LEU B C 1
ATOM 2706 O O . LEU B 1 17 ? -7.883 -10.477 -13.914 1 83.06 17 LEU B O 1
ATOM 2710 N N . MET B 1 18 ? -7.004 -10.805 -15.914 1 84.38 18 MET B N 1
ATOM 2711 C CA . MET B 1 18 ? -5.801 -10.047 -15.586 1 84.38 18 MET B CA 1
ATOM 2712 C C . MET B 1 18 ? -6.109 -8.555 -15.477 1 84.38 18 MET B C 1
ATOM 2714 O O . MET B 1 18 ? -5.512 -7.855 -14.656 1 84.38 18 MET B O 1
ATOM 2718 N N . ALA B 1 19 ? -7.016 -8.164 -16.297 1 86.25 19 ALA B N 1
ATOM 2719 C CA . ALA B 1 19 ? -7.426 -6.77 -16.203 1 86.25 19 ALA B CA 1
ATOM 2720 C C . ALA B 1 19 ? -8.117 -6.477 -14.875 1 86.25 19 ALA B C 1
ATOM 2722 O O . ALA B 1 19 ? -7.863 -5.441 -14.258 1 86.25 19 ALA B O 1
ATOM 2723 N N . ILE B 1 20 ? -8.93 -7.367 -14.461 1 88.19 20 ILE B N 1
ATOM 2724 C CA . ILE B 1 20 ? -9.625 -7.211 -13.188 1 88.19 20 ILE B CA 1
ATOM 2725 C C . ILE B 1 20 ? -8.609 -7.23 -12.039 1 88.19 20 ILE B C 1
ATOM 2727 O O . ILE B 1 20 ? -8.711 -6.434 -11.102 1 88.19 20 ILE B O 1
ATOM 2731 N N . ALA B 1 21 ? -7.652 -8.094 -12.164 1 88.44 21 ALA B N 1
ATOM 2732 C CA . ALA B 1 21 ? -6.594 -8.148 -11.156 1 88.44 21 ALA B CA 1
ATOM 2733 C C . ALA B 1 21 ? -5.836 -6.82 -11.094 1 88.44 21 ALA B C 1
ATOM 2735 O O . ALA B 1 21 ? -5.473 -6.363 -10.008 1 88.44 21 ALA B O 1
ATOM 2736 N N . GLY B 1 22 ? -5.645 -6.207 -12.227 1 89.44 22 GLY B N 1
ATOM 2737 C CA . GLY B 1 22 ? -5 -4.906 -12.266 1 89.44 22 GLY B CA 1
ATOM 2738 C C . GLY B 1 22 ? -5.805 -3.82 -11.57 1 89.44 22 GLY B C 1
ATOM 2739 O O . GLY B 1 22 ? -5.242 -2.984 -10.867 1 89.44 22 GLY B O 1
ATOM 2740 N N . ILE B 1 23 ? -7.078 -3.857 -11.742 1 92.5 23 ILE B N 1
ATOM 2741 C CA . ILE B 1 23 ? -7.953 -2.881 -11.109 1 92.5 23 ILE B CA 1
ATOM 2742 C C . ILE B 1 23 ? -7.934 -3.076 -9.594 1 92.5 23 ILE B C 1
ATOM 2744 O O . ILE B 1 23 ? -7.848 -2.105 -8.836 1 92.5 23 ILE B O 1
ATOM 2748 N N . TYR B 1 24 ? -7.949 -4.289 -9.211 1 94.19 24 TYR B N 1
ATOM 2749 C CA . TYR B 1 24 ? -7.891 -4.586 -7.781 1 94.19 24 TYR B CA 1
ATOM 2750 C C . TYR B 1 24 ? -6.562 -4.133 -7.184 1 94.19 24 TYR B C 1
ATOM 2752 O O . TYR B 1 24 ? -6.52 -3.637 -6.059 1 94.19 24 TYR B O 1
ATOM 2760 N N . ALA B 1 25 ? -5.539 -4.266 -7.934 1 93.69 25 ALA B N 1
ATOM 2761 C CA . ALA B 1 25 ? -4.23 -3.818 -7.469 1 93.69 25 ALA B CA 1
ATOM 2762 C C . ALA B 1 25 ? -4.191 -2.301 -7.316 1 93.69 25 ALA B C 1
ATOM 2764 O O . ALA B 1 25 ? -3.633 -1.784 -6.344 1 93.69 25 ALA B O 1
ATOM 2765 N N . MET B 1 26 ? -4.805 -1.662 -8.219 1 94.44 26 MET B N 1
ATOM 2766 C CA . MET B 1 26 ? -4.871 -0.205 -8.148 1 94.44 26 MET B CA 1
ATOM 2767 C C . MET B 1 26 ? -5.695 0.246 -6.945 1 94.44 26 MET B C 1
ATOM 2769 O O . MET B 1 26 ? -5.316 1.186 -6.246 1 94.44 26 MET B O 1
ATOM 2773 N N . LEU B 1 27 ? -6.77 -0.409 -6.73 1 95.69 27 LEU B N 1
ATOM 2774 C CA . LEU B 1 27 ? -7.602 -0.089 -5.578 1 95.69 27 LEU B CA 1
ATOM 2775 C C . LEU B 1 27 ? -6.844 -0.324 -4.277 1 95.69 27 LEU B C 1
ATOM 2777 O O . LEU B 1 27 ? -6.941 0.475 -3.342 1 95.69 27 LEU B O 1
ATOM 2781 N N . PHE B 1 28 ? -6.129 -1.367 -4.277 1 96.56 28 PHE B N 1
ATOM 2782 C CA . PHE B 1 28 ? -5.328 -1.685 -3.102 1 96.56 28 PHE B CA 1
ATOM 2783 C C . PHE B 1 28 ? -4.328 -0.573 -2.814 1 96.56 28 PHE B C 1
ATOM 2785 O O . PHE B 1 28 ? -4.211 -0.114 -1.676 1 96.56 28 PHE B O 1
ATOM 2792 N N . MET B 1 29 ? -3.688 -0.123 -3.809 1 95.62 29 MET B N 1
ATOM 2793 C CA . MET B 1 29 ? -2.668 0.913 -3.672 1 95.62 29 MET B CA 1
ATOM 2794 C C . MET B 1 29 ? -3.293 2.24 -3.254 1 95.62 29 MET B C 1
ATOM 2796 O O . MET B 1 29 ? -2.844 2.867 -2.293 1 95.62 29 MET B O 1
ATOM 2800 N N . LEU B 1 30 ? -4.316 2.58 -3.922 1 95 30 LEU B N 1
ATOM 2801 C CA . LEU B 1 30 ? -4.977 3.85 -3.635 1 95 30 LEU B CA 1
ATOM 2802 C C . LEU B 1 30 ? -5.594 3.838 -2.24 1 95 30 LEU B C 1
ATOM 2804 O O . LEU B 1 30 ? -5.496 4.824 -1.506 1 95 30 LEU B O 1
ATOM 2808 N N . GLY B 1 31 ? -6.207 2.756 -1.943 1 96.44 31 GLY B N 1
ATOM 2809 C CA . GLY B 1 31 ? -6.887 2.658 -0.662 1 96.44 31 GLY B CA 1
ATOM 2810 C C . GLY B 1 31 ? -5.934 2.625 0.518 1 96.44 31 GLY B C 1
ATOM 2811 O O . GLY B 1 31 ? -6.152 3.312 1.519 1 96.44 31 GLY B O 1
ATOM 2812 N N . THR B 1 32 ? -4.91 1.837 0.458 1 96.38 32 THR B N 1
ATOM 2813 C CA . THR B 1 32 ? -3.99 1.723 1.583 1 96.38 32 THR B CA 1
ATOM 2814 C C . THR B 1 32 ? -3.152 2.99 1.729 1 96.38 32 THR B C 1
ATOM 2816 O O . THR B 1 32 ? -3.061 3.559 2.818 1 96.38 32 THR B O 1
ATOM 2819 N N . CYS B 1 33 ? -2.619 3.48 0.639 1 95.94 33 CYS B N 1
ATOM 2820 C CA . CYS B 1 33 ? -1.786 4.676 0.692 1 95.94 33 CYS B CA 1
ATOM 2821 C C . CYS B 1 33 ? -2.617 5.906 1.04 1 95.94 33 CYS B C 1
ATOM 2823 O O . CYS B 1 33 ? -2.186 6.75 1.827 1 95.94 33 CYS B O 1
ATOM 2825 N N . GLY B 1 34 ? -3.775 5.992 0.447 1 95.56 34 GLY B N 1
ATOM 2826 C CA . GLY B 1 34 ? -4.641 7.129 0.733 1 95.56 34 GLY B CA 1
ATOM 2827 C C . GLY B 1 34 ? -5.059 7.207 2.189 1 95.56 34 GLY B C 1
ATOM 2828 O O . GLY B 1 34 ? -4.941 8.258 2.818 1 95.56 34 GLY B O 1
ATOM 2829 N N . ASN B 1 35 ? -5.488 6.117 2.693 1 95.94 35 ASN B N 1
ATOM 2830 C CA . ASN B 1 35 ? -5.93 6.105 4.086 1 95.94 35 ASN B CA 1
ATOM 2831 C C . ASN B 1 35 ? -4.754 6.273 5.043 1 95.94 35 ASN B C 1
ATOM 2833 O O . ASN B 1 35 ? -4.891 6.895 6.098 1 95.94 35 ASN B O 1
ATOM 2837 N N . ALA B 1 36 ? -3.631 5.773 4.688 1 95.31 36 ALA B N 1
ATOM 2838 C CA . ALA B 1 3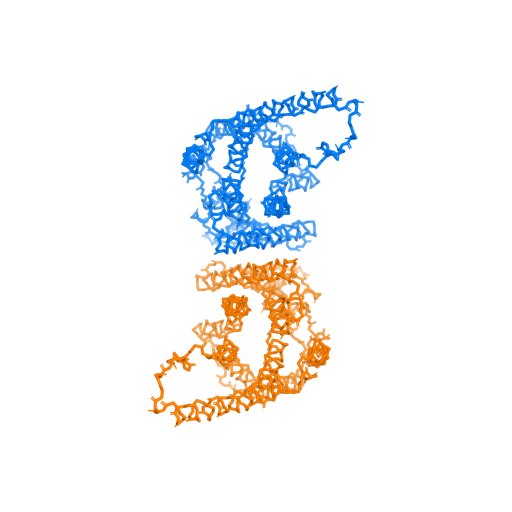6 ? -2.438 6.004 5.496 1 95.31 36 ALA B CA 1
ATOM 2839 C C . ALA B 1 36 ? -2.053 7.48 5.492 1 95.31 36 ALA B C 1
ATOM 2841 O O . ALA B 1 36 ? -1.65 8.023 6.523 1 95.31 36 ALA B O 1
ATOM 2842 N N . ALA B 1 37 ? -2.172 8.078 4.406 1 93.94 37 ALA B N 1
ATOM 2843 C CA . ALA B 1 37 ? -1.837 9.5 4.27 1 93.94 37 ALA B CA 1
ATOM 2844 C C . ALA B 1 37 ? -2.734 10.359 5.148 1 93.94 37 ALA B C 1
ATOM 2846 O O . ALA B 1 37 ? -2.252 11.242 5.867 1 93.94 37 ALA B O 1
ATOM 2847 N N . ILE B 1 38 ? -3.986 10.078 5.098 1 92.75 38 ILE B N 1
ATOM 2848 C CA . ILE B 1 38 ? -4.914 10.891 5.879 1 92.75 38 ILE B CA 1
ATOM 2849 C C . ILE B 1 38 ? -4.684 10.648 7.367 1 92.75 38 ILE B C 1
ATOM 2851 O O . ILE B 1 38 ? -4.781 11.57 8.18 1 92.75 38 ILE B O 1
ATOM 2855 N N . LEU B 1 39 ? -4.383 9.477 7.711 1 93.38 39 LEU B N 1
ATOM 2856 C CA . LEU B 1 39 ? -4.09 9.156 9.109 1 93.38 39 LEU B CA 1
ATOM 2857 C C . LEU B 1 39 ? -2.855 9.922 9.586 1 93.38 39 LEU B C 1
ATOM 2859 O O . LEU B 1 39 ? -2.824 10.414 10.719 1 93.38 39 LEU B O 1
ATOM 2863 N N . ALA B 1 40 ? -1.927 10.039 8.75 1 91.94 40 ALA B N 1
ATOM 2864 C CA . ALA B 1 40 ? -0.709 10.766 9.102 1 91.94 40 ALA B CA 1
ATOM 2865 C C . ALA B 1 40 ? -0.986 12.266 9.25 1 91.94 40 ALA B C 1
ATOM 2867 O O . ALA B 1 40 ? -0.474 12.906 10.164 1 91.94 40 ALA B O 1
ATOM 2868 N N . VAL B 1 41 ? -1.776 12.781 8.422 1 89.44 41 VAL B N 1
ATOM 2869 C CA . VAL B 1 41 ? -2.113 14.203 8.469 1 89.44 41 VAL B CA 1
ATOM 2870 C C . VAL B 1 41 ? -2.906 14.5 9.742 1 89.44 41 VAL B C 1
ATOM 2872 O O . VAL B 1 41 ? -2.629 15.477 10.438 1 89.44 41 VAL B O 1
ATOM 2875 N N . VAL B 1 42 ? -3.877 13.648 10 1 89 42 VAL B N 1
ATOM 2876 C CA . VAL B 1 42 ? -4.691 13.844 11.195 1 89 42 VAL B CA 1
ATOM 2877 C C . VAL B 1 42 ? -3.811 13.742 12.445 1 89 42 VAL B C 1
ATOM 2879 O O . VAL B 1 42 ? -3.965 14.523 13.383 1 89 42 VAL B O 1
ATOM 2882 N N . HIS B 1 43 ? -2.883 12.82 12.383 1 88.5 43 HIS B N 1
ATOM 2883 C CA . HIS B 1 43 ? -1.958 12.672 13.5 1 88.5 43 HIS B CA 1
ATOM 2884 C C . HIS B 1 43 ? -1.084 13.914 13.656 1 88.5 43 HIS B C 1
ATOM 2886 O O . HIS B 1 43 ? -0.838 14.367 14.781 1 88.5 43 HIS B O 1
ATOM 2892 N N . HIS B 1 44 ? -0.698 14.453 12.586 1 86.75 44 HIS B N 1
ATOM 2893 C CA . HIS B 1 44 ? 0.116 15.664 12.617 1 86.75 44 HIS B CA 1
ATOM 2894 C C . HIS B 1 44 ? -0.681 16.844 13.148 1 86.75 44 HIS B C 1
ATOM 2896 O O . HIS B 1 44 ? -0.192 17.594 13.992 1 86.75 44 HIS B O 1
ATOM 2902 N N . VAL B 1 45 ? -1.829 16.953 12.727 1 84.88 45 VAL B N 1
ATOM 2903 C CA . VAL B 1 45 ? -2.682 18.078 13.125 1 84.88 45 VAL B CA 1
ATOM 2904 C C . VAL B 1 45 ? -3.014 17.953 14.617 1 84.88 45 VAL B C 1
ATOM 2906 O O . VAL B 1 45 ? -2.977 18.953 15.344 1 84.88 45 VAL B O 1
ATOM 2909 N N . ARG B 1 46 ? -3.252 16.797 15.047 1 85.69 46 ARG B N 1
ATOM 2910 C CA . ARG B 1 46 ? -3.574 16.578 16.453 1 85.69 46 ARG B CA 1
ATOM 2911 C C . ARG B 1 46 ? -2.359 16.828 17.344 1 85.69 46 ARG B C 1
ATOM 2913 O O . ARG B 1 46 ? -2.5 17.219 18.5 1 85.69 46 ARG B O 1
ATOM 2920 N N . SER B 1 47 ? -1.203 16.594 16.797 1 84.75 47 SER B N 1
ATOM 2921 C CA . SER B 1 47 ? 0.025 16.797 17.562 1 84.75 47 SER B CA 1
ATOM 2922 C C . SER B 1 47 ? 0.403 18.266 17.641 1 84.75 47 SER B C 1
ATOM 2924 O O . SER B 1 47 ? 1.048 18.703 18.594 1 84.75 47 SER B O 1
ATOM 2926 N N . THR B 1 48 ? -0.02 19.062 16.719 1 81.88 48 THR B N 1
ATOM 2927 C CA . THR B 1 48 ? 0.387 20.453 16.656 1 81.88 48 THR B CA 1
ATOM 2928 C C . THR B 1 48 ? -0.689 21.359 17.25 1 81.88 48 THR B C 1
ATOM 2930 O O . THR B 1 48 ? -0.386 22.438 17.766 1 81.88 48 THR B O 1
ATOM 2933 N N . ASP B 1 49 ? -1.903 20.875 17.078 1 82.56 49 ASP B N 1
ATOM 2934 C CA . ASP B 1 49 ? -3.014 21.688 17.562 1 82.56 49 ASP B CA 1
ATOM 2935 C C . ASP B 1 49 ? -3.762 21 18.703 1 82.56 49 ASP B C 1
ATOM 2937 O O . ASP B 1 49 ? -4.441 19.984 18.469 1 82.56 49 ASP B O 1
ATOM 2941 N N . ALA B 1 50 ? -3.762 21.531 19.875 1 81.25 50 ALA B N 1
ATOM 2942 C CA . ALA B 1 50 ? -4.402 20.969 21.062 1 81.25 50 ALA B CA 1
ATOM 2943 C C . ALA B 1 50 ? -5.918 20.906 20.891 1 81.25 50 ALA B C 1
ATOM 2945 O O . ALA B 1 50 ? -6.57 20 21.406 1 81.25 50 ALA B O 1
ATOM 2946 N N . ARG B 1 51 ? -6.504 21.828 20.188 1 78.12 51 ARG B N 1
ATOM 2947 C CA . ARG B 1 51 ? -7.941 21.875 19.969 1 78.12 51 ARG B CA 1
ATOM 2948 C C . ARG B 1 51 ? -8.391 20.688 19.125 1 78.12 51 ARG B C 1
ATOM 2950 O O . ARG B 1 51 ? -9.492 20.156 19.297 1 78.12 51 ARG B O 1
ATOM 2957 N N . ALA B 1 52 ? -7.543 20.25 18.203 1 80.25 52 ALA B N 1
ATOM 2958 C CA . ALA B 1 52 ? -7.844 19.156 17.281 1 80.25 52 ALA B CA 1
ATOM 2959 C C . ALA B 1 52 ? -7.863 17.812 18.031 1 80.25 52 ALA B C 1
ATOM 2961 O O . ALA B 1 52 ? -8.484 16.859 17.562 1 80.25 52 ALA B O 1
ATOM 2962 N N . ARG B 1 53 ? -7.297 17.766 19.156 1 79.88 53 ARG B N 1
ATOM 2963 C CA . ARG B 1 53 ? -7.195 16.531 19.906 1 79.88 53 ARG B CA 1
ATOM 2964 C C . ARG B 1 53 ? -8.547 16.125 20.484 1 79.88 53 ARG B C 1
ATOM 2966 O O . ARG B 1 53 ? -8.836 14.93 20.641 1 79.88 53 ARG B O 1
ATOM 2973 N N . HIS B 1 54 ? -9.406 17.125 20.672 1 78.31 54 HIS B N 1
ATOM 2974 C CA . HIS B 1 54 ? -10.68 16.828 21.312 1 78.31 54 HIS B CA 1
ATOM 2975 C C . HIS B 1 54 ? -11.836 16.953 20.328 1 78.31 54 HIS B C 1
ATOM 2977 O O . HIS B 1 54 ? -13 16.922 20.719 1 78.31 54 HIS B O 1
ATOM 2983 N N . ASN B 1 55 ? -11.469 17.016 19.078 1 82.62 55 ASN B N 1
ATOM 2984 C CA . ASN B 1 55 ? -12.5 17.094 18.047 1 82.62 55 ASN B CA 1
ATOM 2985 C C . ASN B 1 55 ? -13.07 15.719 17.719 1 82.62 55 ASN B C 1
ATOM 2987 O O . ASN B 1 55 ? -12.344 14.852 17.219 1 82.62 55 ASN B O 1
ATOM 2991 N N . THR B 1 56 ? -14.344 15.531 17.984 1 83.19 56 THR B N 1
ATOM 2992 C CA . THR B 1 56 ? -15 14.242 17.781 1 83.19 56 THR B CA 1
ATOM 2993 C C . THR B 1 56 ? -15.031 13.875 16.297 1 83.19 56 THR B C 1
ATOM 2995 O O . THR B 1 56 ? -14.938 12.703 15.945 1 83.19 56 THR B O 1
ATOM 2998 N N . THR B 1 57 ? -15.195 14.836 15.422 1 82.69 57 THR B N 1
ATOM 2999 C CA . THR B 1 57 ? -15.219 14.594 13.984 1 82.69 57 THR B CA 1
ATOM 3000 C C . THR B 1 57 ? -13.914 13.938 13.523 1 82.69 57 THR B C 1
ATOM 3002 O O . THR B 1 57 ? -13.938 12.984 12.742 1 82.69 57 THR B O 1
ATOM 3005 N N . LEU B 1 58 ? -12.836 14.422 14.062 1 85.75 58 LEU B N 1
ATOM 3006 C CA . LEU B 1 58 ? -11.531 13.875 13.688 1 85.75 58 LEU B CA 1
ATOM 3007 C C . LEU B 1 58 ? -11.367 12.461 14.219 1 85.75 58 LEU B C 1
ATOM 3009 O O . LEU B 1 58 ? -10.719 11.625 13.578 1 85.75 58 LEU B O 1
ATOM 3013 N N . SER B 1 59 ? -11.977 12.234 15.297 1 87.31 59 SER B N 1
ATOM 3014 C CA . SER B 1 59 ? -11.922 10.875 15.836 1 87.31 59 SER B CA 1
ATOM 3015 C C . SER B 1 59 ? -12.672 9.898 14.938 1 87.31 59 SER B C 1
ATOM 3017 O O . SER B 1 59 ? -12.203 8.789 14.695 1 87.31 59 SER B O 1
ATOM 3019 N N . TYR B 1 60 ? -13.82 10.273 14.484 1 88.69 60 TYR B N 1
ATOM 3020 C CA . TYR B 1 60 ? -14.578 9.43 13.57 1 88.69 60 TYR B CA 1
ATOM 3021 C C . TYR B 1 60 ? -13.812 9.195 12.273 1 88.69 60 TYR B C 1
ATOM 3023 O O . TYR B 1 60 ? -13.766 8.078 11.766 1 88.69 60 TYR B O 1
ATOM 3031 N N . ILE B 1 61 ? -13.219 10.219 11.805 1 87.38 61 ILE B N 1
ATOM 3032 C CA . ILE B 1 61 ? -12.453 10.125 10.562 1 87.38 61 ILE B CA 1
ATOM 3033 C C . ILE B 1 61 ? -11.273 9.18 10.758 1 87.38 61 ILE B C 1
ATOM 3035 O O . ILE B 1 61 ? -10.961 8.383 9.867 1 87.38 61 ILE B O 1
ATOM 3039 N N . CYS B 1 62 ? -10.664 9.281 11.867 1 91.25 62 CYS B N 1
ATOM 3040 C CA . CYS B 1 62 ? -9.523 8.43 12.172 1 91.25 62 CYS B CA 1
ATOM 3041 C C . CYS B 1 62 ? -9.93 6.957 12.188 1 91.25 62 CYS B C 1
ATOM 3043 O O . CYS B 1 62 ? -9.297 6.125 11.531 1 91.25 62 CYS B O 1
ATOM 3045 N N . ILE B 1 63 ? -10.992 6.684 12.805 1 93.06 63 ILE B N 1
ATOM 3046 C CA . ILE B 1 63 ? -11.43 5.297 12.922 1 93.06 63 ILE B CA 1
ATOM 3047 C C . ILE B 1 63 ? -11.922 4.793 11.57 1 93.06 63 ILE B C 1
ATOM 3049 O O . ILE B 1 63 ? -11.664 3.648 11.195 1 93.06 63 ILE B O 1
ATOM 3053 N N . LEU B 1 64 ? -12.602 5.617 10.875 1 92.62 64 LEU B N 1
ATOM 3054 C CA . LEU B 1 64 ? -13.078 5.25 9.547 1 92.62 64 LEU B CA 1
ATOM 3055 C C . LEU B 1 64 ? -11.906 4.957 8.609 1 92.62 64 LEU B C 1
ATOM 3057 O O . LEU B 1 64 ? -11.953 3.996 7.84 1 92.62 64 LEU B O 1
ATOM 3061 N N . SER B 1 65 ? -10.906 5.781 8.695 1 94.5 65 SER B N 1
ATOM 3062 C CA . SER B 1 65 ? -9.734 5.59 7.855 1 94.5 65 SER B CA 1
ATOM 3063 C C . SER B 1 65 ? -9.016 4.289 8.195 1 94.5 65 SER B C 1
ATOM 3065 O O . SER B 1 65 ? -8.523 3.594 7.305 1 94.5 65 SER B O 1
ATOM 3067 N N . ILE B 1 66 ? -8.992 3.955 9.414 1 95.94 66 ILE B N 1
ATOM 3068 C CA . ILE B 1 66 ? -8.383 2.705 9.852 1 95.94 66 ILE B CA 1
ATOM 3069 C C . ILE B 1 66 ? -9.18 1.523 9.305 1 95.94 66 ILE B C 1
ATOM 3071 O O . ILE B 1 66 ? -8.609 0.567 8.781 1 95.94 66 ILE B O 1
ATOM 3075 N N . VAL B 1 67 ? -10.414 1.611 9.422 1 95.88 67 VAL B N 1
ATOM 3076 C CA . VAL B 1 67 ? -11.273 0.533 8.945 1 95.88 67 VAL B CA 1
ATOM 3077 C C . VAL B 1 67 ? -11.148 0.399 7.434 1 95.88 67 VAL B C 1
ATOM 3079 O O . VAL B 1 67 ? -11.055 -0.712 6.906 1 95.88 67 VAL B O 1
ATOM 3082 N N . ASP B 1 68 ? -11.164 1.518 6.758 1 96.06 68 ASP B N 1
ATOM 3083 C CA . ASP B 1 68 ? -11 1.498 5.309 1 96.06 68 ASP B CA 1
ATOM 3084 C C . ASP B 1 68 ? -9.648 0.894 4.918 1 96.06 68 ASP B C 1
ATOM 3086 O O . ASP B 1 68 ? -9.562 0.143 3.945 1 96.06 68 ASP B O 1
ATOM 3090 N N . PHE B 1 69 ? -8.633 1.188 5.66 1 96.5 69 PHE B N 1
ATOM 3091 C CA . PHE B 1 69 ? -7.305 0.637 5.422 1 96.5 69 PHE B CA 1
ATOM 3092 C C . PHE B 1 69 ? -7.312 -0.879 5.57 1 96.5 69 PHE B C 1
ATOM 3094 O O . PHE B 1 69 ? -6.844 -1.598 4.684 1 96.5 69 PHE B O 1
ATOM 3101 N N . VAL B 1 70 ? -7.871 -1.323 6.613 1 96.19 70 VAL B N 1
ATOM 3102 C CA . VAL B 1 70 ? -7.91 -2.75 6.922 1 96.19 70 VAL B CA 1
ATOM 3103 C C . VAL B 1 70 ? -8.758 -3.479 5.883 1 96.19 70 VAL B C 1
ATOM 3105 O O . VAL B 1 70 ? -8.445 -4.605 5.496 1 96.19 70 VAL B O 1
ATOM 3108 N N . SER B 1 71 ? -9.742 -2.832 5.422 1 96.25 71 SER B N 1
ATOM 3109 C CA . SER B 1 71 ? -10.656 -3.438 4.453 1 96.25 71 SER B CA 1
ATOM 3110 C C . SER B 1 71 ? -9.969 -3.654 3.109 1 96.25 71 SER B C 1
ATOM 3112 O O . SER B 1 71 ? -10.469 -4.402 2.266 1 96.25 71 SER B O 1
ATOM 3114 N N . MET B 1 72 ? -8.82 -3.045 2.877 1 96.56 72 MET B N 1
ATOM 3115 C CA . MET B 1 72 ? -8.094 -3.186 1.618 1 96.56 72 MET B CA 1
ATOM 3116 C C . MET B 1 72 ? -7.121 -4.355 1.678 1 96.56 72 MET B C 1
ATOM 3118 O O . MET B 1 72 ? -6.641 -4.824 0.643 1 96.56 72 MET B O 1
ATOM 3122 N N . LEU B 1 73 ? -6.867 -4.938 2.779 1 95.06 73 LEU B N 1
ATOM 3123 C CA . LEU B 1 73 ? -5.789 -5.895 3.004 1 95.06 73 LEU B CA 1
ATOM 3124 C C . LEU B 1 73 ? -6.105 -7.234 2.352 1 95.06 73 LEU B C 1
ATOM 3126 O O . LEU B 1 73 ? -5.191 -7.984 1.993 1 95.06 73 LEU B O 1
ATOM 3130 N N . PRO B 1 74 ? -7.355 -7.555 2.15 1 95.56 74 PRO B N 1
ATOM 3131 C CA . PRO B 1 74 ? -7.645 -8.836 1.497 1 95.56 74 PRO B CA 1
ATOM 3132 C C . PRO B 1 74 ? -7.395 -8.797 -0.009 1 95.56 74 PRO B C 1
ATOM 3134 O O . PRO B 1 74 ? -7.34 -9.844 -0.656 1 95.56 74 PRO B O 1
ATOM 3137 N N . LEU B 1 75 ? -7.215 -7.691 -0.573 1 95.38 75 LEU B N 1
ATOM 3138 C CA . LEU B 1 75 ? -7.18 -7.555 -2.025 1 95.38 75 LEU B CA 1
ATOM 3139 C C . LEU B 1 75 ? -5.992 -8.305 -2.615 1 95.38 75 LEU B C 1
ATOM 3141 O O . LEU B 1 75 ? -6.121 -8.977 -3.641 1 95.38 75 LEU B O 1
ATOM 3145 N N . PRO B 1 76 ? -4.828 -8.289 -1.963 1 93.12 76 PRO B N 1
ATOM 3146 C CA . PRO B 1 76 ? -3.725 -9.078 -2.521 1 93.12 76 PRO B CA 1
ATOM 3147 C C . PRO B 1 76 ? -4.023 -10.57 -2.564 1 93.12 76 PRO B C 1
ATOM 3149 O O . PRO B 1 76 ? -3.674 -11.25 -3.535 1 93.12 76 PRO B O 1
ATOM 3152 N N . MET B 1 77 ? -4.652 -11.047 -1.591 1 91.81 77 MET B N 1
ATOM 3153 C CA . MET B 1 77 ? -5.016 -12.461 -1.573 1 91.81 77 MET B CA 1
ATOM 3154 C C . MET B 1 77 ? -6.082 -12.766 -2.621 1 91.81 77 MET B C 1
ATOM 3156 O O . MET B 1 77 ? -6.07 -13.836 -3.232 1 91.81 77 MET B O 1
ATOM 3160 N N . THR B 1 78 ? -6.953 -11.828 -2.795 1 92.19 78 THR B N 1
ATOM 3161 C CA . THR B 1 78 ? -7.965 -11.969 -3.84 1 92.19 78 THR B CA 1
ATOM 3162 C C . THR B 1 78 ? -7.312 -12.031 -5.219 1 92.19 78 THR B C 1
ATOM 3164 O O . THR B 1 78 ? -7.684 -12.867 -6.047 1 92.19 78 THR B O 1
ATOM 3167 N N . ILE B 1 79 ? -6.359 -11.242 -5.418 1 90.31 79 ILE B N 1
ATOM 3168 C CA . ILE B 1 79 ? -5.66 -11.18 -6.699 1 90.31 79 ILE B CA 1
ATOM 3169 C C . ILE B 1 79 ? -4.926 -12.492 -6.949 1 90.31 79 ILE B C 1
ATOM 3171 O O . ILE B 1 79 ? -5.043 -13.078 -8.031 1 90.31 79 ILE B O 1
ATOM 3175 N N . ILE B 1 80 ? -4.242 -13 -5.961 1 87.12 80 ILE B N 1
ATOM 3176 C CA . ILE B 1 80 ? -3.473 -14.234 -6.109 1 87.12 80 ILE B CA 1
ATOM 3177 C C . ILE B 1 80 ? -4.422 -15.406 -6.336 1 87.12 80 ILE B C 1
ATOM 3179 O O . ILE B 1 80 ? -4.16 -16.266 -7.18 1 87.12 80 ILE B O 1
ATOM 3183 N N . ASP B 1 81 ? -5.461 -15.398 -5.602 1 85.81 81 ASP B N 1
ATOM 3184 C CA . ASP B 1 81 ? -6.465 -16.438 -5.77 1 85.81 81 ASP B CA 1
ATOM 3185 C C . ASP B 1 81 ? -7.035 -16.438 -7.188 1 85.81 81 ASP B C 1
ATOM 3187 O O . ASP B 1 81 ? -7.246 -17.5 -7.781 1 85.81 81 ASP B O 1
ATOM 3191 N N . GLN B 1 82 ? -7.238 -15.32 -7.695 1 83.81 82 GLN B N 1
ATOM 3192 C CA . GLN B 1 82 ? -7.785 -15.18 -9.039 1 83.81 82 GLN B CA 1
ATOM 3193 C C . GLN B 1 82 ? -6.762 -15.586 -10.102 1 83.81 82 GLN B C 1
ATOM 3195 O O . GLN B 1 82 ? -7.113 -16.219 -11.094 1 83.81 82 GLN B O 1
ATOM 3200 N N . VAL B 1 83 ? -5.559 -15.289 -9.898 1 81.12 83 VAL B N 1
ATOM 3201 C CA . VAL B 1 83 ? -4.512 -15.562 -10.883 1 81.12 83 VAL B CA 1
ATOM 3202 C C . VAL B 1 83 ? -4.16 -17.047 -10.859 1 81.12 83 VAL B C 1
ATOM 3204 O O . VAL B 1 83 ? -4.008 -17.672 -11.906 1 81.12 83 VAL B O 1
ATOM 3207 N N . LEU B 1 84 ? -4.066 -17.641 -9.68 1 79.88 84 LEU B N 1
ATOM 3208 C CA . LEU B 1 84 ? -3.713 -19.047 -9.547 1 79.88 84 LEU B CA 1
ATOM 3209 C C . LEU B 1 84 ? -4.922 -19.938 -9.828 1 79.88 84 LEU B C 1
ATOM 3211 O O . LEU B 1 84 ? -4.781 -21.031 -10.391 1 79.88 84 LEU B O 1
ATOM 3215 N N . GLY B 1 85 ? -6.086 -19.438 -9.422 1 78.81 85 GLY B N 1
ATOM 3216 C CA . GLY B 1 85 ? -7.305 -20.219 -9.562 1 78.81 85 GLY B CA 1
ATOM 3217 C C . GLY B 1 85 ? -7.598 -21.078 -8.352 1 78.81 85 GLY B C 1
ATOM 3218 O O . GLY B 1 85 ? -8.547 -21.859 -8.359 1 78.81 85 GLY B O 1
ATOM 3219 N N . PHE B 1 86 ? -6.676 -21.062 -7.406 1 82.19 86 PHE B N 1
ATOM 3220 C CA . PHE B 1 86 ? -6.898 -21.797 -6.172 1 82.19 86 PHE B CA 1
ATOM 3221 C C . PHE B 1 86 ? -6.352 -21.031 -4.973 1 82.19 86 PHE B C 1
ATOM 3223 O O . PHE B 1 86 ? -5.539 -20.125 -5.133 1 82.19 86 PHE B O 1
ATOM 3230 N N . TRP B 1 87 ? -6.844 -21.453 -3.828 1 85.62 87 TRP B N 1
ATOM 3231 C CA . TRP B 1 87 ? -6.449 -20.828 -2.568 1 85.62 87 TRP B CA 1
ATOM 3232 C C . TRP B 1 87 ? -5.203 -21.5 -1.999 1 85.62 87 TRP B C 1
ATOM 3234 O O . TRP B 1 87 ? -5.219 -22.688 -1.677 1 85.62 87 TRP B O 1
ATOM 3244 N N . MET B 1 88 ? -4.148 -20.719 -1.821 1 82.38 88 MET B N 1
ATOM 3245 C CA . MET B 1 88 ? -2.889 -21.312 -1.39 1 82.38 88 MET B CA 1
ATOM 3246 C C . MET B 1 88 ? -2.566 -20.922 0.049 1 82.38 88 MET B C 1
ATOM 3248 O O . MET B 1 88 ? -1.539 -21.328 0.593 1 82.38 88 MET B O 1
ATOM 3252 N N . PHE B 1 89 ? -3.352 -20.094 0.827 1 85.5 89 PHE B N 1
ATOM 3253 C CA . PHE B 1 89 ? -2.955 -19.453 2.074 1 85.5 89 PHE B CA 1
ATOM 3254 C C . PHE B 1 89 ? -3.395 -20.281 3.275 1 85.5 89 PHE B C 1
ATOM 3256 O O . PHE B 1 89 ? -2.943 -20.047 4.398 1 85.5 89 PHE B O 1
ATOM 3263 N N . GLY B 1 90 ? -4.246 -21.172 3.152 1 86.88 90 GLY B N 1
ATOM 3264 C CA . GLY B 1 90 ? -4.656 -22 4.281 1 86.88 90 GLY B CA 1
ATOM 3265 C C . GLY B 1 90 ? -5.895 -21.469 4.984 1 86.88 90 GLY B C 1
ATOM 3266 O O . GLY B 1 90 ? -6.539 -20.547 4.504 1 86.88 90 GLY B O 1
ATOM 3267 N N . THR B 1 91 ? -6.172 -22.031 6.148 1 90.56 91 THR B N 1
ATOM 3268 C CA . THR B 1 91 ? -7.43 -21.766 6.84 1 90.56 91 THR B CA 1
ATOM 3269 C C . THR B 1 91 ? -7.332 -20.484 7.664 1 90.56 91 THR B C 1
ATOM 3271 O O . THR B 1 91 ? -8.273 -19.688 7.695 1 90.56 91 THR B O 1
ATOM 3274 N N . PHE B 1 92 ? -6.25 -20.312 8.336 1 90.38 92 PHE B N 1
ATOM 3275 C CA . PHE B 1 92 ? -6.102 -19.109 9.141 1 90.38 92 PHE B CA 1
ATOM 3276 C C . PHE B 1 92 ? -6.219 -17.844 8.281 1 90.38 92 PHE B C 1
ATOM 3278 O O . PHE B 1 92 ? -6.93 -16.906 8.641 1 90.38 92 PHE B O 1
ATOM 3285 N N . ALA B 1 93 ? -5.543 -17.875 7.141 1 91.25 93 ALA B N 1
ATOM 3286 C CA . ALA B 1 93 ? -5.594 -16.734 6.227 1 91.25 93 ALA B CA 1
ATOM 3287 C C . ALA B 1 93 ? -6.992 -16.562 5.641 1 91.25 93 ALA B C 1
ATOM 3289 O O . ALA B 1 93 ? -7.426 -15.438 5.371 1 91.25 93 ALA B O 1
ATOM 3290 N N . CYS B 1 94 ? -7.645 -17.672 5.496 1 93.31 94 CYS B N 1
ATOM 3291 C CA . CYS B 1 94 ? -9.008 -17.609 4.984 1 93.31 94 CYS B CA 1
ATOM 3292 C C . CYS B 1 94 ? -9.93 -16.891 5.961 1 93.31 94 CYS B C 1
ATOM 3294 O O . CYS B 1 94 ? -10.742 -16.062 5.559 1 93.31 94 CYS B O 1
ATOM 3296 N N . LYS B 1 95 ? -9.781 -17.172 7.227 1 94.19 95 LYS B N 1
ATOM 3297 C CA . LYS B 1 95 ? -10.594 -16.516 8.258 1 94.19 95 LYS B CA 1
ATOM 3298 C C . LYS B 1 95 ? -10.281 -15.023 8.336 1 94.19 95 LYS B C 1
ATOM 3300 O O . LYS B 1 95 ? -11.195 -14.203 8.453 1 94.19 95 LYS B O 1
ATOM 3305 N N . LEU B 1 96 ? -9.047 -14.68 8.258 1 93 96 LEU B N 1
ATOM 3306 C CA . LEU B 1 96 ? -8.648 -13.281 8.273 1 93 96 LEU B CA 1
ATOM 3307 C C . LEU B 1 96 ? -9.148 -12.555 7.031 1 93 96 LEU B C 1
ATOM 3309 O O . LEU B 1 96 ? -9.586 -11.406 7.113 1 93 96 LEU B O 1
ATOM 3313 N N . PHE B 1 97 ? -9.078 -13.281 5.996 1 94.75 97 PHE B N 1
ATOM 3314 C CA . PHE B 1 97 ? -9.547 -12.773 4.711 1 94.75 97 PHE B CA 1
ATOM 3315 C C . PHE B 1 97 ? -11.023 -12.383 4.793 1 94.75 97 PHE B C 1
ATOM 3317 O O . PHE B 1 97 ? -11.391 -11.266 4.438 1 94.75 97 PHE B O 1
ATOM 3324 N N . ARG B 1 98 ? -11.789 -13.18 5.328 1 94.56 98 ARG B N 1
ATOM 3325 C CA . ARG B 1 98 ? -13.219 -12.938 5.453 1 94.56 98 ARG B CA 1
ATOM 3326 C C . ARG B 1 98 ? -13.5 -11.844 6.477 1 94.56 98 ARG B C 1
ATOM 3328 O O . ARG B 1 98 ? -14.383 -11.008 6.273 1 94.56 98 ARG B O 1
ATOM 3335 N N . LEU B 1 99 ? -12.781 -11.852 7.48 1 94.69 99 LEU B N 1
ATOM 3336 C CA . LEU B 1 99 ? -12.945 -10.844 8.523 1 94.69 99 LEU B CA 1
ATOM 3337 C C . LEU B 1 99 ? -12.711 -9.445 7.965 1 94.69 99 LEU B C 1
ATOM 3339 O O . LEU B 1 99 ? -13.562 -8.562 8.109 1 94.69 99 LEU B O 1
ATOM 3343 N N . PHE B 1 100 ? -11.609 -9.281 7.293 1 95.31 100 PHE B N 1
ATOM 3344 C CA . PHE B 1 100 ? -11.234 -7.969 6.789 1 95.31 100 PHE B CA 1
ATOM 3345 C C . PHE B 1 100 ? -12.172 -7.535 5.664 1 95.31 100 PHE B C 1
ATOM 3347 O O . PHE B 1 100 ? -12.484 -6.352 5.531 1 95.31 100 PHE B O 1
ATOM 3354 N N . GLU B 1 101 ? -12.586 -8.445 4.973 1 93.69 101 GLU B N 1
ATOM 3355 C CA . GLU B 1 101 ? -13.508 -8.133 3.881 1 93.69 101 GLU B CA 1
ATOM 3356 C C . GLU B 1 101 ? -14.844 -7.629 4.414 1 93.69 101 GLU B C 1
ATOM 3358 O O . GLU B 1 101 ? -15.391 -6.648 3.902 1 93.69 101 GLU B O 1
ATOM 3363 N N . HIS B 1 102 ? -15.312 -8.203 5.461 1 94.12 102 HIS B N 1
ATOM 3364 C CA . HIS B 1 102 ? -16.656 -7.887 5.953 1 94.12 102 HIS B CA 1
ATOM 3365 C C . HIS B 1 102 ? -16.609 -6.695 6.906 1 94.12 102 HIS B C 1
ATOM 3367 O O . HIS B 1 102 ? -17.562 -5.914 6.961 1 94.12 102 HIS B O 1
ATOM 3373 N N . ILE B 1 103 ? -15.594 -6.59 7.605 1 93.31 103 ILE B N 1
ATOM 3374 C CA . ILE B 1 103 ? -15.531 -5.508 8.578 1 93.31 103 ILE B CA 1
ATOM 3375 C C . ILE B 1 103 ? -15.625 -4.16 7.867 1 93.31 103 ILE B C 1
ATOM 3377 O O . ILE B 1 103 ? -16.234 -3.223 8.375 1 93.31 103 ILE B O 1
ATOM 3381 N N . GLY B 1 104 ? -15.047 -4.043 6.73 1 91.81 104 GLY B N 1
ATOM 3382 C CA . GLY B 1 104 ? -15.102 -2.814 5.957 1 91.81 104 GLY B CA 1
ATOM 3383 C C . GLY B 1 104 ? -16.516 -2.428 5.551 1 91.81 104 GLY B C 1
ATOM 3384 O O . GLY B 1 104 ? -16.859 -1.245 5.547 1 91.81 104 GLY B O 1
ATOM 3385 N N . LYS B 1 105 ? -17.297 -3.326 5.336 1 92.19 105 LYS B N 1
ATOM 3386 C CA . LYS B 1 105 ? -18.656 -3.088 4.863 1 92.19 105 LYS B CA 1
ATOM 3387 C C . LYS B 1 105 ? -19.609 -2.859 6.031 1 92.19 105 LYS B C 1
ATOM 3389 O O . LYS B 1 105 ? -20.5 -2.02 5.949 1 92.19 105 LYS B O 1
ATOM 3394 N N . ILE B 1 106 ? -19.359 -3.521 7.125 1 94.88 106 ILE B N 1
ATOM 3395 C CA . ILE B 1 106 ? -20.312 -3.514 8.234 1 94.88 106 ILE B CA 1
ATOM 3396 C C . ILE B 1 106 ? -19.938 -2.404 9.219 1 94.88 106 ILE B C 1
ATOM 3398 O O . ILE B 1 106 ? -20.719 -1.471 9.43 1 94.88 106 ILE B O 1
ATOM 3402 N N . PHE B 1 107 ? -18.75 -2.477 9.695 1 95.88 107 PHE B N 1
ATOM 3403 C CA . PHE B 1 107 ? -18.344 -1.526 10.719 1 95.88 107 PHE B CA 1
ATOM 3404 C C . PHE B 1 107 ? -18.297 -0.109 10.164 1 95.88 107 PHE B C 1
ATOM 3406 O O . PHE B 1 107 ? -18.688 0.845 10.844 1 95.88 107 PHE B O 1
ATOM 3413 N N . SER B 1 108 ? -17.844 0.063 8.945 1 93.38 108 SER B N 1
ATOM 3414 C CA . SER B 1 108 ? -17.812 1.39 8.344 1 93.38 108 SER B CA 1
ATOM 3415 C C . SER B 1 108 ? -19.219 1.991 8.281 1 93.38 108 SER B C 1
ATOM 3417 O O . SER B 1 108 ? -19.391 3.18 8.555 1 93.38 108 SER B O 1
ATOM 3419 N N . THR B 1 109 ? -20.172 1.233 7.98 1 94.25 109 THR B N 1
ATOM 3420 C CA . THR B 1 109 ? -21.547 1.695 7.922 1 94.25 109 THR B CA 1
ATOM 3421 C C . THR B 1 109 ? -22.031 2.131 9.297 1 94.25 109 THR B C 1
ATOM 3423 O O . THR B 1 109 ? -22.672 3.178 9.438 1 94.25 109 THR B O 1
ATOM 3426 N N . PHE B 1 110 ? -21.672 1.413 10.281 1 96 110 PHE B N 1
ATOM 3427 C CA . PHE B 1 110 ? -22.062 1.749 11.641 1 96 110 PHE B CA 1
ATOM 3428 C C . PHE B 1 110 ? -21.391 3.041 12.094 1 96 110 PHE B C 1
ATOM 3430 O O . PHE B 1 110 ? -22 3.859 12.781 1 96 110 PHE B O 1
ATOM 3437 N N . ILE B 1 111 ? -20.188 3.211 11.734 1 93.69 111 ILE B N 1
ATOM 3438 C CA . ILE B 1 111 ? -19.469 4.43 12.094 1 93.69 111 ILE B CA 1
ATOM 3439 C C . ILE B 1 111 ? -20.141 5.633 11.43 1 93.69 111 ILE B C 1
ATOM 3441 O O . ILE B 1 111 ? -20.297 6.688 12.055 1 93.69 111 ILE B O 1
ATOM 3445 N N . LEU B 1 112 ? -20.578 5.453 10.227 1 91.44 112 LEU B N 1
ATOM 3446 C CA . LEU B 1 112 ? -21.234 6.547 9.523 1 91.44 112 LEU B CA 1
ATOM 3447 C C . LEU B 1 112 ? -22.562 6.895 10.172 1 91.44 112 LEU B C 1
ATOM 3449 O O . LEU B 1 112 ? -22.969 8.055 10.188 1 91.44 112 LEU B O 1
ATOM 3453 N N . VAL B 1 113 ? -23.188 5.914 10.695 1 93.5 113 VAL B N 1
ATOM 3454 C CA . VAL B 1 113 ? -24.422 6.176 11.453 1 93.5 113 VAL B CA 1
ATOM 3455 C C . VAL B 1 113 ? -24.094 7.012 12.688 1 93.5 113 VAL B C 1
ATOM 3457 O O . VAL B 1 113 ? -24.75 8.016 12.961 1 93.5 113 VAL B O 1
ATOM 3460 N N . CYS B 1 114 ? -23.094 6.602 13.414 1 91.75 114 CYS B N 1
ATOM 3461 C CA . CYS B 1 114 ? -22.672 7.355 14.594 1 91.75 114 CYS B CA 1
ATOM 3462 C C . CYS B 1 114 ? -22.312 8.789 14.219 1 91.75 114 CYS B C 1
ATOM 3464 O O . CYS B 1 114 ? -22.656 9.727 14.93 1 91.75 114 CYS B O 1
ATOM 3466 N N . PHE B 1 115 ? -21.672 8.859 13.148 1 88.31 115 PHE B N 1
ATOM 3467 C CA . PHE B 1 115 ? -21.281 10.164 12.648 1 88.31 115 PHE B CA 1
ATOM 3468 C C . PHE B 1 115 ? -22.5 11.023 12.32 1 88.31 115 PHE B C 1
ATOM 3470 O O . PHE B 1 115 ? -22.516 12.211 12.633 1 88.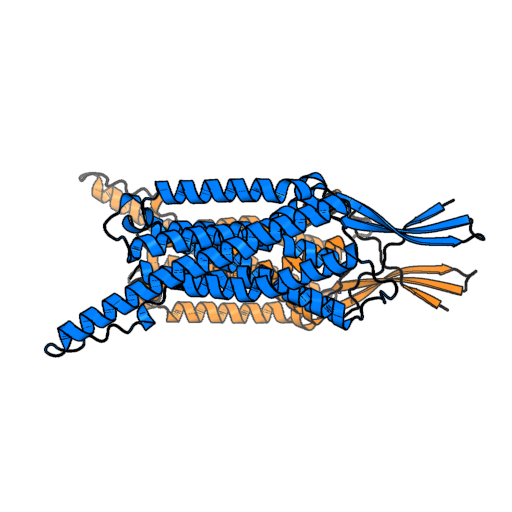31 115 PHE B O 1
ATOM 3477 N N . SER B 1 116 ? -23.469 10.477 11.734 1 88.94 116 SER B N 1
ATOM 3478 C CA . SER B 1 116 ? -24.688 11.211 11.391 1 88.94 116 SER B CA 1
ATOM 3479 C C . SER B 1 116 ? -25.438 11.656 12.648 1 88.94 116 SER B C 1
ATOM 3481 O O . SER B 1 116 ? -26 12.75 12.68 1 88.94 116 SER B O 1
ATOM 3483 N N . ILE B 1 117 ? -25.422 10.828 13.633 1 88.81 117 ILE B N 1
ATOM 3484 C CA . ILE B 1 117 ? -26.047 11.188 14.898 1 88.81 117 ILE B CA 1
ATOM 3485 C C . ILE B 1 117 ? -25.312 12.359 15.531 1 88.81 117 ILE B C 1
ATOM 3487 O O . ILE B 1 117 ? -25.938 13.32 15.992 1 88.81 117 ILE B O 1
ATOM 3491 N N . ASP B 1 118 ? -24.078 12.273 15.5 1 84.62 118 ASP B N 1
ATOM 3492 C CA . ASP B 1 118 ? -23.234 13.328 16.062 1 84.62 118 ASP B CA 1
ATOM 3493 C C . ASP B 1 118 ? -23.469 14.664 15.367 1 84.62 118 ASP B C 1
ATOM 3495 O O . ASP B 1 118 ? -23.625 15.695 16.016 1 84.62 118 ASP B O 1
ATOM 3499 N N . ARG B 1 119 ? -23.547 14.648 14.117 1 82.38 119 ARG B N 1
ATOM 3500 C CA . ARG B 1 119 ? -23.781 15.867 13.344 1 82.38 119 ARG B CA 1
ATOM 3501 C C . ARG B 1 119 ? -25.172 16.422 13.586 1 82.38 119 ARG B C 1
ATOM 3503 O O . ARG B 1 119 ? -25.359 17.625 13.68 1 82.38 119 ARG B O 1
ATOM 3510 N N . TYR B 1 120 ? -26.031 15.523 13.648 1 85.25 120 TYR B N 1
ATOM 3511 C CA . TYR B 1 120 ? -27.406 15.922 13.914 1 85.25 120 TYR B CA 1
ATOM 3512 C C . TYR B 1 120 ? -27.516 16.625 15.266 1 85.25 120 TYR B C 1
ATOM 3514 O O . TYR B 1 120 ? -28.156 17.672 15.375 1 85.25 120 TYR B O 1
ATOM 3522 N N . CYS B 1 121 ? -26.875 16.062 16.234 1 83.75 121 CYS B N 1
ATOM 3523 C CA . CYS B 1 121 ? -26.906 16.656 17.562 1 83.75 121 CYS B CA 1
ATOM 3524 C C . CYS B 1 121 ? -26.156 17.984 17.594 1 83.75 121 CYS B C 1
ATOM 3526 O O . CYS B 1 121 ? -26.562 18.906 18.297 1 83.75 121 CYS B O 1
ATOM 3528 N N . ALA B 1 122 ? -25.141 18.094 16.875 1 79.56 122 ALA B N 1
ATOM 3529 C CA . ALA B 1 122 ? -24.359 19.328 16.812 1 79.56 122 ALA B CA 1
ATOM 3530 C C . ALA B 1 122 ? -25.156 20.453 16.156 1 79.56 122 ALA B C 1
ATOM 3532 O O . ALA B 1 122 ? -25.062 21.609 16.562 1 79.56 122 ALA B O 1
ATOM 3533 N N . VAL B 1 123 ? -25.984 20.141 15.258 1 79.56 123 VAL B N 1
ATOM 3534 C CA . VAL B 1 123 ? -26.734 21.141 14.508 1 79.56 123 VAL B CA 1
ATOM 3535 C C . VAL B 1 123 ? -28.062 21.438 15.211 1 79.56 123 VAL B C 1
ATOM 3537 O O . VAL B 1 123 ? -28.453 22.594 15.359 1 79.56 123 VAL B O 1
ATOM 3540 N N . CYS B 1 124 ? -28.688 20.438 15.656 1 81.25 124 CYS B N 1
ATOM 3541 C CA . CYS B 1 124 ? -30.031 20.594 16.172 1 81.25 124 CYS B CA 1
ATOM 3542 C C . CYS B 1 124 ? -30.016 20.828 17.688 1 81.25 124 CYS B C 1
ATOM 3544 O O . CYS B 1 124 ? -30.922 21.438 18.234 1 81.25 124 CYS B O 1
ATOM 3546 N N . HIS B 1 125 ? -29.078 20.297 18.281 1 80.31 125 HIS B N 1
ATOM 3547 C CA . HIS B 1 125 ? -29.031 20.453 19.719 1 80.31 125 HIS B CA 1
ATOM 3548 C C . HIS B 1 125 ? -27.672 21 20.172 1 80.31 125 HIS B C 1
ATOM 3550 O O . HIS B 1 125 ? -26.953 20.344 20.922 1 80.31 125 HIS B O 1
ATOM 3556 N N . PRO B 1 126 ? -27.391 22.203 19.781 1 71.25 126 PRO B N 1
ATOM 3557 C CA . PRO B 1 126 ? -26.078 22.781 20.078 1 71.25 126 PRO B CA 1
ATOM 3558 C C . PRO B 1 126 ? -25.812 22.953 21.578 1 71.25 126 PRO B C 1
ATOM 3560 O O . PRO B 1 126 ? -24.672 22.969 22.016 1 71.25 126 PRO B O 1
ATOM 3563 N N . LEU B 1 127 ? -26.766 23.016 22.312 1 68.44 127 LEU B N 1
ATOM 3564 C CA . LEU B 1 127 ? -26.625 23.281 23.734 1 68.44 127 LEU B CA 1
ATOM 3565 C C . LEU B 1 127 ? -26.328 21.984 24.5 1 68.44 127 LEU B C 1
ATOM 3567 O O . LEU B 1 127 ? -25.891 22.016 25.641 1 68.44 127 LEU B O 1
ATOM 3571 N N . GLN B 1 128 ? -26.562 20.953 23.969 1 65.38 128 GLN B N 1
ATOM 3572 C CA . GLN B 1 128 ? -26.297 19.672 24.625 1 65.38 128 GLN B CA 1
ATOM 3573 C C . GLN B 1 128 ? -24.891 19.188 24.344 1 65.38 128 GLN B C 1
ATOM 3575 O O . GLN B 1 128 ? -24.688 18.219 23.609 1 65.38 128 GLN B O 1
ATOM 3580 N N . VAL B 1 129 ? -23.922 19.891 24.906 1 61.81 129 VAL B N 1
ATOM 3581 C CA . VAL B 1 129 ? -22.484 19.688 24.719 1 61.81 129 VAL B CA 1
ATOM 3582 C C . VAL B 1 129 ? -22.109 18.266 25.125 1 61.81 129 VAL B C 1
ATOM 3584 O O . VAL B 1 129 ? -21.172 17.672 24.562 1 61.81 129 VAL B O 1
ATOM 3587 N N . ARG B 1 130 ? -22.922 17.75 26.031 1 60.38 130 ARG B N 1
ATOM 3588 C CA . ARG B 1 130 ? -22.609 16.438 26.562 1 60.38 130 ARG B CA 1
ATOM 3589 C C . ARG B 1 130 ? -22.781 15.352 25.516 1 60.38 130 ARG B C 1
ATOM 3591 O O . ARG B 1 130 ? -22.141 14.297 25.594 1 60.38 130 ARG B O 1
ATOM 3598 N N . LEU B 1 131 ? -23.531 15.68 24.609 1 59.75 131 LEU B N 1
ATOM 3599 C CA . LEU B 1 131 ? -23.781 14.688 23.562 1 59.75 131 LEU B CA 1
ATOM 3600 C C . LEU B 1 131 ? -22.641 14.656 22.562 1 59.75 131 LEU B C 1
ATOM 3602 O O . LEU B 1 131 ? -22.453 13.656 21.859 1 59.75 131 LEU B O 1
ATOM 3606 N N . ARG B 1 132 ? -21.875 15.711 22.703 1 61.94 132 ARG B N 1
ATOM 3607 C CA . ARG B 1 132 ? -20.781 15.82 21.75 1 61.94 132 ARG B CA 1
ATOM 3608 C C . ARG B 1 132 ? -19.422 15.695 22.438 1 61.94 132 ARG B C 1
ATOM 3610 O O . ARG B 1 132 ? -18.516 16.5 22.203 1 61.94 132 ARG B O 1
ATOM 3617 N N . ASN B 1 133 ? -19.484 14.797 23.391 1 76.88 133 ASN B N 1
ATOM 3618 C CA . ASN B 1 133 ? -18.25 14.586 24.125 1 76.88 133 ASN B CA 1
ATOM 3619 C C . ASN B 1 133 ? -17.5 13.359 23.594 1 76.88 133 ASN B C 1
ATOM 3621 O O . ASN B 1 133 ? -18.094 12.461 23.016 1 76.88 133 ASN B O 1
ATOM 3625 N N . SER B 1 134 ? -16.25 13.398 23.688 1 82 134 SER B N 1
ATOM 3626 C CA . SER B 1 134 ? -15.359 12.32 23.25 1 82 134 SER B CA 1
ATOM 3627 C C . SER B 1 134 ? -15.742 11 23.906 1 82 134 SER B C 1
ATOM 3629 O O . SER B 1 134 ? -15.578 9.938 23.297 1 82 134 SER B O 1
ATOM 3631 N N . THR B 1 135 ? -16.359 11.078 25.016 1 85.62 135 THR B N 1
ATOM 3632 C CA . THR B 1 135 ? -16.75 9.867 25.734 1 85.62 135 THR B CA 1
ATOM 3633 C C . THR B 1 135 ? -17.953 9.219 25.062 1 85.62 135 THR B C 1
ATOM 3635 O O . THR B 1 135 ? -18 7.996 24.891 1 85.62 135 THR B O 1
ATOM 3638 N N . THR B 1 136 ? -18.906 10.031 24.719 1 86.12 136 THR B N 1
ATOM 3639 C CA . THR B 1 136 ? -20.078 9.508 24.031 1 86.12 136 THR B CA 1
ATOM 3640 C C . THR B 1 136 ? -19.703 8.906 22.672 1 86.12 136 THR B C 1
ATOM 3642 O O . THR B 1 136 ? -20.203 7.848 22.297 1 86.12 136 THR B O 1
ATOM 3645 N N . ALA B 1 137 ? -18.906 9.586 21.984 1 87.5 137 ALA B N 1
ATOM 3646 C CA . ALA B 1 137 ? -18.422 9.07 20.703 1 87.5 137 ALA B CA 1
ATOM 3647 C C . ALA B 1 137 ? -17.719 7.723 20.875 1 87.5 137 ALA B C 1
ATOM 3649 O O . ALA B 1 137 ? -17.938 6.793 20.109 1 87.5 137 ALA B O 1
ATOM 3650 N N . CYS B 1 138 ? -16.922 7.551 21.891 1 90.38 138 CYS B N 1
ATOM 3651 C CA . CYS B 1 138 ? -16.188 6.32 22.188 1 90.38 138 CYS B CA 1
ATOM 3652 C C . CYS B 1 138 ? -17.156 5.188 22.531 1 90.38 138 CYS B C 1
ATOM 3654 O O . CYS B 1 138 ? -16.969 4.055 22.078 1 90.38 138 CYS B O 1
ATOM 3656 N N . VAL B 1 139 ? -18.109 5.57 23.25 1 91.38 139 VAL B N 1
ATOM 3657 C CA . VAL B 1 139 ? -19.094 4.562 23.641 1 91.38 139 VAL B CA 1
ATOM 3658 C C . VAL B 1 139 ? -19.859 4.082 22.422 1 91.38 139 VAL B C 1
ATOM 3660 O O . VAL B 1 139 ? -20.062 2.879 22.234 1 91.38 139 VAL B O 1
ATOM 3663 N N . MET B 1 140 ? -20.297 4.992 21.578 1 92.06 140 MET B N 1
ATOM 3664 C CA . MET B 1 140 ? -21.016 4.625 20.359 1 92.06 140 MET B CA 1
ATOM 3665 C C . MET B 1 140 ? -20.156 3.754 19.453 1 92.06 140 MET B C 1
ATOM 3667 O O . MET B 1 140 ? -20.625 2.738 18.938 1 92.06 140 MET B O 1
ATOM 3671 N N . LEU B 1 141 ? -18.953 4.098 19.344 1 93.62 141 LEU B N 1
ATOM 3672 C CA . LEU B 1 141 ? -18.031 3.35 18.484 1 93.62 141 LEU B CA 1
ATOM 3673 C C . LEU B 1 141 ? -17.766 1.96 19.047 1 93.62 141 LEU B C 1
ATOM 3675 O O . LEU B 1 141 ? -17.75 0.975 18.312 1 93.62 141 LEU B O 1
ATOM 3679 N N . CYS B 1 142 ? -17.625 1.877 20.328 1 94.75 142 CYS B N 1
ATOM 3680 C CA . CYS B 1 142 ? -17.375 0.594 20.969 1 94.75 142 CYS B CA 1
ATOM 3681 C C . CYS B 1 142 ? -18.578 -0.326 20.875 1 94.75 142 CYS B C 1
ATOM 3683 O O . CYS B 1 142 ? -18.438 -1.524 20.625 1 94.75 142 CYS B O 1
ATOM 3685 N N . THR B 1 143 ? -19.656 0.257 21.016 1 94.81 143 THR B N 1
ATOM 3686 C CA . THR B 1 143 ? -20.875 -0.525 20.922 1 94.81 143 THR B CA 1
ATOM 3687 C C . THR B 1 143 ? -21.078 -1.057 19.516 1 94.81 143 THR B C 1
ATOM 3689 O O . THR B 1 143 ? -21.406 -2.23 19.328 1 94.81 143 THR B O 1
ATOM 3692 N N . THR B 1 144 ? -20.922 -0.213 18.562 1 94.88 144 THR B N 1
ATOM 3693 C CA . THR B 1 144 ? -21.094 -0.636 17.188 1 94.88 144 THR B CA 1
ATOM 3694 C C . THR B 1 144 ? -20.031 -1.643 16.781 1 94.88 144 THR B C 1
ATOM 3696 O O . THR B 1 144 ? -20.281 -2.535 15.969 1 94.88 144 THR B O 1
ATOM 3699 N N . PHE B 1 145 ? -18.828 -1.517 17.359 1 95.69 145 PHE B N 1
ATOM 3700 C CA . PHE B 1 145 ? -17.781 -2.502 17.109 1 95.69 145 PHE B CA 1
ATOM 3701 C C . PHE B 1 145 ? -18.172 -3.861 17.672 1 95.69 145 PHE B C 1
ATOM 3703 O O . PHE B 1 145 ? -18 -4.887 17.016 1 95.69 145 PHE B O 1
ATOM 3710 N N . ALA B 1 146 ? -18.719 -3.818 18.828 1 96.12 146 ALA B N 1
ATOM 3711 C CA . ALA B 1 146 ? -19.188 -5.055 19.438 1 96.12 146 ALA B CA 1
ATOM 3712 C C . ALA B 1 146 ? -20.297 -5.703 18.609 1 96.12 146 ALA B C 1
ATOM 3714 O O . ALA B 1 146 ? -20.297 -6.922 18.406 1 96.12 146 ALA B O 1
ATOM 3715 N N . LEU B 1 147 ? -21.172 -4.918 18.156 1 95.62 147 LEU B N 1
ATOM 3716 C CA . LEU B 1 147 ? -22.25 -5.414 17.297 1 95.62 147 LEU B CA 1
ATOM 3717 C C . LEU B 1 147 ? -21.688 -6.02 16.016 1 95.62 147 LEU B C 1
ATOM 3719 O O . LEU B 1 147 ? -22.156 -7.07 15.57 1 95.62 147 LEU B O 1
ATOM 3723 N N . THR B 1 148 ? -20.703 -5.41 15.438 1 96.38 148 THR B N 1
ATOM 3724 C CA . THR B 1 148 ? -20.047 -5.918 14.234 1 96.38 148 THR B CA 1
ATOM 3725 C C . THR B 1 148 ? -19.406 -7.277 14.492 1 96.38 148 THR B C 1
ATOM 3727 O O . THR B 1 148 ? -19.531 -8.195 13.68 1 96.38 148 THR B O 1
ATOM 3730 N N . CYS B 1 149 ? -18.844 -7.438 15.664 1 95.06 149 CYS B N 1
ATOM 3731 C CA . CYS B 1 149 ? -18.203 -8.695 16.016 1 95.06 149 CYS B CA 1
ATOM 3732 C C . CYS B 1 149 ? -19.234 -9.812 16.156 1 95.06 149 CYS B C 1
ATOM 3734 O O . CYS B 1 149 ? -18.984 -10.945 15.727 1 95.06 149 CYS B O 1
ATOM 3736 N N . VAL B 1 150 ? -20.266 -9.492 16.688 1 94.94 150 VAL B N 1
ATOM 3737 C CA . VAL B 1 150 ? -21.328 -10.469 16.859 1 94.94 150 VAL B CA 1
ATOM 3738 C C . VAL B 1 150 ? -21.875 -10.906 15.492 1 94.94 150 VAL B C 1
ATOM 3740 O O . VAL B 1 150 ? -22.062 -12.094 15.25 1 94.94 150 VAL B O 1
ATOM 3743 N N . LEU B 1 151 ? -22.078 -10 14.641 1 94.75 151 LEU B N 1
ATOM 3744 C CA . LEU B 1 151 ? -22.609 -10.289 13.32 1 94.75 151 LEU B CA 1
ATOM 3745 C C . LEU B 1 151 ? -21.625 -11.125 12.508 1 94.75 151 LEU B C 1
ATOM 3747 O O . LEU B 1 151 ? -22.031 -11.953 11.688 1 94.75 151 LEU B O 1
ATOM 3751 N N . LEU B 1 152 ? -20.344 -10.93 12.75 1 95.12 152 LEU B N 1
ATOM 3752 C CA . LEU B 1 152 ? -19.328 -11.586 11.938 1 95.12 152 LEU B CA 1
ATOM 3753 C C . LEU B 1 152 ? -18.938 -12.93 12.547 1 95.12 152 LEU B C 1
ATOM 3755 O O . LEU B 1 152 ? -18.25 -13.727 11.906 1 95.12 152 LEU B O 1
ATOM 3759 N N . CYS B 1 153 ? -19.391 -13.328 13.641 1 93.69 153 CYS B N 1
ATOM 3760 C CA . CYS B 1 153 ? -18.984 -14.508 14.391 1 93.69 153 CYS B CA 1
ATOM 3761 C C . CYS B 1 153 ? -19.234 -15.773 13.578 1 93.69 153 CYS B C 1
ATOM 3763 O O . CYS B 1 153 ? -18.344 -16.625 13.461 1 93.69 153 CYS B O 1
ATOM 3765 N N . PRO B 1 154 ? -20.359 -15.961 12.938 1 92.5 154 PRO B N 1
ATOM 3766 C CA . PRO B 1 154 ? -20.594 -17.203 12.203 1 92.5 154 PRO B CA 1
ATOM 3767 C C . PRO B 1 154 ? -19.594 -17.438 11.078 1 92.5 154 PRO B C 1
ATOM 3769 O O . PRO B 1 154 ? -19.109 -18.547 10.891 1 92.5 154 PRO B O 1
ATOM 3772 N N . ILE B 1 155 ? -19.281 -16.422 10.375 1 91.06 155 ILE B N 1
ATOM 3773 C CA . ILE B 1 155 ? -18.375 -16.578 9.242 1 91.06 155 ILE B CA 1
ATOM 3774 C C . ILE B 1 155 ? -16.969 -16.844 9.75 1 91.06 155 ILE B C 1
ATOM 3776 O O . ILE B 1 155 ? -16.203 -17.594 9.133 1 91.06 155 ILE B O 1
ATOM 3780 N N . LEU B 1 156 ? -16.594 -16.281 10.922 1 92.19 156 LEU B N 1
ATOM 3781 C CA . LEU B 1 156 ? -15.266 -16.469 11.477 1 92.19 156 LEU B CA 1
ATOM 3782 C C . LEU B 1 156 ? -15.094 -17.891 12.016 1 92.19 156 LEU B C 1
ATOM 3784 O O . LEU B 1 156 ? -13.992 -18.453 11.969 1 92.19 156 LEU B O 1
ATOM 3788 N N . ILE B 1 157 ? -16.109 -18.469 12.398 1 92.38 157 ILE B N 1
ATOM 3789 C CA . ILE B 1 157 ? -16.047 -19.812 12.984 1 92.38 157 ILE B CA 1
ATOM 3790 C C . ILE B 1 157 ? -16.016 -20.859 11.883 1 92.38 157 ILE B C 1
ATOM 3792 O O . ILE B 1 157 ? -15.258 -21.828 11.953 1 92.38 157 ILE B O 1
ATOM 3796 N N . PHE B 1 158 ? -16.672 -20.641 10.797 1 92.81 158 PHE B N 1
ATOM 3797 C CA . PHE B 1 158 ? -16.922 -21.734 9.875 1 92.81 158 PHE B CA 1
ATOM 3798 C C . PHE B 1 158 ? -16.078 -21.594 8.617 1 92.81 158 PHE B C 1
ATOM 3800 O O . PHE B 1 158 ? -15.875 -22.562 7.875 1 92.81 158 PHE B O 1
ATOM 3807 N N . ALA B 1 159 ? -15.586 -20.422 8.367 1 92.75 159 ALA B N 1
ATOM 3808 C CA . ALA B 1 159 ? -14.766 -20.25 7.168 1 92.75 159 ALA B CA 1
ATOM 3809 C C . ALA B 1 159 ? -13.516 -21.125 7.219 1 92.75 159 ALA B C 1
ATOM 3811 O O . ALA B 1 159 ? -12.883 -21.234 8.266 1 92.75 159 ALA B O 1
ATOM 3812 N N . GLN B 1 160 ? -13.195 -21.797 6.121 1 92.5 160 GLN B N 1
ATOM 3813 C CA . GLN B 1 160 ? -12.023 -22.672 6.059 1 92.5 160 GLN B CA 1
ATOM 3814 C C . GLN B 1 160 ? -11.602 -22.922 4.613 1 92.5 160 GLN B C 1
ATOM 3816 O O . GLN B 1 160 ? -12.375 -22.688 3.686 1 92.5 160 GLN B O 1
ATOM 3821 N N . SER B 1 161 ? -10.391 -23.312 4.539 1 89.75 161 SER B N 1
ATOM 3822 C CA . SER B 1 161 ? -9.875 -23.766 3.252 1 89.75 161 SER B CA 1
ATOM 3823 C C . SER B 1 161 ? -10.266 -25.219 2.975 1 89.75 161 SER B C 1
ATOM 3825 O O . SER B 1 161 ? -9.891 -26.125 3.723 1 89.75 161 SER B O 1
ATOM 3827 N N . LYS B 1 162 ? -11.102 -25.359 2.014 1 86 162 LYS B N 1
ATOM 3828 C CA . LYS B 1 162 ? -11.594 -26.688 1.689 1 86 162 LYS B CA 1
ATOM 3829 C C . LYS B 1 162 ? -11.039 -27.172 0.352 1 86 162 LYS B C 1
ATOM 3831 O O . LYS B 1 162 ? -10.898 -26.391 -0.587 1 86 162 LYS B O 1
ATOM 3836 N N . GLU B 1 163 ? -10.758 -28.406 0.351 1 81.62 163 GLU B N 1
ATOM 3837 C CA . GLU B 1 163 ? -10.281 -29.047 -0.868 1 81.62 163 GLU B CA 1
ATOM 3838 C C . GLU B 1 163 ? -11.438 -29.438 -1.78 1 81.62 163 GLU B C 1
ATOM 3840 O O . GLU B 1 163 ? -12.391 -30.094 -1.339 1 81.62 163 GLU B O 1
ATOM 3845 N N . ILE B 1 164 ? -11.445 -28.812 -2.914 1 75.56 164 ILE B N 1
ATOM 3846 C CA . ILE B 1 164 ? -12.469 -29.156 -3.895 1 75.56 164 ILE B CA 1
ATOM 3847 C C . ILE B 1 164 ? -11.852 -30 -5.008 1 75.56 164 ILE B C 1
ATOM 3849 O O . ILE B 1 164 ? -10.805 -29.641 -5.559 1 75.56 164 ILE B O 1
ATOM 3853 N N . VAL B 1 165 ? -12.367 -31.125 -5.254 1 64.38 165 VAL B N 1
ATOM 3854 C CA . VAL B 1 165 ? -11.891 -32.031 -6.301 1 64.38 165 VAL B CA 1
ATOM 3855 C C . VAL B 1 165 ? -12.547 -31.672 -7.629 1 64.38 165 VAL B C 1
ATOM 3857 O O . VAL B 1 165 ? -13.773 -31.719 -7.758 1 64.38 165 VAL B O 1
ATOM 3860 N N . VAL B 1 166 ? -11.875 -31.016 -8.531 1 61.62 166 VAL B N 1
ATOM 3861 C CA . VAL B 1 166 ? -12.461 -30.562 -9.781 1 61.62 166 VAL B CA 1
ATOM 3862 C C . VAL B 1 166 ? -12.492 -31.719 -10.789 1 61.62 166 VAL B C 1
ATOM 3864 O O . VAL B 1 166 ? -13.492 -31.922 -11.477 1 61.62 166 VAL B O 1
ATOM 3867 N N . HIS B 1 167 ? -11.344 -32.312 -11.227 1 57.84 167 HIS B N 1
ATOM 3868 C CA . HIS B 1 167 ? -11.336 -33.375 -12.227 1 57.84 167 HIS B CA 1
ATOM 3869 C C . HIS B 1 167 ? -10.578 -34.594 -11.727 1 57.84 167 HIS B C 1
ATOM 3871 O O . HIS B 1 167 ? -9.5 -34.469 -11.133 1 57.84 167 HIS B O 1
ATOM 3877 N N . GLU B 1 168 ? -11.328 -35.719 -11.539 1 55.69 168 GLU B N 1
ATOM 3878 C CA . GLU B 1 168 ? -10.703 -37 -11.273 1 55.69 168 GLU B CA 1
ATOM 3879 C C . GLU B 1 168 ? -10.625 -37.875 -12.539 1 55.69 168 GLU B C 1
ATOM 3881 O O . GLU B 1 168 ? -11.633 -38.094 -13.203 1 55.69 168 GLU B O 1
ATOM 3886 N N . ARG B 1 169 ? -9.461 -37.781 -13.242 1 53.31 169 ARG B N 1
ATOM 3887 C CA . ARG B 1 169 ? -9.344 -38.688 -14.383 1 53.31 169 ARG B CA 1
ATOM 3888 C C . ARG B 1 169 ? -8.578 -39.938 -14.016 1 53.31 169 ARG B C 1
ATOM 3890 O O . ARG B 1 169 ? -7.453 -39.875 -13.516 1 53.31 169 ARG B O 1
ATOM 3897 N N . TYR B 1 170 ? -9.305 -41.062 -13.969 1 54.22 170 TYR B N 1
ATOM 3898 C CA . TYR B 1 170 ? -8.727 -42.375 -13.766 1 54.22 170 TYR B CA 1
ATOM 3899 C C . TYR B 1 170 ? -8.227 -42.969 -15.078 1 54.22 170 TYR B C 1
ATOM 3901 O O . TYR B 1 170 ? -9 -43.094 -16.031 1 54.22 170 TYR B O 1
ATOM 3909 N N . ASN B 1 171 ? -6.902 -42.812 -15.344 1 49 171 ASN B N 1
ATOM 3910 C CA . ASN B 1 171 ? -6.352 -43.5 -16.5 1 49 171 ASN B CA 1
ATOM 3911 C C . ASN B 1 171 ? -6.152 -45 -16.188 1 49 171 ASN B C 1
ATOM 3913 O O . ASN B 1 171 ? -5.309 -45.344 -15.367 1 49 171 ASN B O 1
ATOM 3917 N N . ARG B 1 172 ? -7.023 -45.906 -16.594 1 56.78 172 ARG B N 1
ATOM 3918 C CA . ARG B 1 172 ? -7.012 -47.344 -16.422 1 56.78 172 ARG B CA 1
ATOM 3919 C C . ARG B 1 172 ? -5.715 -47.938 -16.938 1 56.78 172 ARG B C 1
ATOM 3921 O O . ARG B 1 172 ? -5.215 -48.938 -16.391 1 56.78 172 ARG B O 1
ATOM 3928 N N . ALA B 1 173 ? -5.293 -47.375 -17.922 1 52.03 173 ALA B N 1
ATOM 3929 C CA . ALA B 1 173 ? -4.133 -47.969 -18.562 1 52.03 173 ALA B CA 1
ATOM 3930 C C . ALA B 1 173 ? -2.887 -47.844 -17.688 1 52.03 173 ALA B C 1
ATOM 3932 O O . ALA B 1 173 ? -2.074 -48.75 -17.609 1 52.03 173 ALA B O 1
ATOM 3933 N N . THR B 1 174 ? -2.852 -46.719 -17.078 1 53.59 174 THR B N 1
ATOM 3934 C CA . THR B 1 174 ? -1.66 -46.5 -16.266 1 53.59 174 THR B CA 1
ATOM 3935 C C . THR B 1 174 ? -1.994 -46.594 -14.773 1 53.59 174 THR B C 1
ATOM 3937 O O . THR B 1 174 ? -1.101 -46.531 -13.93 1 53.59 174 THR B O 1
ATOM 3940 N N . ASN B 1 175 ? -3.168 -46.969 -14.453 1 53.06 175 ASN B N 1
ATOM 3941 C CA . ASN B 1 175 ? -3.633 -47.094 -13.07 1 53.06 175 ASN B CA 1
ATOM 3942 C C . ASN B 1 175 ? -3.332 -45.812 -12.281 1 53.06 175 ASN B C 1
ATOM 3944 O O . ASN B 1 175 ? -2.867 -45.875 -11.141 1 53.06 175 ASN B O 1
ATOM 3948 N N . GLU B 1 176 ? -3.238 -44.719 -13.086 1 55.16 176 GLU B N 1
ATOM 3949 C CA . GLU B 1 176 ? -2.934 -43.438 -12.438 1 55.16 176 GLU B CA 1
ATOM 3950 C C . GLU B 1 176 ? -4.18 -42.562 -12.32 1 55.16 176 GLU B C 1
ATOM 3952 O O . GLU B 1 176 ? -4.984 -42.5 -13.25 1 55.16 176 GLU B O 1
ATOM 3957 N N . LEU B 1 177 ? -4.656 -42.281 -11.109 1 53.31 177 LEU B N 1
ATOM 3958 C CA . LEU B 1 177 ? -5.746 -41.375 -10.82 1 53.31 177 LEU B CA 1
ATOM 3959 C C . LEU B 1 177 ? -5.246 -39.906 -10.812 1 53.31 177 LEU B C 1
ATOM 3961 O O . LEU B 1 177 ? -4.363 -39.562 -10.031 1 53.31 177 LEU B O 1
ATOM 3965 N N . THR B 1 178 ? -5.457 -39.219 -11.938 1 53.91 178 THR B N 1
ATOM 3966 C CA . THR B 1 178 ? -5.098 -37.812 -11.969 1 53.91 178 THR B CA 1
ATOM 3967 C C . THR B 1 178 ? -6.207 -36.969 -11.352 1 53.91 178 THR B C 1
ATOM 3969 O O . THR B 1 178 ? -7.332 -36.938 -11.859 1 53.91 178 THR B O 1
ATOM 3972 N N . ARG B 1 179 ? -6.129 -36.688 -10.008 1 54.78 179 ARG B N 1
ATOM 3973 C CA . ARG B 1 179 ? -7.086 -35.844 -9.297 1 54.78 179 ARG B CA 1
ATOM 3974 C C . ARG B 1 179 ? -6.629 -34.375 -9.281 1 54.78 179 ARG B C 1
ATOM 3976 O O . ARG B 1 179 ? -5.504 -34.094 -8.867 1 54.78 179 ARG B O 1
ATOM 3983 N N . LEU B 1 180 ? -7.363 -33.531 -9.969 1 61.81 180 LEU B N 1
ATOM 3984 C CA . LEU B 1 180 ? -7.125 -32.125 -9.875 1 61.81 180 LEU B CA 1
ATOM 3985 C C . LEU B 1 180 ? -7.828 -31.516 -8.656 1 61.81 180 LEU B C 1
ATOM 3987 O O . LEU B 1 180 ? -9.055 -31.516 -8.586 1 61.81 180 LEU B O 1
ATOM 3991 N N . HIS B 1 181 ? -7.07 -31.438 -7.465 1 62.97 181 HIS B N 1
ATOM 3992 C CA . HIS B 1 181 ? -7.602 -30.859 -6.234 1 62.97 181 HIS B CA 1
ATOM 3993 C C . HIS B 1 181 ? -7.16 -29.406 -6.078 1 62.97 181 HIS B C 1
ATOM 3995 O O . HIS B 1 181 ? -6.016 -29.062 -6.379 1 62.97 181 HIS B O 1
ATOM 4001 N N . LEU B 1 182 ? -8.188 -28.641 -5.906 1 75 182 LEU B N 1
ATOM 4002 C CA . LEU B 1 182 ? -7.898 -27.234 -5.664 1 75 182 LEU B CA 1
ATOM 4003 C C . LEU B 1 182 ? -8.477 -26.781 -4.328 1 75 182 LEU B C 1
ATOM 4005 O O . LEU B 1 182 ? -9.523 -27.266 -3.902 1 75 182 LEU B O 1
ATOM 4009 N N . TYR B 1 183 ? -7.68 -26.094 -3.584 1 80.94 183 TYR B N 1
ATOM 4010 C CA . TYR B 1 183 ? -8.172 -25.5 -2.348 1 80.94 183 TYR B CA 1
ATOM 4011 C C . TYR B 1 183 ? -8.898 -24.188 -2.629 1 80.94 183 TYR B C 1
ATOM 4013 O O . TYR B 1 183 ? -8.5 -23.422 -3.504 1 80.94 183 TYR B O 1
ATOM 4021 N N . LYS B 1 184 ? -10.047 -24.062 -1.962 1 85.5 184 LYS B N 1
ATOM 4022 C CA . LYS B 1 184 ? -10.789 -22.812 -2.033 1 85.5 184 LYS B CA 1
ATOM 4023 C C . LYS B 1 184 ? -11.195 -22.328 -0.641 1 85.5 184 LYS B C 1
ATOM 4025 O O . LYS B 1 184 ? -11.414 -23.141 0.261 1 85.5 184 LYS B O 1
ATOM 4030 N N . CYS B 1 185 ? -11.117 -21.062 -0.479 1 89.56 185 CYS B N 1
ATOM 4031 C CA . CYS B 1 185 ? -11.648 -20.469 0.748 1 89.56 185 CYS B CA 1
ATOM 4032 C C . CYS B 1 185 ? -13.164 -20.406 0.711 1 89.56 185 CYS B C 1
ATOM 4034 O O . CYS B 1 185 ? -13.734 -19.625 -0.064 1 89.56 185 CYS B O 1
ATOM 4036 N N . VAL B 1 186 ? -13.82 -21.203 1.522 1 88.31 186 VAL B N 1
ATOM 4037 C CA . VAL B 1 186 ? -15.273 -21.281 1.512 1 88.31 186 VAL B CA 1
ATOM 4038 C C . VAL B 1 186 ? -15.828 -20.906 2.887 1 88.31 186 VAL B C 1
ATOM 4040 O O . VAL B 1 186 ? -15.156 -21.125 3.904 1 88.31 186 VAL B O 1
ATOM 4043 N N . ASP B 1 187 ? -16.953 -20.359 2.912 1 87.38 187 ASP B N 1
ATOM 4044 C CA . ASP B 1 187 ? -17.609 -19.969 4.156 1 87.38 187 ASP B CA 1
ATOM 4045 C C . ASP B 1 187 ? -18.094 -21.203 4.934 1 87.38 187 ASP B C 1
ATOM 4047 O O . ASP B 1 187 ? -18.078 -21.203 6.168 1 87.38 187 ASP B O 1
ATOM 4051 N N . ASP B 1 188 ? -18.359 -22.25 4.379 1 85.19 188 ASP B N 1
ATOM 4052 C CA . ASP B 1 188 ? -18.75 -23.531 4.938 1 85.19 188 ASP B CA 1
ATOM 4053 C C . ASP B 1 188 ? -19.859 -23.359 5.973 1 85.19 188 ASP B C 1
ATOM 4055 O O . ASP B 1 188 ? -19.859 -24.016 7.016 1 85.19 188 ASP B O 1
ATOM 4059 N N . LEU B 1 189 ? -20.75 -22.328 6.012 1 86.06 189 LEU B N 1
ATOM 4060 C CA . LEU B 1 189 ? -21.828 -22.047 6.941 1 86.06 189 LEU B CA 1
ATOM 4061 C C . LEU B 1 189 ? -23 -23.016 6.719 1 86.06 189 LEU B C 1
ATOM 4063 O O . LEU B 1 189 ? -23.797 -23.25 7.629 1 86.06 189 LEU B O 1
ATOM 4067 N N . GLY B 1 190 ? -23.031 -23.812 5.742 1 82 190 GLY B N 1
ATOM 4068 C CA . GLY B 1 190 ? -24.219 -24.578 5.371 1 82 190 GLY B CA 1
ATOM 4069 C C . GLY B 1 190 ? -25.328 -23.703 4.816 1 82 190 GLY B C 1
ATOM 4070 O O . GLY B 1 190 ? -25.25 -22.484 4.867 1 82 190 GLY B O 1
ATOM 4071 N N . ASN B 1 191 ? -26.406 -24.25 4.461 1 83.38 191 ASN B N 1
ATOM 4072 C CA . ASN B 1 191 ? -27.469 -23.531 3.77 1 83.38 191 ASN B CA 1
ATOM 4073 C C . ASN B 1 191 ? -28.281 -22.672 4.734 1 83.38 191 ASN B C 1
ATOM 4075 O O . ASN B 1 191 ? -28.469 -21.469 4.496 1 83.38 191 ASN B O 1
ATOM 4079 N N . GLU B 1 192 ? -28.656 -23.219 5.809 1 87.38 192 GLU B N 1
ATOM 4080 C CA . GLU B 1 192 ? -29.516 -22.5 6.746 1 87.38 192 GLU B CA 1
ATOM 4081 C C . GLU B 1 192 ? -28.766 -21.328 7.391 1 87.38 192 GLU B C 1
ATOM 4083 O O . GLU B 1 192 ? -29.297 -20.219 7.465 1 87.38 192 GLU B O 1
ATOM 4088 N N . LEU B 1 193 ? -27.656 -21.609 7.852 1 89.19 193 LEU B N 1
ATOM 4089 C CA . LEU B 1 193 ? -26.891 -20.578 8.516 1 89.19 193 LEU B CA 1
ATOM 4090 C C . LEU B 1 193 ? -26.453 -19.5 7.531 1 89.19 193 LEU B C 1
ATOM 4092 O O . LEU B 1 193 ? -26.328 -18.328 7.898 1 89.19 193 LEU B O 1
ATOM 4096 N N . PHE B 1 194 ? -26.25 -19.922 6.328 1 89.31 194 PHE B N 1
ATOM 4097 C CA . PHE B 1 194 ? -25.891 -18.969 5.285 1 89.31 194 PHE B CA 1
ATOM 4098 C C . PHE B 1 194 ? -27.031 -17.984 5.039 1 89.31 194 PHE B C 1
ATOM 4100 O O . PHE B 1 194 ? -26.797 -16.766 4.93 1 89.31 194 PHE B O 1
ATOM 4107 N N . ILE B 1 195 ? -28.219 -18.469 5.016 1 91.06 195 ILE B N 1
ATOM 4108 C CA . ILE B 1 195 ? -29.391 -17.641 4.785 1 91.06 195 ILE B CA 1
ATOM 4109 C C . ILE B 1 195 ? -29.594 -16.688 5.961 1 91.06 195 ILE B C 1
ATOM 4111 O O . ILE B 1 195 ? -29.781 -15.484 5.77 1 91.06 195 ILE B O 1
ATOM 4115 N N . LEU B 1 196 ? -29.5 -17.234 7.094 1 91.25 196 LEU B N 1
ATOM 4116 C CA . LEU B 1 196 ? -29.688 -16.422 8.297 1 91.25 196 LEU B CA 1
ATOM 4117 C C . LEU B 1 196 ? -28.625 -15.336 8.391 1 91.25 196 LEU B C 1
ATOM 4119 O O . LEU B 1 196 ? -28.922 -14.18 8.68 1 91.25 196 LEU B O 1
ATOM 4123 N N . PHE B 1 197 ? -27.453 -15.75 8.148 1 92.75 197 PHE B N 1
ATOM 4124 C CA . PHE B 1 197 ? -26.344 -14.82 8.211 1 92.75 197 PHE B CA 1
ATOM 4125 C C . PHE B 1 197 ? -26.5 -13.703 7.188 1 92.75 197 PHE B C 1
ATOM 4127 O O . PHE B 1 197 ? -26.375 -12.523 7.527 1 92.75 197 PHE B O 1
ATOM 4134 N N . THR B 1 198 ? -26.797 -13.992 5.988 1 92.88 198 THR B N 1
ATOM 4135 C CA . THR B 1 198 ? -26.922 -13.016 4.91 1 92.88 198 THR B CA 1
ATOM 4136 C C . THR B 1 198 ? -28.078 -12.062 5.164 1 92.88 198 THR B C 1
ATOM 4138 O O . THR B 1 198 ? -27.938 -10.852 5.023 1 92.88 198 THR B O 1
ATOM 4141 N N . LEU B 1 199 ? -29.156 -12.57 5.617 1 93.94 199 LEU B N 1
ATOM 4142 C CA . LEU B 1 199 ? -30.344 -11.742 5.848 1 93.94 199 LEU B CA 1
ATOM 4143 C C . LEU B 1 199 ? -30.141 -10.828 7.051 1 93.94 199 LEU B C 1
ATOM 4145 O O . LEU B 1 199 ? -30.516 -9.656 7.02 1 93.94 199 LEU B O 1
ATOM 4149 N N . THR B 1 200 ? -29.562 -11.383 8.055 1 94.25 200 THR B N 1
ATOM 4150 C CA . THR B 1 200 ? -29.312 -10.57 9.234 1 94.25 200 THR B CA 1
ATOM 4151 C C . THR B 1 200 ? -28.328 -9.453 8.922 1 94.25 200 THR B C 1
ATOM 4153 O O . THR B 1 200 ? -28.516 -8.312 9.344 1 94.25 200 THR B O 1
ATOM 4156 N N . CYS B 1 201 ? -27.312 -9.758 8.18 1 93.94 201 CYS B N 1
ATOM 4157 C CA . CYS B 1 201 ? -26.344 -8.734 7.781 1 93.94 201 CYS B CA 1
ATOM 4158 C C . CYS B 1 201 ? -27 -7.695 6.871 1 93.94 201 CYS B C 1
ATOM 4160 O O . CYS B 1 201 ? -26.75 -6.496 7.008 1 93.94 201 CYS B O 1
ATOM 4162 N N . PHE B 1 202 ? -27.812 -8.164 6.008 1 95.75 202 PHE B N 1
ATOM 4163 C CA . PHE B 1 202 ? -28.484 -7.246 5.098 1 95.75 202 PHE B CA 1
ATOM 4164 C C . PHE B 1 202 ? -29.391 -6.289 5.867 1 95.75 202 PHE B C 1
ATOM 4166 O O . PHE B 1 202 ? -29.359 -5.078 5.637 1 95.75 202 PHE B O 1
ATOM 4173 N N . ILE B 1 203 ? -30.078 -6.754 6.789 1 95.75 203 ILE B N 1
ATOM 4174 C CA . ILE B 1 203 ? -31.062 -5.957 7.512 1 95.75 203 ILE B CA 1
ATOM 4175 C C . ILE B 1 203 ? -30.359 -5.062 8.531 1 95.75 203 ILE B C 1
ATOM 4177 O O . ILE B 1 203 ? -30.594 -3.852 8.57 1 95.75 203 ILE B O 1
ATOM 4181 N N . PHE B 1 204 ? -29.422 -5.59 9.258 1 94.94 204 PHE B N 1
ATOM 4182 C CA . PHE B 1 204 ? -28.891 -4.871 10.406 1 94.94 204 PHE B CA 1
ATOM 4183 C C . PHE B 1 204 ? -27.625 -4.109 10.023 1 94.94 204 PHE B C 1
ATOM 4185 O O . PHE B 1 204 ? -27.266 -3.125 10.672 1 94.94 204 PHE B O 1
ATOM 4192 N N . ALA B 1 205 ? -26.984 -4.574 9 1 93.75 205 ALA B N 1
ATOM 4193 C CA . ALA B 1 205 ? -25.703 -3.938 8.672 1 93.75 205 ALA B CA 1
ATOM 4194 C C . ALA B 1 205 ? -25.844 -3.037 7.445 1 93.75 205 ALA B C 1
ATOM 4196 O O . ALA B 1 205 ? -24.922 -2.277 7.121 1 93.75 205 ALA B O 1
ATOM 4197 N N . TYR B 1 206 ? -26.953 -3.057 6.801 1 95.44 206 TYR B N 1
ATOM 4198 C CA . TYR B 1 206 ? -27.094 -2.209 5.625 1 95.44 206 TYR B CA 1
ATOM 4199 C C . TYR B 1 206 ? -28.422 -1.453 5.652 1 95.44 206 TYR B C 1
ATOM 4201 O O . TYR B 1 206 ? -28.438 -0.224 5.754 1 95.44 206 TYR B O 1
ATOM 4209 N N . LEU B 1 207 ? -29.531 -2.133 5.711 1 95.62 207 LEU B N 1
ATOM 4210 C CA . LEU B 1 207 ? -30.828 -1.502 5.574 1 95.62 207 LEU B CA 1
ATOM 4211 C C . LEU B 1 207 ? -31.125 -0.59 6.762 1 95.62 207 LEU B C 1
ATOM 4213 O O . LEU B 1 207 ? -31.453 0.583 6.582 1 95.62 207 LEU B O 1
ATOM 4217 N N . ALA B 1 208 ? -31.016 -1.1 7.914 1 96.31 208 ALA B N 1
ATOM 4218 C CA . ALA B 1 208 ? -31.297 -0.315 9.109 1 96.31 208 ALA B CA 1
ATOM 4219 C C . ALA B 1 208 ? -30.359 0.887 9.219 1 96.31 208 ALA B C 1
ATOM 4221 O O . ALA B 1 208 ? -30.812 2.021 9.375 1 96.31 208 ALA B O 1
ATOM 4222 N N . PRO B 1 209 ? -29.125 0.705 9.07 1 95.31 209 PRO B N 1
ATOM 4223 C CA . PRO B 1 209 ? -28.219 1.857 9.125 1 95.31 209 PRO B CA 1
ATOM 4224 C C . PRO B 1 209 ? -28.516 2.895 8.039 1 95.31 209 PRO B C 1
ATOM 4226 O O . PRO B 1 209 ? -28.453 4.098 8.305 1 95.31 209 PRO B O 1
ATOM 4229 N N . LEU B 1 210 ? -28.828 2.438 6.914 1 94.25 210 LEU B N 1
ATOM 4230 C CA . LEU B 1 210 ? -29.141 3.354 5.824 1 94.25 210 LEU B CA 1
ATOM 4231 C C . LEU B 1 210 ? -30.375 4.188 6.16 1 94.25 210 LEU B C 1
ATOM 4233 O O . LEU B 1 210 ? -30.375 5.406 5.953 1 94.25 210 LEU B O 1
ATOM 4237 N N . LEU B 1 211 ? -31.328 3.588 6.688 1 95.25 211 LEU B N 1
ATOM 4238 C CA . LEU B 1 211 ? -32.531 4.289 7.07 1 95.25 211 LEU B CA 1
ATOM 4239 C C . LEU B 1 211 ? -32.281 5.281 8.195 1 95.25 211 LEU B C 1
ATOM 4241 O O . LEU B 1 211 ? -32.812 6.391 8.188 1 95.25 211 LEU B O 1
ATOM 4245 N N . LEU B 1 212 ? -31.469 4.891 9.102 1 94.88 212 LEU B N 1
ATOM 4246 C CA . LEU B 1 212 ? -31.094 5.789 10.195 1 94.88 212 LEU B CA 1
ATOM 4247 C C . LEU B 1 212 ? -30.344 7.004 9.664 1 94.88 212 LEU B C 1
ATOM 4249 O O . LEU B 1 212 ? -30.625 8.141 10.062 1 94.88 212 LEU B O 1
ATOM 4253 N N . MET B 1 213 ? -29.422 6.762 8.789 1 93.69 213 MET B N 1
ATOM 4254 C CA . MET B 1 213 ? -28.672 7.867 8.211 1 93.69 213 MET B CA 1
ATOM 4255 C C . MET B 1 213 ? -29.594 8.82 7.465 1 93.69 213 MET B C 1
ATOM 4257 O O . MET B 1 213 ? -29.469 10.039 7.59 1 93.69 213 MET B O 1
ATOM 4261 N N . ILE B 1 214 ? -30.5 8.25 6.758 1 90.81 214 ILE B N 1
ATOM 4262 C CA . ILE B 1 214 ? -31.453 9.078 6.023 1 90.81 214 ILE B CA 1
ATOM 4263 C C . ILE B 1 214 ? -32.281 9.906 7.004 1 90.81 214 ILE B C 1
ATOM 4265 O O . ILE B 1 214 ? -32.5 11.102 6.781 1 90.81 214 ILE B O 1
ATOM 4269 N N . TYR B 1 215 ? -32.656 9.312 8.031 1 93 215 TYR B N 1
ATOM 4270 C CA . TYR B 1 215 ? -33.469 9.984 9.047 1 93 215 TYR B CA 1
ATOM 4271 C C . TYR B 1 215 ? -32.719 11.141 9.672 1 93 215 TYR B C 1
ATOM 4273 O O . TYR B 1 215 ? -33.219 12.266 9.734 1 93 215 TYR B O 1
ATOM 4281 N N . PHE B 1 216 ? -31.547 10.984 10.141 1 90.69 216 PHE B N 1
ATOM 4282 C CA . PHE B 1 216 ? -30.781 12.016 10.828 1 90.69 216 PHE B CA 1
ATOM 4283 C C . PHE B 1 216 ? -30.344 13.109 9.867 1 90.69 216 PHE B C 1
ATOM 4285 O O . PHE B 1 216 ? -30.391 14.297 10.203 1 90.69 216 PHE B O 1
ATOM 4292 N N . TYR B 1 217 ? -29.984 12.727 8.711 1 87.12 217 TYR B N 1
ATOM 4293 C CA . TYR B 1 217 ? -29.547 13.734 7.746 1 87.12 217 TYR B CA 1
ATOM 4294 C C . TYR B 1 217 ? -30.734 14.562 7.262 1 87.12 217 TYR B C 1
ATOM 4296 O O . TYR B 1 217 ? -30.594 15.758 6.988 1 87.12 217 TYR B O 1
ATOM 4304 N N . TYR B 1 218 ? -31.781 13.875 7.117 1 87.81 218 TYR B N 1
ATOM 4305 C CA . TYR B 1 218 ? -33 14.609 6.762 1 87.81 218 TYR B CA 1
ATOM 4306 C C . TYR B 1 218 ? -33.344 15.625 7.844 1 87.81 218 TYR B C 1
ATOM 4308 O O . TYR B 1 218 ? -33.656 16.781 7.539 1 87.81 218 TYR B O 1
ATOM 4316 N N . GLY B 1 219 ? -33.344 15.25 9.023 1 87.44 219 GLY B N 1
ATOM 4317 C CA . GLY B 1 219 ? -33.594 16.172 10.125 1 87.44 219 GLY B CA 1
ATOM 4318 C C . GLY B 1 219 ? -32.625 17.328 10.172 1 87.44 219 GLY B C 1
ATOM 4319 O O . GLY B 1 219 ? -33 18.469 10.422 1 87.44 219 GLY B O 1
ATOM 4320 N N . MET B 1 220 ? -31.453 17 9.992 1 85.88 220 MET B N 1
ATOM 4321 C CA . MET B 1 220 ? -30.422 18.016 9.984 1 85.88 220 MET B CA 1
ATOM 4322 C C . MET B 1 220 ? -30.672 19.031 8.867 1 85.88 220 MET B C 1
ATOM 4324 O O . MET B 1 220 ? -30.562 20.234 9.078 1 85.88 220 MET B O 1
ATOM 4328 N N . LEU B 1 221 ? -30.984 18.531 7.711 1 83 221 LEU B N 1
ATOM 4329 C CA . LEU B 1 221 ? -31.219 19.391 6.547 1 83 221 LEU B CA 1
ATOM 4330 C C . LEU B 1 221 ? -32.438 20.281 6.77 1 83 221 LEU B C 1
ATOM 4332 O O . LEU B 1 221 ? -32.406 21.469 6.414 1 83 221 LEU B O 1
ATOM 4336 N N . MET B 1 222 ? -33.406 19.812 7.387 1 87.12 222 MET B N 1
ATOM 4337 C CA . MET B 1 222 ? -34.594 20.594 7.668 1 87.12 222 MET B CA 1
ATOM 4338 C C . MET B 1 222 ? -34.312 21.719 8.664 1 87.12 222 MET B C 1
ATOM 4340 O O . MET B 1 222 ? -34.812 22.828 8.516 1 87.12 222 MET B O 1
ATOM 4344 N N . ARG B 1 223 ? -33.562 21.406 9.602 1 85.94 223 ARG B N 1
ATOM 4345 C CA . ARG B 1 223 ? -33.188 22.422 10.578 1 85.94 223 ARG B CA 1
ATOM 4346 C C . ARG B 1 223 ? -32.344 23.531 9.938 1 85.94 223 ARG B C 1
ATOM 4348 O O . ARG B 1 223 ? -32.531 24.703 10.234 1 85.94 223 ARG B O 1
ATOM 4355 N N . LEU B 1 224 ? -31.422 23.172 9.109 1 81.56 224 LEU B N 1
ATOM 4356 C CA . LEU B 1 224 ? -30.578 24.156 8.43 1 81.56 224 LEU B CA 1
ATOM 4357 C C . LEU B 1 224 ? -31.406 25.031 7.5 1 81.56 224 LEU B C 1
ATOM 4359 O O . LEU B 1 224 ? -31.172 26.234 7.406 1 81.56 224 LEU B O 1
ATOM 4363 N N . LEU B 1 225 ? -32.375 24.422 6.855 1 83.56 225 LEU B N 1
ATOM 4364 C CA . LEU B 1 225 ? -33.25 25.188 5.965 1 83.56 225 LEU B CA 1
ATOM 4365 C C . LEU B 1 225 ? -34.125 26.156 6.758 1 83.56 225 LEU B C 1
ATOM 4367 O O . LEU B 1 225 ? -34.344 27.281 6.328 1 83.56 225 LEU B O 1
ATOM 4371 N N . LYS B 1 226 ? -34.562 25.719 7.863 1 84.19 226 LYS B N 1
ATOM 4372 C CA . LYS B 1 226 ? -35.375 26.578 8.727 1 84.19 226 LYS B CA 1
ATOM 4373 C C . LYS B 1 226 ? -34.562 27.766 9.242 1 84.19 226 LYS B C 1
ATOM 4375 O O . LYS B 1 226 ? -35.062 28.891 9.289 1 84.19 226 LYS B O 1
ATOM 4380 N N . GLN B 1 227 ? -33.375 27.5 9.641 1 81.19 227 GLN B N 1
ATOM 4381 C CA . GLN B 1 227 ? -32.531 28.547 10.133 1 81.19 227 GLN B CA 1
ATOM 4382 C C . GLN B 1 227 ? -32.188 29.562 9.031 1 81.19 227 GLN B C 1
ATOM 4384 O O . GLN B 1 227 ? -32.156 30.766 9.281 1 81.19 227 GLN B O 1
ATOM 4389 N N . SER B 1 228 ? -31.891 29.062 7.848 1 77.62 228 SER B N 1
ATOM 4390 C CA . SER B 1 228 ? -31.594 29.938 6.719 1 77.62 228 SER B CA 1
ATOM 4391 C C . SER B 1 228 ? -32.781 30.797 6.363 1 77.62 228 SER B C 1
ATOM 4393 O O . SER B 1 228 ? -32.625 31.984 6.051 1 77.62 228 SER B O 1
ATOM 4395 N N . ARG B 1 229 ? -33.938 30.281 6.395 1 77.62 229 ARG B N 1
ATOM 4396 C CA . ARG B 1 229 ? -35.156 31.031 6.109 1 77.62 229 ARG B CA 1
ATOM 4397 C C . ARG B 1 229 ? -35.406 32.094 7.176 1 77.62 229 ARG B C 1
ATOM 4399 O O . ARG B 1 229 ? -35.812 33.219 6.859 1 77.62 229 ARG B O 1
ATOM 4406 N N . ALA B 1 230 ? -35.094 31.766 8.344 1 77.12 230 ALA B N 1
ATOM 4407 C CA . ALA B 1 230 ? -35.281 32.688 9.453 1 77.12 230 ALA B CA 1
ATOM 4408 C C . ALA B 1 230 ? -34.312 33.875 9.328 1 77.12 230 ALA B C 1
ATOM 4410 O O . ALA B 1 230 ? -34.719 35.031 9.57 1 77.12 230 ALA B O 1
ATOM 4411 N N . THR B 1 231 ? -33.094 33.531 8.992 1 72.56 231 THR B N 1
ATOM 4412 C CA . THR B 1 231 ? -32.094 34.562 8.82 1 72.56 231 THR B CA 1
ATOM 4413 C C . THR B 1 231 ? -32.438 35.469 7.637 1 72.56 231 THR B C 1
ATOM 4415 O O . THR B 1 231 ? -32.281 36.688 7.703 1 72.56 231 THR B O 1
ATOM 4418 N N . ARG B 1 232 ? -32.812 34.875 6.566 1 64.94 232 ARG B N 1
ATOM 4419 C CA . ARG B 1 232 ? -33.219 35.625 5.387 1 64.94 232 ARG B CA 1
ATOM 4420 C C . ARG B 1 232 ? -34.406 36.531 5.695 1 64.94 232 ARG B C 1
ATOM 4422 O O . ARG B 1 232 ? -34.469 37.656 5.219 1 64.94 232 ARG B O 1
ATOM 4429 N N . ARG B 1 233 ? -35.219 36.219 6.445 1 64.81 233 ARG B N 1
ATOM 4430 C CA . ARG B 1 233 ? -36.375 36.969 6.82 1 64.81 233 ARG B CA 1
ATOM 4431 C C . ARG B 1 233 ? -36 38.156 7.719 1 64.81 233 ARG B C 1
ATOM 4433 O O . ARG B 1 233 ? -36.594 39.25 7.621 1 64.81 233 ARG B O 1
ATOM 4440 N N . SER B 1 234 ? -35 37.812 8.477 1 61.09 234 SER B N 1
ATOM 4441 C CA . SER B 1 234 ? -34.531 38.875 9.352 1 61.09 234 SER B CA 1
ATOM 4442 C C . SER B 1 234 ? -33.688 39.906 8.578 1 61.09 234 SER B C 1
ATOM 4444 O O . SER B 1 234 ? -33.75 41.094 8.859 1 61.09 234 SER B O 1
ATOM 4446 N N . LEU B 1 235 ? -32.844 39.438 7.613 1 55.53 235 LEU B N 1
ATOM 4447 C CA . LEU B 1 235 ? -31.938 40.281 6.836 1 55.53 235 LEU B CA 1
ATOM 4448 C C . LEU B 1 235 ? -32.688 40.969 5.707 1 55.53 235 LEU B C 1
ATOM 4450 O O . LEU B 1 235 ? -32.125 41.781 4.961 1 55.53 235 LEU B O 1
ATOM 4454 N N . VAL B 1 236 ? -33.75 40.844 5.211 1 51.69 236 VAL B N 1
ATOM 4455 C CA . VAL B 1 236 ? -34.406 41.719 4.227 1 51.69 236 VAL B CA 1
ATOM 4456 C C . VAL B 1 236 ? -34.062 43.156 4.523 1 51.69 236 VAL B C 1
ATOM 4458 O O . VAL B 1 236 ? -34.062 44 3.617 1 51.69 236 VAL B O 1
ATOM 4461 N N . GLY B 1 237 ? -33.906 43.812 5.637 1 44.56 237 GLY B N 1
ATOM 4462 C CA . GLY B 1 237 ? -33.281 45.125 5.605 1 44.56 237 GLY B CA 1
ATOM 4463 C C . GLY B 1 237 ? -31.781 45.094 5.41 1 44.56 237 GLY B C 1
ATOM 4464 O O . GLY B 1 237 ? -31.172 46.062 4.941 1 44.56 237 GLY B O 1
ATOM 4465 N N . ALA B 1 238 ? -30.938 44.438 6.273 1 44.75 238 ALA B N 1
ATOM 4466 C CA . ALA B 1 238 ? -29.484 44.531 6.219 1 44.75 238 ALA B CA 1
ATOM 4467 C C . ALA B 1 238 ? -28.906 43.594 5.156 1 44.75 238 ALA B C 1
ATOM 4469 O O . ALA B 1 238 ? -29.547 42.625 4.773 1 44.75 238 ALA B O 1
ATOM 4470 N N . ARG B 1 239 ? -27.703 43.812 4.523 1 44.47 239 ARG B N 1
ATOM 4471 C CA . ARG B 1 239 ? -26.906 43.281 3.439 1 44.47 239 ARG B CA 1
ATOM 4472 C C . ARG B 1 239 ? -26.781 41.75 3.562 1 44.47 239 ARG B C 1
ATOM 4474 O O . ARG B 1 239 ? -26.531 41.219 4.648 1 44.47 239 ARG B O 1
ATOM 4481 N N . ARG B 1 240 ? -27.375 40.875 2.752 1 43.97 240 ARG B N 1
ATOM 4482 C CA . ARG B 1 240 ? -27.391 39.438 2.484 1 43.97 240 ARG B CA 1
ATOM 4483 C C . ARG B 1 240 ? -26.016 38.844 2.711 1 43.97 240 ARG B C 1
ATOM 4485 O O . ARG B 1 240 ? -25.078 39.062 1.933 1 43.97 240 ARG B O 1
ATOM 4492 N N . SER B 1 241 ? -25.391 38.844 3.795 1 41.97 241 SER B N 1
ATOM 4493 C CA . SER B 1 241 ? -24.188 38 3.857 1 41.97 241 SER B CA 1
ATOM 4494 C C . SER B 1 241 ? -24.438 36.625 3.297 1 41.97 241 SER B C 1
ATOM 4496 O O . SER B 1 241 ? -25.344 35.906 3.752 1 41.97 241 SER B O 1
ATOM 4498 N N . LYS B 1 242 ? -24.438 36.344 2.035 1 41.66 242 LYS B N 1
ATOM 4499 C CA . LYS B 1 242 ? -24.484 35.156 1.184 1 41.66 242 LYS B CA 1
ATOM 4500 C C . LYS B 1 242 ? -23.781 33.969 1.847 1 41.66 242 LYS B C 1
ATOM 4502 O O . LYS B 1 242 ? -22.641 33.656 1.525 1 41.66 242 LYS B O 1
ATOM 4507 N N . GLY B 1 243 ? -23.719 33.688 3.021 1 44.28 243 GLY B N 1
ATOM 4508 C CA . GLY B 1 243 ? -23.109 32.406 3.316 1 44.28 243 GLY B CA 1
ATOM 4509 C C . GLY B 1 243 ? -23.859 31.234 2.719 1 44.28 243 GLY B C 1
ATOM 4510 O O . GLY B 1 243 ? -25.016 31 3.062 1 44.28 243 GLY B O 1
ATOM 4511 N N . THR B 1 244 ? -23.734 30.828 1.441 1 42.81 244 THR B N 1
ATOM 4512 C CA . THR B 1 244 ? -24.344 29.844 0.563 1 42.81 244 THR B CA 1
ATOM 4513 C C . THR B 1 244 ? -24.516 28.516 1.287 1 42.81 244 THR B C 1
ATOM 4515 O O . THR B 1 244 ? -23.641 28.094 2.043 1 42.81 244 THR B O 1
ATOM 4518 N N . ILE B 1 245 ? -25.719 27.984 1.485 1 47.78 245 ILE B N 1
ATOM 4519 C CA . ILE B 1 245 ? -26.094 26.641 1.904 1 47.78 245 ILE B CA 1
ATOM 4520 C C . ILE B 1 245 ? -25.062 25.641 1.421 1 47.78 245 ILE B C 1
ATOM 4522 O O . ILE B 1 245 ? -24.812 24.625 2.076 1 47.78 245 ILE B O 1
ATOM 4526 N N . ASP B 1 246 ? -24.562 25.844 0.242 1 50.28 246 ASP B N 1
ATOM 4527 C CA . ASP B 1 246 ? -23.609 24.938 -0.414 1 50.28 246 ASP B CA 1
ATOM 4528 C C . ASP B 1 246 ? -22.359 24.75 0.437 1 50.28 246 ASP B C 1
ATOM 4530 O O . ASP B 1 246 ? -21.75 23.688 0.411 1 50.28 246 ASP B O 1
ATOM 4534 N N . ASP B 1 247 ? -22.047 25.797 1.131 1 51.25 247 ASP B N 1
ATOM 4535 C CA . ASP B 1 247 ? -20.781 25.781 1.869 1 51.25 247 ASP B CA 1
ATOM 4536 C C . ASP B 1 247 ? -20.875 24.875 3.092 1 51.25 247 ASP B C 1
ATOM 4538 O O . ASP B 1 247 ? -19.859 24.578 3.727 1 51.25 247 ASP B O 1
ATOM 4542 N N . LYS B 1 248 ? -22.266 24.422 3.299 1 51.53 248 LYS B N 1
ATOM 4543 C CA . LYS B 1 248 ? -22.469 23.719 4.57 1 51.53 248 LYS B CA 1
ATOM 4544 C C . LYS B 1 248 ? -22.844 22.266 4.344 1 51.53 248 LYS B C 1
ATOM 4546 O O . LYS B 1 248 ? -23.25 21.578 5.277 1 51.53 248 LYS B O 1
ATOM 4551 N N . ILE B 1 249 ? -22.859 21.938 3.07 1 56.59 249 ILE B N 1
ATOM 4552 C CA . ILE B 1 249 ? -23.203 20.516 2.975 1 56.59 249 ILE B CA 1
ATOM 4553 C C . ILE B 1 249 ? -22.094 19.672 3.607 1 56.59 249 ILE B C 1
ATOM 4555 O O . ILE B 1 249 ? -20.953 19.688 3.137 1 56.59 249 ILE B O 1
ATOM 4559 N N . PRO B 1 250 ? -22.453 19.078 4.758 1 63.69 250 PRO B N 1
ATOM 4560 C CA . PRO B 1 250 ? -21.406 18.391 5.52 1 63.69 250 PRO B CA 1
ATOM 4561 C C . PRO B 1 250 ? -20.812 17.219 4.762 1 63.69 250 PRO B C 1
ATOM 4563 O O . PRO B 1 250 ? -21.531 16.469 4.105 1 63.69 250 PRO B O 1
ATOM 4566 N N . ILE B 1 251 ? -19.531 17.219 4.41 1 71.38 251 ILE B N 1
ATOM 4567 C CA . ILE B 1 251 ? -18.719 16.125 3.873 1 71.38 251 ILE B CA 1
ATOM 4568 C C . ILE B 1 251 ? -19.25 14.789 4.379 1 71.38 251 ILE B C 1
ATOM 4570 O O . ILE B 1 251 ? -19.203 13.789 3.658 1 71.38 251 ILE B O 1
ATOM 4574 N N . ALA B 1 252 ? -19.922 14.82 5.449 1 72.19 252 ALA B N 1
ATOM 4575 C CA . ALA B 1 252 ? -20.469 13.594 6.016 1 72.19 252 ALA B CA 1
ATOM 4576 C C . ALA B 1 252 ? -21.641 13.086 5.184 1 72.19 252 ALA B C 1
ATOM 4578 O O . ALA B 1 252 ? -21.844 11.875 5.039 1 72.19 252 ALA B O 1
ATOM 4579 N N . HIS B 1 253 ? -22.281 14 4.562 1 78.5 253 HIS B N 1
ATOM 4580 C CA . HIS B 1 253 ? -23.391 13.641 3.693 1 78.5 253 HIS B CA 1
ATOM 4581 C C . HIS B 1 253 ? -22.891 12.969 2.414 1 78.5 253 HIS B C 1
ATOM 4583 O O . HIS B 1 253 ? -23.5 12.008 1.938 1 78.5 253 HIS B O 1
ATOM 4589 N N . ILE B 1 254 ? -21.891 13.461 1.977 1 82.06 254 ILE B N 1
ATOM 4590 C CA . ILE B 1 254 ? -21.328 12.906 0.745 1 82.06 254 ILE B CA 1
ATOM 4591 C C . ILE B 1 254 ? -20.812 11.492 1 1 82.06 254 ILE B C 1
ATOM 4593 O O . ILE B 1 254 ? -21 10.602 0.165 1 82.06 254 ILE B O 1
ATOM 4597 N N . ALA B 1 255 ? -20.266 11.32 2.119 1 84.06 255 ALA B N 1
ATOM 4598 C CA . ALA B 1 255 ? -19.75 10 2.471 1 84.06 255 ALA B CA 1
ATOM 4599 C C . ALA B 1 255 ? -20.875 8.977 2.568 1 84.06 255 ALA B C 1
ATOM 4601 O O . ALA B 1 255 ? -20.734 7.84 2.111 1 84.06 255 ALA B O 1
ATOM 4602 N N . ALA B 1 256 ? -21.984 9.391 3.115 1 86.19 256 ALA B N 1
ATOM 4603 C CA . ALA B 1 256 ? -23.141 8.508 3.229 1 86.19 256 ALA B CA 1
ATOM 4604 C C . ALA B 1 256 ? -23.734 8.188 1.854 1 86.19 256 ALA B C 1
ATOM 4606 O O . ALA B 1 256 ? -24.125 7.051 1.593 1 86.19 256 ALA B O 1
ATOM 4607 N N . TYR B 1 257 ? -23.672 9.141 1.055 1 88.19 257 TYR B N 1
ATOM 4608 C CA . TYR B 1 257 ? -24.203 8.961 -0.292 1 88.19 257 TYR B CA 1
ATOM 4609 C C . TYR B 1 257 ? -23.312 8.008 -1.099 1 88.19 257 TYR B C 1
ATOM 4611 O O . TYR B 1 257 ? -23.828 7.125 -1.795 1 88.19 257 TYR B O 1
ATOM 4619 N N . THR B 1 258 ? -22.094 8.203 -1.016 1 89.81 258 THR B N 1
ATOM 4620 C CA . THR B 1 258 ? -21.188 7.336 -1.745 1 89.81 258 THR B CA 1
ATOM 4621 C C . THR B 1 258 ? -21.281 5.898 -1.237 1 89.81 258 THR B C 1
ATOM 4623 O O . THR B 1 258 ? -21.219 4.953 -2.025 1 89.81 258 THR B O 1
ATOM 4626 N N . LEU B 1 259 ? -21.438 5.777 -0.001 1 90.88 259 LEU B N 1
ATOM 4627 C CA . LEU B 1 259 ? -21.594 4.449 0.583 1 90.88 259 LEU B CA 1
ATOM 4628 C C . LEU B 1 259 ? -22.844 3.766 0.042 1 90.88 259 LEU B C 1
ATOM 4630 O O . LEU B 1 259 ? -22.797 2.596 -0.346 1 90.88 259 LEU B O 1
ATOM 4634 N N . ALA B 1 260 ? -23.922 4.492 -0.012 1 91.75 260 ALA B N 1
ATOM 4635 C CA . ALA B 1 260 ? -25.188 3.938 -0.492 1 91.75 260 ALA B CA 1
ATOM 4636 C C . ALA B 1 260 ? -25.078 3.518 -1.955 1 91.75 260 ALA B C 1
ATOM 4638 O O . ALA B 1 260 ? -25.547 2.445 -2.336 1 91.75 260 ALA B O 1
ATOM 4639 N N . ILE B 1 261 ? -24.406 4.281 -2.674 1 93.75 261 ILE B N 1
ATOM 4640 C CA . ILE B 1 261 ? -24.281 4.027 -4.105 1 93.75 261 ILE B CA 1
ATOM 4641 C C . ILE B 1 261 ? -23.406 2.797 -4.336 1 93.75 261 ILE B C 1
ATOM 4643 O O . ILE B 1 261 ? -23.688 1.998 -5.238 1 93.75 261 ILE B O 1
ATOM 4647 N N . CYS B 1 262 ? -22.453 2.598 -3.562 1 94 262 CYS B N 1
ATOM 4648 C CA . CYS B 1 262 ? -21.5 1.502 -3.75 1 94 262 CYS B CA 1
ATOM 4649 C C . CYS B 1 262 ? -22.016 0.224 -3.094 1 94 262 CYS B C 1
ATOM 4651 O O . CYS B 1 262 ? -21.859 -0.867 -3.646 1 94 262 CYS B O 1
ATOM 4653 N N . LEU B 1 263 ? -22.703 0.297 -2.02 1 94.62 263 LEU B N 1
ATOM 4654 C CA . LEU B 1 263 ? -23.062 -0.89 -1.259 1 94.62 263 LEU B CA 1
ATOM 4655 C C . LEU B 1 263 ? -24.391 -1.458 -1.753 1 94.62 263 LEU B C 1
ATOM 4657 O O . LEU B 1 263 ? -24.672 -2.648 -1.576 1 94.62 263 LEU B O 1
ATOM 4661 N N . THR B 1 264 ? -25.203 -0.662 -2.385 1 95.44 264 THR B N 1
ATOM 4662 C CA . THR B 1 264 ? -26.516 -1.147 -2.816 1 95.44 264 THR B CA 1
ATOM 4663 C C . THR B 1 264 ? -26.359 -2.225 -3.889 1 95.44 264 THR B C 1
ATOM 4665 O O . THR B 1 264 ? -26.891 -3.328 -3.744 1 95.44 264 THR B O 1
ATOM 4668 N N . PRO B 1 265 ? -25.672 -1.884 -4.93 1 95.19 265 PRO B N 1
ATOM 4669 C CA . PRO B 1 265 ? -25.5 -2.949 -5.922 1 95.19 265 PRO B CA 1
ATOM 4670 C C . PRO B 1 265 ? -24.828 -4.195 -5.34 1 95.19 265 PRO B C 1
ATOM 4672 O O . PRO B 1 265 ? -25.141 -5.312 -5.754 1 95.19 265 PRO B O 1
ATOM 4675 N N . TYR B 1 266 ? -23.969 -4.051 -4.516 1 94.88 266 TYR B N 1
ATOM 4676 C CA . TYR B 1 266 ? -23.297 -5.18 -3.867 1 94.88 266 TYR B CA 1
ATOM 4677 C C . TYR B 1 266 ? -24.312 -6.035 -3.111 1 94.88 266 TYR B C 1
ATOM 4679 O O . TYR B 1 266 ? -24.344 -7.258 -3.287 1 94.88 266 TYR B O 1
ATOM 4687 N N . TRP B 1 267 ? -25.172 -5.445 -2.309 1 94.81 267 TRP B N 1
ATOM 4688 C CA . TRP B 1 267 ? -26.125 -6.199 -1.516 1 94.81 267 TRP B CA 1
ATOM 4689 C C . TRP B 1 267 ? -27.188 -6.84 -2.408 1 94.81 267 TRP B C 1
ATOM 4691 O O . TRP B 1 267 ? -27.672 -7.934 -2.115 1 94.81 267 TRP B O 1
ATOM 4701 N N . VAL B 1 268 ? -27.484 -6.156 -3.459 1 94.56 268 VAL B N 1
ATOM 4702 C CA . VAL B 1 268 ? -28.422 -6.746 -4.414 1 94.56 268 VAL B CA 1
ATOM 4703 C C . VAL B 1 268 ? -27.828 -8.031 -4.992 1 94.56 268 VAL B C 1
ATOM 4705 O O . VAL B 1 268 ? -28.531 -9.031 -5.148 1 94.56 268 VAL B O 1
ATOM 4708 N N . SER B 1 269 ? -26.594 -7.977 -5.289 1 93 269 SER B N 1
ATOM 4709 C CA . SER B 1 269 ? -25.922 -9.156 -5.824 1 93 269 SER B CA 1
ATOM 4710 C C . SER B 1 269 ? -25.875 -10.281 -4.793 1 93 269 SER B C 1
ATOM 4712 O O . SER B 1 269 ? -26.016 -11.453 -5.141 1 93 269 SER B O 1
ATOM 4714 N N . VAL B 1 270 ? -25.672 -9.969 -3.607 1 92.25 270 VAL B N 1
ATOM 4715 C CA . VAL B 1 270 ? -25.609 -10.961 -2.543 1 92.25 270 VAL B CA 1
ATOM 4716 C C . VAL B 1 270 ? -26.984 -11.586 -2.348 1 92.25 270 VAL B C 1
ATOM 4718 O O . VAL B 1 270 ? -27.109 -12.805 -2.199 1 92.25 270 VAL B O 1
ATOM 4721 N N . LEU B 1 271 ? -27.984 -10.773 -2.404 1 92.69 271 LEU B N 1
ATOM 4722 C CA . LEU B 1 271 ? -29.344 -11.281 -2.273 1 92.69 271 LEU B CA 1
ATOM 4723 C C . LEU B 1 271 ? -29.719 -12.156 -3.465 1 92.69 271 LEU B C 1
ATOM 4725 O O . LEU B 1 271 ? -30.453 -13.133 -3.316 1 92.69 271 LEU B O 1
ATOM 4729 N N . TYR B 1 272 ? -29.203 -11.75 -4.57 1 89.94 272 TYR B N 1
ATOM 4730 C CA . TYR B 1 272 ? -29.438 -12.578 -5.754 1 89.94 272 TYR B CA 1
ATOM 4731 C C . TYR B 1 272 ? -28.781 -13.945 -5.594 1 89.94 272 TYR B C 1
ATOM 4733 O O . TYR B 1 272 ? -29.375 -14.969 -5.941 1 89.94 272 TYR B O 1
ATOM 4741 N N . SER B 1 273 ? -27.594 -13.992 -5.117 1 85.75 273 SER B N 1
ATOM 4742 C CA . SER B 1 273 ? -26.922 -15.258 -4.859 1 85.75 273 SER B CA 1
ATOM 4743 C C . SER B 1 273 ? -27.688 -16.094 -3.846 1 85.75 273 SER B C 1
ATOM 4745 O O . SER B 1 273 ? -27.75 -17.328 -3.967 1 85.75 273 SER B O 1
ATOM 4747 N N . LEU B 1 274 ? -28.234 -15.406 -2.896 1 87.94 274 LEU B N 1
ATOM 4748 C CA . LEU B 1 274 ? -29.078 -16.094 -1.92 1 87.94 274 LEU B CA 1
ATOM 4749 C C . LEU B 1 274 ? -30.328 -16.672 -2.584 1 87.94 274 LEU B C 1
ATOM 4751 O O . LEU B 1 274 ? -30.703 -17.812 -2.301 1 87.94 274 LEU B O 1
ATOM 4755 N N . TYR B 1 275 ? -30.828 -15.922 -3.443 1 87.81 275 TYR B N 1
ATOM 4756 C CA . TYR B 1 275 ? -32 -16.375 -4.188 1 87.81 275 TYR B CA 1
ATOM 4757 C C . TYR B 1 275 ? -31.688 -17.625 -5 1 87.81 275 TYR B C 1
ATOM 4759 O O . TYR B 1 275 ? -32.469 -18.578 -5.016 1 87.81 275 TYR B O 1
ATOM 4767 N N . LEU B 1 276 ? -30.531 -17.641 -5.625 1 83.12 276 LEU B N 1
ATOM 4768 C CA . LEU B 1 276 ? -30.125 -18.781 -6.441 1 83.12 276 LEU B CA 1
ATOM 4769 C C . LEU B 1 276 ? -29.859 -20.016 -5.57 1 83.12 276 LEU B C 1
ATOM 4771 O O . LEU B 1 276 ? -30.141 -21.141 -5.977 1 83.12 276 LEU B O 1
ATOM 4775 N N . GLU B 1 277 ? -29.359 -19.734 -4.461 1 80.12 277 GLU B N 1
ATOM 4776 C CA . GLU B 1 277 ? -29.047 -20.828 -3.557 1 80.12 277 GLU B CA 1
ATOM 4777 C C . GLU B 1 277 ? -30.312 -21.438 -2.955 1 80.12 277 GLU B C 1
ATOM 4779 O O . GLU B 1 277 ? -30.406 -22.656 -2.805 1 80.12 277 GLU B O 1
ATOM 4784 N N . VAL B 1 278 ? -31.234 -20.656 -2.65 1 83.62 278 VAL B N 1
ATOM 4785 C CA . VAL B 1 278 ? -32.438 -21.094 -1.972 1 83.62 278 VAL B CA 1
ATOM 4786 C C . VAL B 1 278 ? -33.406 -21.734 -2.98 1 83.62 278 VAL B C 1
ATOM 4788 O O . VAL B 1 278 ? -33.938 -22.812 -2.732 1 83.62 278 VAL B O 1
ATOM 4791 N N . PHE B 1 279 ? -33.531 -21.172 -4.117 1 82.19 279 PHE B N 1
ATOM 4792 C CA . PHE B 1 279 ? -34.562 -21.625 -5.035 1 82.19 279 PHE B CA 1
ATOM 4793 C C . PHE B 1 279 ? -34 -22.547 -6.094 1 82.19 279 PHE B C 1
ATOM 4795 O O . PHE B 1 279 ? -34.719 -23.312 -6.723 1 82.19 279 PHE B O 1
ATOM 4802 N N . GLN B 1 280 ? -32.594 -22.641 -6.188 1 77.31 280 GLN B N 1
ATOM 4803 C CA . GLN B 1 280 ? -31.906 -23.516 -7.125 1 77.31 280 GLN B CA 1
ATOM 4804 C C . GLN B 1 280 ? -32.719 -23.719 -8.398 1 77.31 280 GLN B C 1
ATOM 4806 O O . GLN B 1 280 ? -33.188 -24.828 -8.664 1 77.31 280 GLN B O 1
ATOM 4811 N N . PRO B 1 281 ? -32.844 -22.688 -9.117 1 73.69 281 PRO B N 1
ATOM 4812 C CA . PRO B 1 281 ? -33.625 -22.875 -10.336 1 73.69 281 PRO B CA 1
ATOM 4813 C C . PRO B 1 281 ? -33.031 -23.938 -11.258 1 73.69 281 PRO B C 1
ATOM 4815 O O . PRO B 1 281 ? -31.812 -24.062 -11.352 1 73.69 281 PRO B O 1
ATOM 4818 N N . PRO B 1 282 ? -33.781 -24.906 -11.656 1 66.12 282 PRO B N 1
ATOM 4819 C CA . PRO B 1 282 ? -33.312 -26.047 -12.461 1 66.12 282 PRO B CA 1
ATOM 4820 C C . PRO B 1 282 ? -32.5 -25.625 -13.68 1 66.12 282 PRO B C 1
ATOM 4822 O O . PRO B 1 282 ? -31.594 -26.344 -14.109 1 66.12 282 PRO B O 1
ATOM 4825 N N . ASP B 1 283 ? -32.75 -24.484 -14.359 1 60.69 283 ASP B N 1
ATOM 4826 C CA . ASP B 1 283 ? -32.094 -24.094 -15.594 1 60.69 283 ASP B CA 1
ATOM 4827 C C . ASP B 1 283 ? -30.844 -23.234 -15.305 1 60.69 283 ASP B C 1
ATOM 4829 O O . ASP B 1 283 ? -30.5 -22.344 -16.094 1 60.69 283 ASP B O 1
ATOM 4833 N N . LEU B 1 284 ? -30.328 -23.547 -14.203 1 62.25 284 LEU B N 1
ATOM 4834 C CA . LEU B 1 284 ? -29.172 -22.703 -13.898 1 62.25 284 LEU B CA 1
ATOM 4835 C C . LEU B 1 284 ? -28.016 -23 -14.844 1 62.25 284 LEU B C 1
ATOM 4837 O O . LEU B 1 284 ? -27.5 -24.125 -14.883 1 62.25 284 LEU B O 1
ATOM 4841 N N . GLN B 1 285 ? -27.984 -22.328 -15.961 1 61 285 GLN B N 1
ATOM 4842 C CA . GLN B 1 285 ? -26.859 -22.406 -16.891 1 61 285 GLN B CA 1
ATOM 4843 C C . GLN B 1 285 ? -25.625 -21.719 -16.312 1 61 285 GLN B C 1
ATOM 4845 O O . GLN B 1 285 ? -25.734 -20.844 -15.453 1 61 285 GLN B O 1
ATOM 4850 N N . MET B 1 286 ? -24.5 -22.344 -16.625 1 65 286 MET B N 1
ATOM 4851 C CA . MET B 1 286 ? -23.219 -21.734 -16.266 1 65 286 MET B CA 1
ATOM 4852 C C . MET B 1 286 ? -23.203 -20.25 -16.656 1 65 286 MET B C 1
ATOM 4854 O O . MET B 1 286 ? -23.625 -19.891 -17.75 1 65 286 MET B O 1
ATOM 4858 N N . PRO B 1 287 ? -23.062 -19.531 -15.641 1 69.75 287 PRO B N 1
ATOM 4859 C CA . PRO B 1 287 ? -23.047 -18.094 -15.945 1 69.75 287 PRO B CA 1
ATOM 4860 C C . PRO B 1 287 ? -22.094 -17.734 -17.078 1 69.75 287 PRO B C 1
ATOM 4862 O O . PRO B 1 287 ? -21.047 -18.359 -17.219 1 69.75 287 PRO B O 1
ATOM 4865 N N . ASP B 1 288 ? -22.609 -16.969 -18 1 78.38 288 ASP B N 1
ATOM 4866 C CA . ASP B 1 288 ? -21.812 -16.406 -19.078 1 78.38 288 ASP B CA 1
ATOM 4867 C C . ASP B 1 288 ? -20.609 -15.641 -18.531 1 78.38 288 ASP B C 1
ATOM 4869 O O . ASP B 1 288 ? -20.625 -15.219 -17.375 1 78.38 288 ASP B O 1
ATOM 4873 N N . SER B 1 289 ? -19.547 -15.695 -19.281 1 79.44 289 SER B N 1
ATOM 4874 C CA . SER B 1 289 ? -18.328 -14.984 -18.922 1 79.44 289 SER B CA 1
ATOM 4875 C C . SER B 1 289 ? -18.609 -13.516 -18.609 1 79.44 289 SER B C 1
ATOM 4877 O O . SER B 1 289 ? -18.016 -12.938 -17.703 1 79.44 289 SER B O 1
ATOM 4879 N N . SER B 1 290 ? -19.609 -12.992 -19.281 1 81.69 290 SER B N 1
ATOM 4880 C CA . SER B 1 290 ? -19.953 -11.586 -19.062 1 81.69 290 SER B CA 1
ATOM 4881 C C . SER B 1 290 ? -20.562 -11.375 -17.688 1 81.69 290 SER B C 1
ATOM 4883 O O . SER B 1 290 ? -20.297 -10.352 -17.047 1 81.69 290 SER B O 1
ATOM 4885 N N . PHE B 1 291 ? -21.312 -12.297 -17.297 1 83.62 291 PHE B N 1
ATOM 4886 C CA . PHE B 1 291 ? -21.938 -12.211 -15.977 1 83.62 291 PHE B CA 1
ATOM 4887 C C . PHE B 1 291 ? -20.891 -12.305 -14.875 1 83.62 291 PHE B C 1
ATOM 4889 O O . PHE B 1 291 ? -20.953 -11.578 -13.883 1 83.62 291 PHE B O 1
ATOM 4896 N N . ILE B 1 292 ? -19.969 -13.07 -15.133 1 82.06 292 ILE B N 1
ATOM 4897 C CA . ILE B 1 292 ? -18.906 -13.258 -14.148 1 82.06 292 ILE B CA 1
ATOM 4898 C C . ILE B 1 292 ? -18.109 -11.969 -14 1 82.06 292 ILE B C 1
ATOM 4900 O O . ILE B 1 292 ? -17.828 -11.531 -12.875 1 82.06 292 ILE B O 1
ATOM 4904 N N . TYR B 1 293 ? -17.781 -11.398 -15.117 1 82.94 293 TYR B N 1
ATOM 4905 C CA . TYR B 1 293 ? -17.047 -10.141 -15.078 1 82.94 293 TYR B CA 1
ATOM 4906 C C . TYR B 1 293 ? -17.875 -9.039 -14.422 1 82.94 293 TYR B C 1
ATOM 4908 O O . TYR B 1 293 ? -17.328 -8.219 -13.672 1 82.94 293 TYR B O 1
ATOM 4916 N N . PHE B 1 294 ? -19.156 -9.094 -14.734 1 87.31 294 PHE B N 1
ATOM 4917 C CA . PHE B 1 294 ? -20.047 -8.117 -14.125 1 87.31 294 PHE B CA 1
ATOM 4918 C C . PHE B 1 294 ? -20.078 -8.281 -12.609 1 87.31 294 PHE B C 1
ATOM 4920 O O . PHE B 1 294 ? -20.031 -7.297 -11.867 1 87.31 294 PHE B O 1
ATOM 4927 N N . MET B 1 295 ? -20.078 -9.43 -12.188 1 88.19 295 MET B N 1
ATOM 4928 C CA . MET B 1 295 ? -20.125 -9.703 -10.758 1 88.19 295 MET B CA 1
ATOM 4929 C C . MET B 1 295 ? -18.828 -9.281 -10.086 1 88.19 295 MET B C 1
ATOM 4931 O O . MET B 1 295 ? -18.844 -8.781 -8.953 1 88.19 295 MET B O 1
ATOM 4935 N N . TYR B 1 296 ? -17.719 -9.43 -10.766 1 87.5 296 TYR B N 1
ATOM 4936 C CA . TYR B 1 296 ? -16.453 -8.953 -10.227 1 87.5 296 TYR B CA 1
ATOM 4937 C C . TYR B 1 296 ? -16.484 -7.441 -10.039 1 87.5 296 TYR B C 1
ATOM 4939 O O . TYR B 1 296 ? -15.961 -6.922 -9.047 1 87.5 296 TYR B O 1
ATOM 4947 N N . GLY B 1 297 ? -17.141 -6.766 -10.953 1 89.56 297 GLY B N 1
ATOM 4948 C CA . GLY B 1 297 ? -17.266 -5.32 -10.859 1 89.56 297 GLY B CA 1
ATOM 4949 C C . GLY B 1 297 ? -18.125 -4.871 -9.695 1 89.56 297 GLY B C 1
ATOM 4950 O O . GLY B 1 297 ? -17.766 -3.939 -8.977 1 89.56 297 GLY B O 1
ATOM 4951 N N . VAL B 1 298 ? -19.172 -5.598 -9.508 1 92.56 298 VAL B N 1
ATOM 4952 C CA . VAL B 1 298 ? -20.109 -5.258 -8.43 1 92.56 298 VAL B CA 1
ATOM 4953 C C . VAL B 1 298 ? -19.438 -5.504 -7.078 1 92.56 298 VAL B C 1
ATOM 4955 O O . VAL B 1 298 ? -19.609 -4.711 -6.148 1 92.56 298 VAL B O 1
ATOM 4958 N N . HIS B 1 299 ? -18.625 -6.492 -6.996 1 91.69 299 HIS B N 1
ATOM 4959 C CA . HIS B 1 299 ? -17.984 -6.836 -5.734 1 91.69 299 HIS B CA 1
ATOM 4960 C C . HIS B 1 299 ? -16.766 -5.953 -5.477 1 91.69 299 HIS B C 1
ATOM 4962 O O . HIS B 1 299 ? -16.219 -5.961 -4.375 1 91.69 299 HIS B O 1
ATOM 4968 N N . ALA B 1 300 ? -16.422 -5.152 -6.469 1 93.5 300 ALA B N 1
ATOM 4969 C CA . ALA B 1 300 ? -15.336 -4.195 -6.301 1 93.5 300 ALA B CA 1
ATOM 4970 C C . ALA B 1 300 ? -15.852 -2.871 -5.742 1 93.5 300 ALA B C 1
ATOM 4972 O O . ALA B 1 300 ? -15.07 -2.041 -5.27 1 93.5 300 ALA B O 1
ATOM 4973 N N . LEU B 1 301 ? -17.094 -2.709 -5.766 1 94.44 301 LEU B N 1
ATOM 4974 C CA . LEU B 1 301 ? -17.688 -1.418 -5.422 1 94.44 301 LEU B CA 1
ATOM 4975 C C . LEU B 1 301 ? -17.422 -1.073 -3.959 1 94.44 301 LEU B C 1
ATOM 4977 O O . LEU B 1 301 ? -17.031 0.055 -3.645 1 94.44 301 LEU B O 1
ATOM 4981 N N . PRO B 1 302 ? -17.594 -2.008 -3.07 1 94.38 302 PRO B N 1
ATOM 4982 C CA . PRO B 1 302 ? -17.25 -1.679 -1.686 1 94.38 302 PRO B CA 1
ATOM 4983 C C . PRO B 1 302 ? -15.789 -1.276 -1.52 1 94.38 302 PRO B C 1
ATOM 4985 O O . PRO B 1 302 ? -15.477 -0.403 -0.708 1 94.38 302 PRO B O 1
ATOM 4988 N N . TYR B 1 303 ? -14.93 -1.86 -2.268 1 95.56 303 TYR B N 1
ATOM 4989 C CA . TYR B 1 303 ? -13.516 -1.498 -2.215 1 95.56 303 TYR B CA 1
ATOM 4990 C C . TYR B 1 303 ? -13.289 -0.112 -2.807 1 95.56 303 TYR B C 1
ATOM 4992 O O . TYR B 1 303 ? -12.438 0.639 -2.33 1 95.56 303 TYR B O 1
ATOM 5000 N N . ILE B 1 304 ? -14.062 0.201 -3.764 1 94.75 304 ILE B N 1
ATOM 5001 C CA . ILE B 1 304 ? -13.969 1.528 -4.363 1 94.75 304 ILE B CA 1
ATOM 5002 C C . ILE B 1 304 ? -14.398 2.584 -3.344 1 94.75 304 ILE B C 1
ATOM 5004 O O . ILE B 1 304 ? -13.758 3.631 -3.219 1 94.75 304 ILE B O 1
ATOM 5008 N N . ASN B 1 305 ? -15.383 2.248 -2.672 1 93.81 305 ASN B N 1
ATOM 5009 C CA . ASN B 1 305 ? -15.836 3.154 -1.622 1 93.81 305 ASN B CA 1
ATOM 5010 C C . ASN B 1 305 ? -14.742 3.393 -0.579 1 93.81 305 ASN B C 1
ATOM 5012 O O . ASN B 1 305 ? -14.414 4.539 -0.268 1 93.81 305 ASN B O 1
ATOM 5016 N N . SER B 1 306 ? -14.148 2.357 -0.111 1 93.62 306 SER B N 1
ATOM 5017 C CA . SER B 1 306 ? -13.117 2.451 0.923 1 93.62 306 SER B CA 1
ATOM 5018 C C . SER B 1 306 ? -11.859 3.127 0.391 1 93.62 306 SER B C 1
ATOM 5020 O O . SER B 1 306 ? -11.164 3.82 1.133 1 93.62 306 SER B O 1
ATOM 5022 N N . ALA B 1 307 ? -11.617 2.965 -0.854 1 93.62 307 ALA B N 1
ATOM 5023 C CA . ALA B 1 307 ? -10.406 3.506 -1.465 1 93.62 307 ALA B CA 1
ATOM 5024 C C . ALA B 1 307 ? -10.57 4.988 -1.789 1 93.62 307 ALA B C 1
ATOM 5026 O O . ALA B 1 307 ? -9.578 5.715 -1.915 1 93.62 307 ALA B O 1
ATOM 5027 N N . SER B 1 308 ? -11.773 5.473 -1.853 1 91.5 308 SER B N 1
ATOM 5028 C CA . SER B 1 308 ? -11.984 6.859 -2.254 1 91.5 308 SER B CA 1
ATOM 5029 C C . SER B 1 308 ? -12.297 7.742 -1.05 1 91.5 308 SER B C 1
ATOM 5031 O O . SER B 1 308 ? -12.227 8.969 -1.139 1 91.5 308 SER B O 1
ATOM 5033 N N . ASN B 1 309 ? -12.531 7.152 0.008 1 89.88 309 ASN B N 1
ATOM 5034 C CA . ASN B 1 309 ? -13 7.895 1.175 1 89.88 309 ASN B CA 1
ATOM 5035 C C . ASN B 1 309 ? -11.914 8.82 1.716 1 89.88 309 ASN B C 1
ATOM 5037 O O . ASN B 1 309 ? -12.219 9.844 2.336 1 89.88 309 ASN B O 1
ATOM 5041 N N . PHE B 1 310 ? -10.695 8.453 1.469 1 89.38 310 PHE B N 1
ATOM 5042 C CA . PHE B 1 310 ? -9.641 9.305 2.008 1 89.38 310 PHE B CA 1
ATOM 5043 C C . PHE B 1 310 ? -9.719 10.711 1.408 1 89.38 310 PHE B C 1
ATOM 5045 O O . PHE B 1 310 ? -9.336 11.688 2.051 1 89.38 310 PHE B O 1
ATOM 5052 N N . ILE B 1 311 ? -10.234 10.852 0.278 1 87 311 ILE B N 1
ATOM 5053 C CA . ILE B 1 311 ? -10.414 12.156 -0.358 1 87 311 ILE B CA 1
ATOM 5054 C C . ILE B 1 311 ? -11.438 12.977 0.426 1 87 311 ILE B C 1
ATOM 5056 O O . ILE B 1 311 ? -11.203 14.148 0.723 1 87 311 ILE B O 1
ATOM 5060 N N . LEU B 1 312 ? -12.484 12.336 0.772 1 82.69 312 LEU B N 1
ATOM 5061 C CA . LEU B 1 312 ? -13.539 13 1.534 1 82.69 312 LEU B CA 1
ATOM 5062 C C . LEU B 1 312 ? -13.039 13.398 2.918 1 82.69 312 LEU B C 1
ATOM 5064 O O . LEU B 1 312 ? -13.344 14.492 3.402 1 82.69 312 LEU B O 1
ATOM 5068 N N . TYR B 1 313 ? -12.25 12.57 3.459 1 83 313 TYR B N 1
ATOM 5069 C CA . TYR B 1 313 ? -11.711 12.844 4.789 1 83 313 TYR B CA 1
ATOM 5070 C C . TYR B 1 313 ? -10.727 14.008 4.746 1 83 313 TYR B C 1
ATOM 5072 O O . TYR B 1 313 ? -10.672 14.812 5.676 1 83 313 TYR B O 1
ATOM 5080 N N . GLY B 1 314 ? -9.992 14.102 3.662 1 79.19 314 GLY B N 1
ATOM 5081 C CA . GLY B 1 314 ? -9.102 15.234 3.488 1 79.19 314 GLY B CA 1
ATOM 5082 C C . GLY B 1 314 ? -9.828 16.562 3.383 1 79.19 314 GLY B C 1
ATOM 5083 O O . GLY B 1 314 ? -9.406 17.547 3.977 1 79.19 314 GLY B O 1
ATOM 5084 N N . LEU B 1 315 ? -10.891 16.5 2.732 1 76.56 315 LEU B N 1
ATOM 5085 C CA . LEU B 1 315 ? -11.695 17.703 2.582 1 76.56 315 LEU B CA 1
ATOM 5086 C C . LEU B 1 315 ? -12.336 18.109 3.91 1 76.56 315 LEU B C 1
ATOM 5088 O O . LEU B 1 315 ? -12.422 19.297 4.23 1 76.56 315 LEU B O 1
ATOM 5092 N N . LEU B 1 316 ? -12.703 17.141 4.621 1 69.19 316 LEU B N 1
ATOM 5093 C CA . LEU B 1 316 ? -13.312 17.375 5.926 1 69.19 316 LEU B CA 1
ATOM 5094 C C . LEU B 1 316 ? -12.297 17.969 6.895 1 69.19 316 LEU B C 1
ATOM 5096 O O . LEU B 1 316 ? -12.617 18.875 7.656 1 69.19 316 LEU B O 1
ATOM 5100 N N . ASN B 1 317 ? -11.148 17.453 6.809 1 68.31 317 ASN B N 1
ATOM 5101 C CA . ASN B 1 317 ? -10.07 17.969 7.652 1 68.31 317 ASN B CA 1
ATOM 5102 C C . ASN B 1 317 ? -9.789 19.438 7.375 1 68.31 317 ASN B C 1
ATOM 5104 O O . ASN B 1 317 ? -9.57 20.219 8.305 1 68.31 317 ASN B O 1
ATOM 5108 N N . ARG B 1 318 ? -9.891 19.797 6.199 1 69.38 318 ARG B N 1
ATOM 5109 C CA . ARG B 1 318 ? -9.664 21.188 5.82 1 69.38 318 ARG B CA 1
ATOM 5110 C C . ARG B 1 318 ? -10.766 22.094 6.375 1 69.38 318 ARG B C 1
ATOM 5112 O O . ARG B 1 318 ? -10.492 23.219 6.805 1 69.38 318 ARG B O 1
ATOM 5119 N N . GLN B 1 319 ? -11.938 21.562 6.492 1 65.75 319 GLN B N 1
ATOM 5120 C CA . GLN B 1 319 ? -13.086 22.328 6.973 1 65.75 319 GLN B CA 1
ATOM 5121 C C . GLN B 1 319 ? -13.016 22.531 8.484 1 65.75 319 GLN B C 1
ATOM 5123 O O . GLN B 1 319 ? -13.445 23.562 9 1 65.75 319 GLN B O 1
ATOM 5128 N N . VAL B 1 320 ? -12.398 21.562 9.109 1 61.5 320 VAL B N 1
ATOM 5129 C CA . VAL B 1 320 ? -12.398 21.609 10.57 1 61.5 320 VAL B CA 1
ATOM 5130 C C . VAL B 1 320 ? -11.227 22.469 11.062 1 61.5 320 VAL B C 1
ATOM 5132 O O . VAL B 1 320 ? -11.305 23.078 12.117 1 61.5 320 VAL B O 1
ATOM 5135 N N . CYS B 1 321 ? -10.172 22.469 10.297 1 56.34 321 CYS B N 1
ATOM 5136 C CA . CYS B 1 321 ? -9 23.234 10.719 1 56.34 321 CYS B CA 1
ATOM 5137 C C . CYS B 1 321 ? -9.156 24.703 10.367 1 56.34 321 CYS B C 1
ATOM 513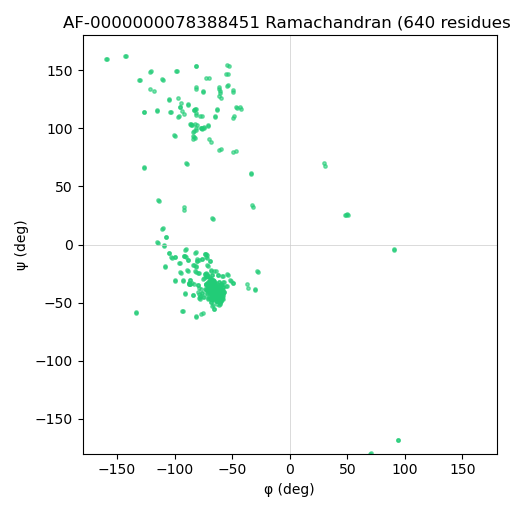9 O O . CYS B 1 321 ? -8.516 25.562 10.969 1 56.34 321 CYS B O 1
ATOM 5141 N N . TYR B 1 322 ? -10.008 25.094 9.328 1 50.41 322 TYR B N 1
ATOM 5142 C CA . TYR B 1 322 ? -10.227 26.5 9.016 1 50.41 322 TYR B CA 1
ATOM 5143 C C . TYR B 1 322 ? -11.609 26.938 9.461 1 50.41 322 TYR B C 1
ATOM 5145 O O . TYR B 1 322 ? -12.57 26.172 9.391 1 50.41 322 TYR B O 1
#

Organism: Toxocara canis (NCBI:txid6265)

Sequence (644 aa):
MKVNYVLPFSNHDNGGLMAIAGIYAMLFMLGTCGNAAILAVVHHVRSTDARARHNTTLSYICILSIVDFVSMLPLPMTIIDQVLGFWMFGTFACKLFRLFEHIGKIFSTFILVCFSIDRYCAVCHPLQVRLRNSTTACVMLCTTFALTCVLLCPILIFAQSKEIVVHERYNRATNELTRLHLYKCVDDLGNELFILFTLTCFIFAYLAPLLLMIYFYYGMLMRLLKQSRATRRSLVGARRSKGTIDDKIPIAHIAAYTLAICLTPYWVSVLYSLYLEVFQPPDLQMPDSSFIYFMYGVHALPYINSASNFILYGLLNRQVCYMKVNYVLPFSNHDNGGLMAIAGIYAMLFMLGTCGNAAILAVVHHVRSTDARARHNTTLSYICILSIVDFVSMLPLPMTIIDQVLGFWMFGTFACKLFRLFEHIGKIFSTFILVCFSIDRYCAVCHPLQVRLRNSTTACVMLCTTFALTCVLLCPILIFAQSKEIVVHERYNRATNELTRLHLYKCVDDLGNELFILFTLTCFIFAYLAPLLLMIYFYYGMLMRLLKQSRATRRSLVGARRSKGTIDDKIPIAHIAAYTLAICLTPYWVSVLYSLYLEVFQPPDLQMPDSSFIYFMYGVHALPYINSASNFILYGLLNRQVCY

Solvent-accessible surface area (backbone atoms only — not comparable to full-atom values): 33524 Å² total; per-residue (Å²): 112,55,66,46,73,45,73,73,72,54,42,70,81,38,64,69,60,49,51,51,40,49,52,47,50,48,42,32,51,43,10,34,26,36,21,36,15,48,48,39,36,53,50,48,45,34,73,75,33,73,72,50,62,70,35,56,68,56,51,52,49,48,52,47,32,50,41,27,29,49,33,33,63,37,43,63,57,52,39,50,28,58,40,47,67,35,45,81,72,48,37,69,51,33,27,51,37,52,46,30,50,46,44,35,58,35,40,47,42,49,50,50,34,53,49,35,50,49,51,27,40,57,71,75,37,62,82,51,55,72,68,72,30,61,63,49,52,48,48,54,51,50,50,45,49,51,52,43,50,61,71,46,43,64,52,56,71,36,25,29,51,40,80,40,78,76,45,78,45,73,40,76,88,72,45,28,34,36,37,26,61,35,34,38,71,40,50,71,54,55,70,66,52,42,52,51,51,52,50,50,44,46,43,63,41,41,51,49,41,50,52,50,36,51,50,35,49,49,53,40,51,52,52,53,52,52,51,50,53,52,49,52,65,65,34,74,82,53,85,77,78,75,77,56,71,76,81,60,62,53,56,66,55,55,53,53,48,49,45,52,65,26,44,46,59,33,50,51,50,51,50,48,52,49,48,46,67,73,63,51,60,87,79,68,62,79,75,50,72,66,54,51,53,49,50,54,53,38,65,40,25,54,51,49,44,39,28,50,43,34,58,51,50,51,53,42,49,53,56,70,76,96,114,55,66,44,74,44,71,73,72,58,42,72,81,37,64,68,59,49,49,51,40,50,52,47,50,50,42,33,51,44,12,34,25,37,20,34,14,48,49,39,36,51,50,50,46,34,72,73,31,75,73,51,62,69,35,56,70,56,52,52,48,48,53,46,33,51,41,27,30,47,32,32,62,37,44,64,58,51,38,49,27,56,38,45,68,34,44,80,71,47,38,71,49,33,26,52,36,53,49,30,51,46,44,36,57,34,41,47,41,47,50,50,33,54,49,35,50,48,52,26,40,56,71,74,37,63,82,50,54,72,68,71,30,63,63,47,53,49,48,54,50,49,50,44,48,52,52,42,50,60,72,45,41,63,52,56,70,36,25,30,52,39,78,41,77,76,46,78,44,72,41,75,88,72,46,28,34,35,35,27,59,36,33,38,71,40,52,71,54,55,70,67,51,41,52,52,50,52,51,50,44,45,44,65,41,42,51,50,42,51,52,50,37,50,49,35,50,48,52,41,52,51,51,53,52,52,51,52,53,52,48,52,66,66,33,74,82,52,85,77,77,74,76,56,71,75,82,59,62,52,57,65,56,52,53,53,48,49,45,51,64,26,43,46,58,33,51,52,51,52,49,46,53,48,48,48,65,74,63,52,59,88,80,70,61,80,75,50,72,66,55,51,53,50,48,55,53,38,66,40,25,53,50,49,44,39,29,49,43,33,59,52,49,51,54,43,49,53,54,70,76,95